Protein AF-0000000079719787 (afdb_homodimer)

Solvent-accessible surface area (backbone atoms only — not comparable to full-atom values): 26319 Å² total; per-residue (Å²): 134,46,37,32,35,38,24,46,45,64,53,82,33,93,86,29,71,37,54,42,64,36,77,50,89,87,38,32,30,38,54,44,18,51,50,39,56,57,69,55,67,77,45,84,43,59,35,37,36,23,78,31,67,69,59,41,48,60,34,41,74,74,70,44,47,55,44,75,53,86,68,92,64,94,46,61,67,50,47,50,33,64,72,44,65,86,52,92,56,44,34,42,30,43,43,56,33,47,29,46,57,66,51,54,67,62,56,48,54,42,53,50,60,59,73,75,33,85,82,64,66,61,31,28,20,29,36,26,29,80,52,85,50,63,71,57,48,60,28,60,87,41,37,21,38,43,58,26,83,82,28,34,58,45,48,71,31,31,41,51,48,76,27,69,72,41,77,82,55,89,70,84,31,28,34,58,42,89,42,40,29,27,28,43,70,47,40,53,45,52,67,69,50,75,86,48,68,66,25,61,27,52,69,39,76,71,43,48,44,48,36,70,72,48,37,38,38,52,40,81,46,87,80,80,68,63,63,49,65,40,73,67,36,45,55,53,47,50,68,65,58,120,135,46,38,32,35,38,23,47,43,63,53,82,33,94,84,30,72,38,53,41,65,35,78,49,90,86,37,32,30,37,54,43,17,52,51,37,58,58,69,55,66,78,46,83,44,60,34,38,36,23,77,32,66,69,60,42,48,60,35,41,74,74,70,45,47,54,42,74,52,87,69,90,62,95,48,59,68,49,48,51,31,64,72,44,67,86,53,94,57,44,35,41,30,43,42,56,31,46,29,48,56,63,49,54,67,62,56,49,54,43,53,51,59,59,73,75,34,86,84,62,66,61,32,29,21,29,38,26,29,78,52,85,53,64,70,56,48,61,29,60,88,41,39,20,38,40,58,27,82,83,30,34,58,46,49,72,33,31,42,50,50,74,28,70,70,40,77,81,54,90,70,84,30,27,34,57,42,89,41,41,30,28,29,43,71,46,39,54,46,51,67,70,51,74,87,47,67,66,25,61,26,52,70,40,75,70,42,48,44,48,35,70,69,47,38,39,39,53,40,81,45,86,78,80,66,63,62,47,65,39,71,66,36,46,54,52,46,50,70,64,58,120

Sequence (484 aa):
MKIIAMIPARYAASRFPGKLMQDLQGKPVIQRTYEAAVKTGLFQEVYVVTDSTTIYDTITNIGGKAIMSIKQHECGSDRIAEAVESMGVDIIVNVQGDEPFTDRESLASVIEVFKDDVKKEIDLASLMTRITDWVEINDPNTVKVIVDNQNFALYFSRAPIPYPRSRELDIPYFKHKGIYAFRKSALMDFQRLPMLILEATEKIEAIRYLEYGKKIKMVETSVTGIEIDTPEDLEKAKKVWKMKIIAMIPARYAASRFPGKLMQDLQGKPVIQRTYEAAVKTGLFQEVYVVTDSTTIYDTITNIGGKAIMSIKQHECGSDRIAEAVESMGVDIIVNVQGDEPFTDRESLASVIEVFKDDVKKEIDLASLMTRITDWVEINDPNTVKVIVDNQNFALYFSRAPIPYPRSRELDIPYFKHKGIYAFRKSALMDFQRLPMLILEATEKIEAIRYLEYGKKIKMVETSVTGIEIDTPEDLEKAKKVWK

Secondary structure (DSSP, 8-state):
--EEEEEEE-S--SSSTTGGGSEETTEEHHHHHHHHHHHT---SEEEEEES-HHHHHHHHHTT-EEEE-SS--SSHHHHHHHHHTTS--SEEEE--TT-TT--HHHHHHHHHHHHT-TT---SEEEEEEEE--HHHHH-TTS-EEEE-TT-BEEEEESS-SS--S-TTS-PPEEEEEEEEEEEHHHHHHHHHSPP-HHHHHHT-THHHHHHTT--EEEEE----PPP--SHHHHHHHHHH--/--EEEEEEE-S--SSSTTGGGSEETTEEHHHHHHHHHHHT---SEEEEEES-HHHHHHHHHTT-EEEE-SS--SSHHHHHHHHHTTS--SEEEE--TT-TT--HHHHHHHHHHHHT-TT---SEEEEEEEE--HHHHT-TTS-EEEE-TT-BEEEEESS-SS--S-TTS-PPEEEEEEEEEEEHHHHHHHHHSPP-HHHHHHT-THHHHHHTT--EEEEE---------SHHHHHHHHHH--

Nearest PDB structures (foldseek):
  3k8d-assembly1_A  TM=8.876E-01  e=1.853E-28  Escherichia coli
  3jtj-assembly1_A-2  TM=9.275E-01  e=6.959E-28  Yersinia pestis CO92
  3k8e-assembly2_A  TM=9.325E-01  e=1.681E-27  Escherichia coli K-12
  1vic-assembly1_A  TM=9.231E-01  e=1.152E-27  Haemophilus influenzae
  1vh3-assembly3_C  TM=9.228E-01  e=1.152E-27  Haemophilus influenzae

InterPro domains:
  IPR003329 Acylneuraminate cytidylyltransferase [PF02348] (4-216)
  IPR004528 3-deoxy-D-manno-octulosonate cytidylyltransferase [MF_00057] (1-242)
  IPR004528 3-deoxy-D-manno-octulosonate cytidylyltransferase [TIGR00466] (1-235)
  IPR004528 3-deoxy-D-manno-octulosonate cytidylyltransferase [cd02517] (2-240)
  IPR029044 Nucleotide-diphospho-sugar transferases [G3DSA:3.90.550.10] (1-242)
  IPR029044 Nucleotide-diphospho-sugar transferases [SSF53448] (2-241)

pLDDT: mean 92.6, std 6.41, range [66.0, 98.56]

Foldseek 3Di:
DAEEEEEEDEQQDPFAHRQQQDDQPHGGLLQLQQVLVVVLVPHPAYEYEYQDPVSCCSQVVVPHHYHHFDDDDDDRLLRVLRVCVPPDGFKYKYDYSQFSPDDSVQVVQQVVVCVPCPVNQAFKEFEKEWDDDVVLLQALVFKWFDADPQQKTPDIASHNPPDPPDVVDPDTIITTDPIMMGGSVSSNVLNVQDDDDVCVPSVDSVVSCVVVPGIYHYDYDPDDTQGRNHPVSSVVSSVVVD/DAEEEEEEDEQQFPFAHRQQQDDQPHGGLLQLQQVLVVVLVPHPAYEYEYQDPVSCCSQVVVPHHYHHFDDDDDDRLLRVLRVCVPPDGFKYKYDYSQFSPDDSVQVVVQVVVCVPCPVNQAFKEFEKEWDDDVVLLQALVFKWFDADPQQKTPDIASHNPPDPPDVVDPDTIITTDPIMMGGSVSSNVLNVQDDDDVCVPSVDSVVSCVVVPGIYHYDYDHDDTQGRNHPVSSVVSSVVVD

Organism: NCBI:txid616991

Structure (mmCIF, N/CA/C/O backbone):
data_AF-0000000079719787-model_v1
#
loop_
_entity.id
_entity.type
_entity.pdbx_description
1 polymer '3-deoxy-manno-octulosonate cytidylyltransferase (CMP-KDO synthetase)'
#
loop_
_atom_site.group_PDB
_atom_site.id
_atom_site.type_symbol
_atom_site.label_atom_id
_atom_site.label_alt_id
_atom_site.label_comp_id
_atom_site.label_asym_id
_atom_site.label_entity_id
_atom_site.label_seq_id
_atom_site.pdbx_PDB_ins_code
_atom_site.Cartn_x
_atom_site.Cartn_y
_atom_site.Cartn_z
_atom_site.occupancy
_atom_site.B_iso_or_equiv
_atom_site.auth_seq_id
_atom_site.auth_comp_id
_atom_site.auth_asym_id
_atom_site.auth_atom_id
_atom_site.pdbx_PDB_model_num
ATOM 1 N N . MET A 1 1 ? -22.156 20.281 8.211 1 87.31 1 MET A N 1
ATOM 2 C CA . MET A 1 1 ? -20.891 19.672 8.609 1 87.31 1 MET A CA 1
A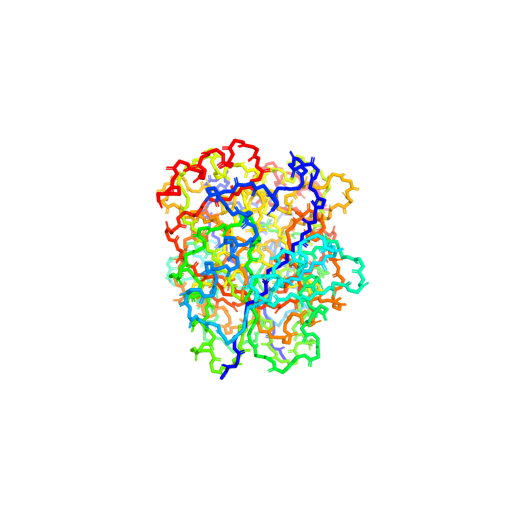TOM 3 C C . MET A 1 1 ? -20.031 20.656 9.391 1 87.31 1 MET A C 1
ATOM 5 O O . MET A 1 1 ? -19.797 21.781 8.93 1 87.31 1 MET A O 1
ATOM 9 N N . LYS A 1 2 ? -19.781 20.438 10.68 1 95.94 2 LYS A N 1
ATOM 10 C CA . LYS A 1 2 ? -18.953 21.312 11.5 1 95.94 2 LYS A CA 1
ATOM 11 C C . LYS A 1 2 ? -17.469 20.984 11.344 1 95.94 2 LYS A C 1
ATOM 13 O O . LYS A 1 2 ? -17.047 19.859 11.641 1 95.94 2 LYS A O 1
ATOM 18 N N . ILE A 1 3 ? -16.703 21.969 10.883 1 97.62 3 ILE A N 1
ATOM 19 C CA . ILE A 1 3 ? -15.289 21.797 10.594 1 97.62 3 ILE A CA 1
ATOM 20 C C . ILE A 1 3 ? -14.469 22.719 11.484 1 97.62 3 ILE A C 1
ATOM 22 O O . ILE A 1 3 ? -14.727 23.922 11.547 1 97.62 3 ILE A O 1
ATOM 26 N N . ILE A 1 4 ? -13.484 22.156 12.164 1 98.12 4 ILE A N 1
ATOM 27 C CA . ILE A 1 4 ? -12.617 22.984 12.992 1 98.12 4 ILE A CA 1
ATOM 28 C C . ILE A 1 4 ? -11.156 22.703 12.656 1 98.12 4 ILE A C 1
ATOM 30 O O . ILE A 1 4 ? -10.844 21.703 12 1 98.12 4 ILE A O 1
ATOM 34 N N . ALA A 1 5 ? -10.305 23.562 13.086 1 97.44 5 ALA A N 1
ATOM 35 C CA . ALA A 1 5 ? -8.859 23.359 12.984 1 97.44 5 ALA A CA 1
ATOM 36 C C . ALA A 1 5 ? -8.234 23.203 14.367 1 97.44 5 ALA A C 1
ATOM 38 O O . ALA A 1 5 ? -8.625 23.891 15.312 1 97.44 5 ALA A O 1
ATOM 39 N N . MET A 1 6 ? -7.355 22.312 14.414 1 97.12 6 MET A N 1
ATOM 40 C CA . MET A 1 6 ? -6.555 22.156 15.625 1 97.12 6 MET A CA 1
ATOM 41 C C . MET A 1 6 ? -5.066 22.234 15.305 1 97.12 6 MET A C 1
ATOM 43 O O . MET A 1 6 ? -4.594 21.625 14.352 1 97.12 6 MET A O 1
ATOM 47 N N . ILE A 1 7 ? -4.352 22.984 16.094 1 96.25 7 ILE A N 1
ATOM 48 C CA . ILE A 1 7 ? -2.916 23.203 15.953 1 96.25 7 ILE A CA 1
ATOM 49 C C . ILE A 1 7 ? -2.188 22.656 17.172 1 96.25 7 ILE A C 1
ATOM 51 O O . ILE A 1 7 ? -2.086 23.344 18.203 1 96.25 7 ILE A O 1
ATOM 55 N N . PRO A 1 8 ? -1.704 21.469 17 1 95 8 PRO A N 1
ATOM 56 C CA . PRO A 1 8 ? -0.893 20.969 18.109 1 95 8 PRO A CA 1
ATOM 57 C C . PRO A 1 8 ? 0.416 21.734 18.281 1 95 8 PRO A C 1
ATOM 59 O O . PRO A 1 8 ? 1.062 22.078 17.281 1 95 8 PRO A O 1
ATOM 62 N N . ALA A 1 9 ? 0.739 22.047 19.547 1 93.62 9 ALA A N 1
ATOM 63 C CA . ALA A 1 9 ? 1.926 22.859 19.812 1 93.62 9 ALA A CA 1
ATOM 64 C C . ALA A 1 9 ? 2.615 22.406 21.094 1 93.62 9 ALA A C 1
ATOM 66 O O . ALA A 1 9 ? 1.979 22.328 22.141 1 93.62 9 ALA A O 1
ATOM 67 N N . ARG A 1 10 ? 3.83 22.109 20.875 1 90.69 10 ARG A N 1
ATOM 68 C CA . ARG A 1 10 ? 4.668 21.812 22.031 1 90.69 10 ARG A CA 1
ATOM 69 C C . ARG A 1 10 ? 5.797 22.828 22.172 1 90.69 10 ARG A C 1
ATOM 71 O O . ARG A 1 10 ? 6.328 23.312 21.172 1 90.69 10 ARG A O 1
ATOM 78 N N . TYR A 1 11 ? 6.094 23.094 23.469 1 86.56 11 TYR A N 1
ATOM 79 C CA . TYR A 1 11 ? 7.152 24.062 23.719 1 86.56 11 TYR A CA 1
ATOM 80 C C . TYR A 1 11 ? 8.523 23.453 23.453 1 86.56 11 TYR A C 1
ATOM 82 O O . TYR A 1 11 ? 9.398 24.109 22.859 1 86.56 11 TYR A O 1
ATOM 90 N N . ALA A 1 12 ? 8.672 22.219 23.922 1 79.75 12 ALA A N 1
ATOM 91 C CA . ALA A 1 12 ? 9.961 21.531 23.812 1 79.75 12 ALA A CA 1
ATOM 92 C C . ALA A 1 12 ? 10.227 21.078 22.391 1 79.75 12 ALA A C 1
ATOM 94 O O . ALA A 1 12 ? 9.336 20.547 21.719 1 79.75 12 ALA A O 1
ATOM 95 N N . ALA A 1 13 ? 11.32 21.531 21.844 1 77.38 13 ALA A N 1
ATOM 96 C CA . ALA A 1 13 ? 11.844 21.078 20.547 1 77.38 13 ALA A CA 1
ATOM 97 C C . ALA A 1 13 ? 13.352 20.875 20.609 1 77.38 13 ALA A C 1
ATOM 99 O O . ALA A 1 13 ? 14.117 21.812 20.812 1 77.38 13 ALA A O 1
ATOM 100 N N . SER A 1 14 ? 13.719 19.641 20.469 1 75.62 14 SER A N 1
ATOM 101 C CA . SER A 1 14 ? 15.117 19.281 20.672 1 75.62 14 SER A CA 1
ATOM 102 C C . SER A 1 14 ? 16.016 20.016 19.688 1 75.62 14 SER A C 1
ATOM 104 O O . SER A 1 14 ? 17.062 20.547 20.062 1 75.62 14 SER A O 1
ATOM 106 N N . ARG A 1 15 ? 15.734 20.188 18.406 1 78.69 15 ARG A N 1
ATOM 107 C CA . ARG A 1 15 ? 16.562 20.75 17.344 1 78.69 15 ARG A CA 1
ATOM 108 C C . ARG A 1 15 ? 16.516 22.281 17.359 1 78.69 15 ARG A C 1
ATOM 110 O O . ARG A 1 15 ? 17.438 22.938 16.891 1 78.69 15 ARG A O 1
ATOM 117 N N . PHE A 1 16 ? 15.359 22.859 17.797 1 86.94 16 PHE A N 1
ATOM 118 C CA . PHE A 1 16 ? 15.094 24.297 17.844 1 86.94 16 PHE A CA 1
ATOM 119 C C . PHE A 1 16 ? 14.242 24.656 19.062 1 86.94 16 PHE A C 1
ATOM 121 O O . PHE A 1 16 ? 13.031 24.844 18.938 1 86.94 16 PHE A O 1
ATOM 128 N N . PRO A 1 17 ? 14.969 24.703 20.219 1 87.25 17 PRO A N 1
ATOM 129 C CA . PRO A 1 17 ? 14.227 24.938 21.453 1 87.25 17 PRO A CA 1
ATOM 130 C C . PRO A 1 17 ? 13.305 26.156 21.375 1 87.25 17 PRO A C 1
ATOM 132 O O . PRO A 1 17 ? 13.742 27.234 20.984 1 87.25 17 PRO A O 1
ATOM 135 N N . GLY A 1 18 ? 12.047 25.953 21.656 1 91.69 18 GLY A N 1
ATOM 136 C CA . GLY A 1 18 ? 11.055 27.016 21.656 1 91.69 18 GLY A CA 1
ATOM 137 C C . GLY A 1 18 ? 10.719 27.516 20.266 1 91.69 18 GLY A C 1
ATOM 138 O O . GLY A 1 18 ? 10.414 28.703 20.078 1 91.69 18 GLY A O 1
ATOM 139 N N . LYS A 1 19 ? 10.844 26.734 19.25 1 92.81 19 LYS A N 1
ATOM 140 C CA . LYS A 1 19 ? 10.711 27.188 17.875 1 92.81 19 LYS A CA 1
ATOM 141 C C . LYS A 1 19 ? 9.375 27.906 17.656 1 92.81 19 LYS A C 1
ATOM 143 O O . LYS A 1 19 ? 9.312 28.906 16.938 1 92.81 19 LYS A O 1
ATOM 148 N N . LEU A 1 20 ? 8.359 27.562 18.297 1 96 20 LEU A N 1
ATOM 149 C CA . LEU A 1 20 ? 7.023 28.109 18.062 1 96 20 LEU A CA 1
ATOM 150 C C . LEU A 1 20 ? 6.879 29.484 18.703 1 96 20 LEU A C 1
ATOM 152 O O . LEU A 1 20 ? 5.977 30.234 18.344 1 96 20 LEU A O 1
ATOM 156 N N . MET A 1 21 ? 7.797 29.781 19.609 1 96.75 21 MET A N 1
ATOM 157 C CA . MET A 1 21 ? 7.742 31.047 20.312 1 96.75 21 MET A CA 1
ATOM 158 C C . MET A 1 21 ? 8.742 32.031 19.719 1 96.75 21 MET A C 1
ATOM 160 O O . MET A 1 21 ? 8.781 33.219 20.125 1 96.75 21 MET A O 1
ATOM 164 N N . GLN A 1 22 ? 9.453 31.594 18.766 1 95.44 22 GLN A N 1
ATOM 165 C CA . GLN A 1 22 ? 10.398 32.5 18.125 1 95.44 22 GLN A CA 1
ATOM 166 C C . GLN A 1 22 ? 9.68 33.594 17.359 1 95.44 22 GLN A C 1
ATOM 168 O O . GLN A 1 22 ? 8.555 33.406 16.891 1 95.44 22 GLN A O 1
ATOM 173 N N . ASP A 1 23 ? 10.445 34.656 17.219 1 96 23 ASP A N 1
ATOM 174 C CA . ASP A 1 23 ? 9.867 35.844 16.625 1 96 23 ASP A CA 1
ATOM 175 C C . ASP A 1 23 ? 9.875 35.75 15.094 1 96 23 ASP A C 1
ATOM 177 O O . ASP A 1 23 ? 10.922 35.531 14.484 1 96 23 ASP A O 1
ATOM 181 N N . LEU A 1 24 ? 8.719 35.875 14.562 1 95.75 24 LEU A N 1
ATOM 182 C CA . LEU A 1 24 ? 8.555 36 13.117 1 95.75 24 LEU A CA 1
ATOM 183 C C . LEU A 1 24 ? 7.887 37.312 12.758 1 95.75 24 LEU A C 1
ATOM 185 O O . LEU A 1 24 ? 6.66 37.406 12.688 1 95.75 24 LEU A O 1
ATOM 189 N N . GLN A 1 25 ? 8.734 38.312 12.484 1 94 25 GLN A N 1
ATOM 190 C CA . GLN A 1 25 ? 8.328 39.656 12.086 1 94 25 GLN A CA 1
ATOM 191 C C . GLN A 1 25 ? 7.395 40.25 13.125 1 94 25 GLN A C 1
ATOM 193 O O . GLN A 1 25 ? 6.305 40.719 12.781 1 94 25 GLN A O 1
ATOM 198 N N . GLY A 1 26 ? 7.66 40.125 14.344 1 95.25 26 GLY A N 1
ATOM 199 C CA . GLY A 1 26 ? 6.969 40.844 15.391 1 95.25 26 GLY A CA 1
ATOM 200 C C . GLY A 1 26 ? 6 40 16.188 1 95.25 26 GLY A C 1
ATOM 201 O O . GLY A 1 26 ? 5.445 40.438 17.188 1 95.25 26 GLY A O 1
ATOM 202 N N . LYS A 1 27 ? 5.719 38.906 15.742 1 96.81 27 LYS A N 1
ATOM 203 C CA . LYS A 1 27 ? 4.828 37.969 16.438 1 96.81 27 LYS A CA 1
ATOM 204 C C . LYS A 1 27 ? 5.453 36.594 16.531 1 96.81 27 LYS A C 1
ATOM 206 O O . LYS A 1 27 ? 6.23 36.188 15.672 1 96.81 27 LYS A O 1
ATOM 211 N N . PRO A 1 28 ? 5.129 35.844 17.609 1 97.19 28 PRO A N 1
ATOM 212 C CA . PRO A 1 28 ? 5.605 34.469 17.672 1 97.19 28 PRO A CA 1
ATOM 213 C C . PRO A 1 28 ? 5.109 33.625 16.516 1 97.19 28 PRO A C 1
ATOM 215 O O . PRO A 1 28 ? 4 33.812 16.016 1 97.19 28 PRO A O 1
ATOM 218 N N . VAL A 1 29 ? 5.836 32.594 16.156 1 96.38 29 VAL A N 1
ATOM 219 C CA . VAL A 1 29 ? 5.523 31.688 15.047 1 96.38 29 VAL A CA 1
ATOM 220 C C . VAL A 1 29 ? 4.148 31.062 15.266 1 96.38 29 VAL A C 1
ATOM 222 O O . VAL A 1 29 ? 3.326 31.031 14.344 1 96.38 29 VAL A O 1
ATOM 225 N N . ILE A 1 30 ? 3.816 30.625 16.453 1 97.38 30 ILE A N 1
ATOM 226 C CA . ILE A 1 30 ? 2.564 29.938 16.75 1 97.38 30 ILE A CA 1
ATOM 227 C C . ILE A 1 30 ? 1.392 30.906 16.562 1 97.38 30 ILE A C 1
ATOM 229 O O . ILE A 1 30 ? 0.32 30.5 16.109 1 97.38 30 ILE A O 1
ATOM 233 N N . GLN A 1 31 ? 1.587 32.094 16.953 1 97.56 31 GLN A N 1
ATOM 234 C CA . GLN A 1 31 ? 0.554 33.125 16.75 1 97.56 31 GLN A CA 1
ATOM 235 C C . GLN A 1 31 ? 0.29 33.344 15.273 1 97.56 31 GLN A C 1
ATOM 237 O O . GLN A 1 31 ? -0.864 33.469 14.852 1 97.56 31 GLN A O 1
ATOM 242 N N . ARG A 1 32 ? 1.372 33.438 14.5 1 96 32 ARG A N 1
ATOM 243 C CA . ARG A 1 32 ? 1.246 33.625 13.062 1 96 32 ARG A CA 1
ATOM 244 C C . ARG A 1 32 ? 0.483 32.469 12.422 1 96 32 ARG A C 1
ATOM 246 O O . ARG A 1 32 ? -0.366 32.688 11.555 1 96 32 ARG A O 1
ATOM 253 N N . THR A 1 33 ? 0.793 31.297 12.859 1 95.25 33 THR A N 1
ATOM 254 C CA . THR A 1 33 ? 0.114 30.125 12.336 1 95.25 33 THR A CA 1
ATOM 255 C C . THR A 1 33 ? -1.368 30.141 12.703 1 95.25 33 THR A C 1
ATOM 257 O O . THR A 1 33 ? -2.225 29.891 11.852 1 95.25 33 THR A O 1
ATOM 260 N N . TYR A 1 34 ? -1.689 30.469 13.891 1 97.31 34 TYR A N 1
ATOM 261 C CA . TYR A 1 34 ? -3.066 30.578 14.359 1 97.31 34 TYR A CA 1
ATOM 262 C C . TYR A 1 34 ? -3.85 31.594 13.539 1 97.31 34 TYR A C 1
ATOM 264 O O . TYR A 1 34 ? -4.93 31.297 13.031 1 97.31 34 TYR A O 1
ATOM 272 N N . GLU A 1 35 ? -3.273 32.75 13.422 1 96.38 35 GLU A N 1
ATOM 273 C CA . GLU A 1 35 ? -3.926 33.812 12.688 1 96.38 35 GLU A CA 1
ATOM 274 C C . GLU A 1 35 ? -4.133 33.438 11.219 1 96.38 35 GLU A C 1
ATOM 276 O O . GLU A 1 35 ? -5.164 33.781 10.633 1 96.38 35 GLU A O 1
ATOM 281 N N . ALA A 1 36 ? -3.141 32.812 10.664 1 93.19 36 ALA A N 1
ATOM 282 C CA . ALA A 1 36 ? -3.252 32.375 9.281 1 93.19 36 ALA A CA 1
ATOM 283 C C . ALA A 1 36 ? -4.41 31.391 9.109 1 93.19 36 ALA A C 1
ATOM 285 O O . ALA A 1 36 ? -5.188 31.484 8.156 1 93.19 36 ALA A O 1
ATOM 286 N N . ALA A 1 37 ? -4.543 30.453 10.016 1 95.19 37 ALA A N 1
ATOM 287 C CA . ALA A 1 37 ? -5.633 29.484 9.977 1 95.19 37 ALA A CA 1
ATOM 288 C C . ALA A 1 37 ? -6.988 30.172 10.102 1 95.19 37 ALA A C 1
ATOM 290 O O . ALA A 1 37 ? -7.914 29.891 9.336 1 95.19 37 ALA A O 1
ATOM 291 N N . VAL A 1 38 ? -7.098 31.125 10.977 1 96.62 38 VAL A N 1
ATOM 292 C CA . VAL A 1 38 ? -8.336 31.875 11.188 1 96.62 38 VAL A CA 1
ATOM 293 C C . VAL A 1 38 ? -8.688 32.656 9.93 1 96.62 38 VAL A C 1
ATOM 295 O O . VAL A 1 38 ? -9.844 32.656 9.5 1 96.62 38 VAL A O 1
ATOM 298 N N . LYS A 1 39 ? -7.723 33.219 9.367 1 94.69 39 LYS A N 1
ATOM 299 C CA . LYS A 1 39 ? -7.914 34.125 8.227 1 94.69 39 LYS A CA 1
ATOM 300 C C . LYS A 1 39 ? -8.43 33.344 7.008 1 94.69 39 LYS A C 1
ATOM 302 O O . LYS A 1 39 ? -9.039 33.938 6.117 1 94.69 39 LYS A O 1
ATOM 307 N N . THR A 1 40 ? -8.156 32.062 6.969 1 94.62 40 THR A N 1
ATOM 308 C CA . THR A 1 40 ? -8.625 31.281 5.828 1 94.62 40 THR A CA 1
ATOM 309 C C . THR A 1 40 ? -10.141 31.328 5.73 1 94.62 40 THR A C 1
ATOM 311 O O . THR A 1 40 ? -10.703 31.141 4.648 1 94.62 40 THR A O 1
ATOM 314 N N . GLY A 1 41 ? -10.883 31.391 6.824 1 95.81 41 GLY A N 1
ATOM 315 C CA . GLY A 1 41 ? -12.336 31.406 6.871 1 95.81 41 GLY A CA 1
ATOM 316 C C . GLY A 1 41 ? -12.953 30.047 6.648 1 95.81 41 GLY A C 1
ATOM 317 O O . GLY A 1 41 ? -14.156 29.922 6.391 1 95.81 41 GLY A O 1
ATOM 318 N N . LEU A 1 42 ? -12.164 29.062 6.746 1 96.44 42 LEU A N 1
ATOM 319 C CA . LEU A 1 42 ? -12.617 27.719 6.402 1 96.44 42 LEU A CA 1
ATOM 320 C C . LEU A 1 42 ? -13.195 27.016 7.621 1 96.44 42 LEU A C 1
ATOM 322 O O . LEU A 1 42 ? -13.883 26 7.488 1 96.44 42 LEU A O 1
ATOM 326 N N . PHE A 1 43 ? -12.984 27.562 8.805 1 97.62 43 PHE A N 1
ATOM 327 C CA . PHE A 1 43 ? -13.25 26.812 10.031 1 97.62 43 PHE A CA 1
ATOM 328 C C . PHE A 1 43 ? -14.242 27.578 10.914 1 97.62 43 PHE A C 1
ATOM 330 O O . PHE A 1 43 ? -14.172 28.797 11.016 1 97.62 43 PHE A O 1
ATOM 337 N N . GLN A 1 44 ? -15.07 26.812 11.555 1 97.62 44 GLN A N 1
ATOM 338 C CA . GLN A 1 44 ? -15.945 27.406 12.555 1 97.62 44 GLN A CA 1
ATOM 339 C C . GLN A 1 44 ? -15.156 27.844 13.789 1 97.62 44 GLN A C 1
ATOM 341 O O . GLN A 1 44 ? -15.469 28.875 14.406 1 97.62 44 GLN A O 1
ATOM 346 N N . GLU A 1 45 ? -14.18 27.031 14.133 1 97.62 45 GLU A N 1
ATOM 347 C CA . GLU A 1 45 ? -13.281 27.328 15.242 1 97.62 45 GLU A CA 1
ATOM 348 C C . GLU A 1 45 ? -11.859 26.875 14.938 1 97.62 45 GLU A C 1
ATOM 350 O O . GLU A 1 45 ? -11.648 25.922 14.195 1 97.62 45 GLU A O 1
ATOM 355 N N . VAL A 1 46 ? -10.953 27.609 15.523 1 98.19 46 VAL A N 1
ATOM 356 C CA . VAL A 1 46 ? -9.539 27.25 15.469 1 98.19 46 VAL A CA 1
ATOM 357 C C . VAL A 1 46 ? -8.969 27.172 16.891 1 98.19 46 VAL A C 1
ATOM 359 O O . VAL A 1 46 ? -9.141 28.094 17.688 1 98.19 46 VAL A O 1
ATOM 362 N N . TYR A 1 47 ? -8.344 26.031 17.172 1 98.25 47 TYR A N 1
ATOM 363 C CA . TYR A 1 47 ? -7.785 25.828 18.5 1 98.25 47 TYR A CA 1
ATOM 364 C C . TYR A 1 47 ? -6.293 25.531 18.422 1 98.25 47 TYR A C 1
ATOM 366 O O . TYR A 1 47 ? -5.848 24.781 17.547 1 98.25 47 TYR A O 1
ATOM 374 N N . VAL A 1 48 ? -5.555 26.141 19.312 1 98 48 VAL A N 1
ATOM 375 C CA . VAL A 1 48 ? -4.215 25.64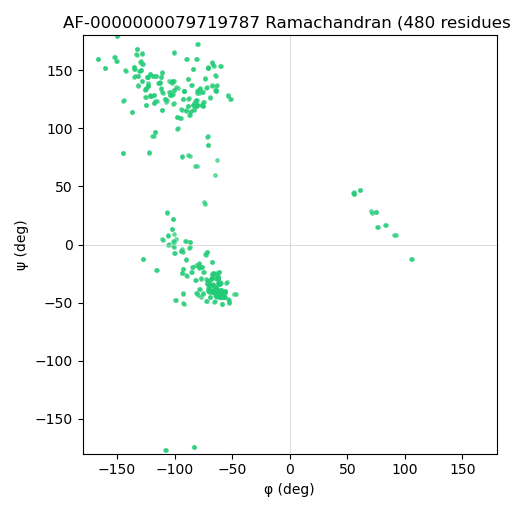1 19.609 1 98 48 VAL A CA 1
ATOM 376 C C . VAL A 1 48 ? -4.266 24.672 20.781 1 98 48 VAL A C 1
ATOM 378 O O . VAL A 1 48 ? -4.844 24.969 21.828 1 98 48 VAL A O 1
ATOM 381 N N . VAL A 1 49 ? -3.754 23.484 20.578 1 97.44 49 VAL A N 1
ATOM 382 C CA . VAL A 1 49 ? -3.703 22.484 21.641 1 97.44 49 VAL A CA 1
ATOM 383 C C . VAL A 1 49 ? -2.268 22.344 22.141 1 97.44 49 VAL A C 1
ATOM 385 O O . VAL A 1 49 ? -1.37 21.984 21.375 1 97.44 49 VAL A O 1
ATOM 388 N N . THR A 1 50 ? -2.053 22.531 23.453 1 96.25 50 THR A N 1
ATOM 389 C CA . THR A 1 50 ? -0.679 22.656 23.922 1 96.25 50 THR A CA 1
ATOM 390 C C . THR A 1 50 ? -0.561 22.141 25.359 1 96.25 50 THR A C 1
ATOM 392 O O . THR A 1 50 ? -1.569 21.969 26.047 1 96.25 50 THR A O 1
ATOM 395 N N . ASP A 1 51 ? 0.658 21.797 25.672 1 93.62 51 ASP A N 1
ATOM 396 C CA . ASP A 1 51 ? 0.962 21.453 27.062 1 93.62 51 ASP A CA 1
ATOM 397 C C . ASP A 1 51 ? 1.747 22.578 27.734 1 93.62 51 ASP A C 1
ATOM 399 O O . ASP A 1 51 ? 2.232 22.406 28.859 1 93.62 51 ASP A O 1
ATOM 403 N N . SER A 1 52 ? 1.918 23.656 27.141 1 94.75 52 SER A N 1
ATOM 404 C CA . SER A 1 52 ? 2.721 24.766 27.625 1 94.75 52 SER A CA 1
ATOM 405 C C . SER A 1 52 ? 1.843 25.953 28.016 1 94.75 52 SER A C 1
ATOM 407 O O . SER A 1 52 ? 1.096 26.484 27.172 1 94.75 52 SER A O 1
ATOM 409 N N . THR A 1 53 ? 2.141 26.422 29.203 1 96.56 53 THR A N 1
ATOM 410 C CA . THR A 1 53 ? 1.4 27.594 29.641 1 96.56 53 THR A CA 1
ATOM 411 C C . THR A 1 53 ? 1.812 28.828 28.844 1 96.56 53 THR A C 1
ATOM 413 O O . THR A 1 53 ? 0.983 29.688 28.562 1 96.56 53 THR A O 1
ATOM 416 N N . THR A 1 54 ? 3.033 28.844 28.531 1 97.06 54 THR A N 1
ATOM 417 C CA . THR A 1 54 ? 3.547 29.969 27.75 1 97.06 54 THR A CA 1
ATOM 418 C C . THR A 1 54 ? 2.82 30.062 26.406 1 97.06 54 THR A 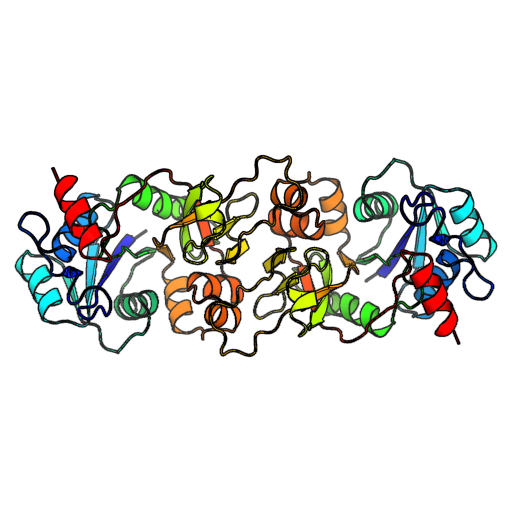C 1
ATOM 420 O O . THR A 1 54 ? 2.385 31.156 26.016 1 97.06 54 THR A O 1
ATOM 423 N N . ILE A 1 55 ? 2.641 29.016 25.734 1 97.44 55 ILE A N 1
ATOM 424 C CA . ILE A 1 55 ? 1.952 28.984 24.438 1 97.44 55 ILE A CA 1
ATOM 425 C C . ILE A 1 55 ? 0.467 29.266 24.641 1 97.44 55 ILE A C 1
ATOM 427 O O . ILE A 1 55 ? -0.125 30.062 23.906 1 97.44 55 ILE A O 1
ATOM 431 N N . TYR A 1 56 ? -0.11 28.641 25.625 1 98.06 56 TYR A N 1
ATOM 432 C CA . TYR A 1 56 ? -1.516 28.859 25.953 1 98.06 56 TYR A CA 1
ATOM 433 C C . TYR A 1 56 ? -1.816 30.344 26.125 1 98.06 56 TYR A C 1
ATOM 435 O O . TYR A 1 56 ? -2.73 30.875 25.5 1 98.06 56 TYR A O 1
ATOM 443 N N . ASP A 1 57 ? -1.007 30.969 26.922 1 98.25 57 ASP A N 1
ATOM 444 C CA . ASP A 1 57 ? -1.198 32.375 27.234 1 98.25 57 ASP A CA 1
ATOM 445 C C . ASP A 1 57 ? -0.993 33.25 26 1 98.25 57 ASP A C 1
ATOM 447 O O . ASP A 1 57 ? -1.712 34.25 25.797 1 98.25 57 ASP A O 1
ATOM 451 N N . THR A 1 58 ? -0.01 32.906 25.25 1 97.94 58 THR A N 1
ATOM 452 C CA . THR A 1 58 ? 0.279 33.656 24.016 1 97.94 58 THR A CA 1
ATOM 453 C C . THR A 1 58 ? -0.948 33.688 23.109 1 97.94 58 THR A C 1
ATOM 455 O O . THR A 1 58 ? -1.281 34.75 22.578 1 97.94 58 THR A O 1
ATOM 458 N N . ILE A 1 59 ? -1.64 32.656 23 1 98.44 59 ILE A N 1
ATOM 459 C CA . ILE A 1 59 ? -2.787 32.562 22.109 1 98.44 59 ILE A CA 1
ATOM 460 C C . ILE A 1 59 ? -3.998 33.219 22.75 1 98.44 59 ILE A C 1
ATOM 462 O O . ILE A 1 59 ? -4.684 34.031 22.094 1 98.44 59 ILE A O 1
ATOM 466 N N . THR A 1 60 ? -4.238 33 23.984 1 98.44 60 THR A N 1
ATOM 467 C CA . THR A 1 60 ? -5.418 33.562 24.641 1 98.44 60 THR A CA 1
ATOM 468 C C . THR A 1 60 ? -5.289 35.062 24.812 1 98.44 60 THR A C 1
ATOM 470 O O . THR A 1 60 ? -6.285 35.781 24.766 1 98.44 60 THR A O 1
ATOM 473 N N . ASN A 1 61 ? -4.121 35.531 24.984 1 98.12 61 ASN A N 1
ATOM 474 C CA . ASN A 1 61 ? -3.881 36.969 25.156 1 98.12 61 ASN A CA 1
ATOM 475 C C . ASN A 1 61 ? -4.27 37.75 23.906 1 98.12 61 ASN A C 1
ATOM 477 O O . ASN A 1 61 ? -4.578 38.938 23.984 1 98.12 61 ASN A O 1
ATOM 481 N N . ILE A 1 62 ? -4.266 37.156 22.797 1 97.69 62 ILE A N 1
ATOM 482 C CA . ILE A 1 62 ? -4.637 37.875 21.578 1 97.69 62 ILE A CA 1
ATOM 483 C C . ILE A 1 62 ? -6.086 37.531 21.219 1 97.69 62 ILE A C 1
ATOM 485 O O . ILE A 1 62 ? -6.527 37.812 20.094 1 97.69 62 ILE A O 1
ATOM 489 N N . GLY A 1 63 ? -6.77 36.844 22.109 1 97.81 63 GLY A N 1
ATOM 490 C CA . GLY A 1 63 ? -8.18 36.531 21.906 1 97.81 63 GLY A CA 1
ATOM 491 C C . GLY A 1 63 ? -8.406 35.219 21.203 1 97.81 63 GLY A C 1
ATOM 492 O O . GLY A 1 63 ? -9.531 34.906 20.812 1 97.81 63 GLY A O 1
ATOM 493 N N . GLY A 1 64 ? -7.383 34.5 21.031 1 98.31 64 GLY A N 1
ATOM 494 C CA . GLY A 1 64 ? -7.508 33.188 20.391 1 98.31 64 GLY A CA 1
ATOM 495 C C . GLY A 1 64 ? -7.984 32.094 21.328 1 98.31 64 GLY A C 1
ATOM 496 O O . GLY A 1 64 ? -8.172 32.344 22.516 1 98.31 64 GLY A O 1
ATOM 497 N N . LYS A 1 65 ? -8.25 30.938 20.781 1 98.31 65 LYS A N 1
ATOM 498 C CA . LYS A 1 65 ? -8.688 29.781 21.547 1 98.31 65 LYS A CA 1
ATOM 499 C C . LYS A 1 65 ? -7.562 28.766 21.719 1 98.31 65 LYS A C 1
ATOM 501 O O . LYS A 1 65 ? -6.914 28.391 20.734 1 98.31 65 LYS A O 1
ATOM 506 N N . ALA A 1 66 ? -7.332 28.375 22.922 1 98.06 66 ALA A N 1
ATOM 507 C CA . ALA A 1 66 ? -6.312 27.375 23.234 1 98.06 66 ALA A CA 1
ATOM 508 C C . ALA A 1 66 ? -6.844 26.344 24.219 1 98.06 66 ALA A C 1
ATOM 510 O O . ALA A 1 66 ? -7.699 26.656 25.062 1 98.06 66 ALA A O 1
ATOM 511 N N . ILE A 1 67 ? -6.418 25.125 24.047 1 97.5 67 ILE A N 1
ATOM 512 C CA . ILE A 1 67 ? -6.781 24.016 24.922 1 97.5 67 ILE A CA 1
ATOM 513 C C . ILE A 1 67 ? -5.52 23.406 25.531 1 97.5 67 ILE A C 1
ATOM 515 O O . ILE A 1 67 ? -4.566 23.094 24.812 1 97.5 67 ILE A O 1
ATOM 519 N N . MET A 1 68 ? -5.5 23.281 26.844 1 96.44 68 MET A N 1
ATOM 520 C CA . MET A 1 68 ? -4.391 22.609 27.516 1 96.44 68 MET A CA 1
ATOM 521 C C . MET A 1 68 ? -4.539 21.094 27.422 1 96.44 68 MET A C 1
ATOM 523 O O . MET A 1 68 ? -5.613 20.547 27.688 1 96.44 68 MET A O 1
ATOM 527 N N . SER A 1 69 ? -3.5 20.453 27.016 1 94.06 69 SER A N 1
ATOM 528 C CA . SER A 1 69 ? -3.504 19 27.047 1 94.06 69 SER A CA 1
ATOM 529 C C . SER A 1 69 ? -3.594 18.469 28.469 1 94.06 69 SER A C 1
ATOM 531 O O . SER A 1 69 ? -3 19.047 29.391 1 94.06 69 SER A O 1
ATOM 533 N N . ILE A 1 70 ? -4.262 17.406 28.578 1 88.19 70 ILE A N 1
ATOM 534 C CA . ILE A 1 70 ? -4.43 16.797 29.891 1 88.19 70 ILE A CA 1
ATOM 535 C C . ILE A 1 70 ? -3.324 15.773 30.141 1 88.19 70 ILE A C 1
ATOM 537 O O . ILE A 1 70 ? -2.629 15.82 31.156 1 88.19 70 ILE A O 1
ATOM 541 N N . LYS A 1 71 ? -3.133 14.875 29.203 1 87.88 71 LYS A N 1
ATOM 542 C CA . LYS A 1 71 ? -2.102 13.844 29.281 1 87.88 71 LYS A CA 1
ATOM 543 C C . LYS A 1 71 ? -0.883 14.211 28.438 1 87.88 71 LYS A C 1
ATOM 545 O O . LYS A 1 71 ? -0.926 15.172 27.672 1 87.88 71 LYS A O 1
ATOM 550 N N . GLN A 1 72 ? 0.147 13.5 28.719 1 83.56 72 GLN A N 1
ATOM 551 C CA . GLN A 1 72 ? 1.31 13.594 27.844 1 83.56 72 GLN A CA 1
ATOM 552 C C . GLN A 1 72 ? 1.116 12.758 26.578 1 83.56 72 GLN A C 1
ATOM 554 O O . GLN A 1 72 ? 0.607 11.633 26.641 1 83.56 72 GLN A O 1
ATOM 559 N N . HIS A 1 73 ? 1.427 13.406 25.516 1 81.25 73 HIS A N 1
ATOM 560 C CA . HIS A 1 73 ? 1.262 12.719 24.234 1 81.25 73 HIS A CA 1
ATOM 561 C C . HIS A 1 73 ? 2.582 12.641 23.484 1 81.25 73 HIS A C 1
ATOM 563 O O . HIS A 1 73 ? 3.369 13.586 23.5 1 81.25 73 HIS A O 1
ATOM 569 N N . GLU A 1 74 ? 2.695 11.492 22.734 1 73.69 74 GLU A N 1
ATOM 570 C CA . GLU A 1 74 ? 3.922 11.289 21.969 1 73.69 74 GLU A CA 1
ATOM 571 C C . GLU A 1 74 ? 3.805 11.883 20.562 1 73.69 74 GLU A C 1
ATOM 573 O O . GLU A 1 74 ? 4.816 12.203 19.938 1 73.69 74 GLU A O 1
ATOM 578 N N . CYS A 1 75 ? 2.58 11.945 20.125 1 78.62 75 CYS A N 1
ATOM 579 C CA . CYS A 1 75 ? 2.422 12.484 18.781 1 78.62 75 CYS A CA 1
ATOM 580 C C . CYS A 1 75 ? 1.298 13.508 18.734 1 78.62 75 CYS A C 1
ATOM 582 O O . CYS A 1 75 ? 0.466 13.57 19.641 1 78.62 75 CYS A O 1
ATOM 584 N N . GLY A 1 76 ? 1.288 14.281 17.688 1 81.06 76 GLY A N 1
ATOM 585 C CA . GLY A 1 76 ? 0.333 15.367 17.516 1 81.06 76 GLY A CA 1
ATOM 586 C C . GLY A 1 76 ? -1.097 14.883 17.359 1 81.06 76 GLY A C 1
ATOM 587 O O . GLY A 1 76 ? -2.025 15.492 17.906 1 81.06 76 GLY A O 1
ATOM 588 N N . SER A 1 77 ? -1.304 13.789 16.688 1 84.81 77 SER A N 1
ATOM 589 C CA . SER A 1 77 ? -2.643 13.266 16.438 1 84.81 77 SER A CA 1
ATOM 590 C C . SER A 1 77 ? -3.307 12.812 17.734 1 84.81 77 SER A C 1
ATOM 592 O O . SER A 1 77 ? -4.508 13.008 17.922 1 84.81 77 SER A O 1
ATOM 594 N N . ASP A 1 78 ? -2.514 12.281 18.625 1 86 78 ASP A N 1
ATOM 595 C CA . ASP A 1 78 ? -3.035 11.875 19.922 1 86 78 ASP A CA 1
ATOM 596 C C . ASP A 1 78 ? -3.498 13.086 20.734 1 86 78 ASP A C 1
ATOM 598 O O . ASP A 1 78 ? -4.512 13.023 21.422 1 86 78 ASP A O 1
ATOM 602 N N . ARG A 1 79 ? -2.736 14.148 20.625 1 89.56 79 ARG A N 1
ATOM 603 C CA . ARG A 1 79 ? -3.045 15.375 21.344 1 89.56 79 ARG A CA 1
ATOM 604 C C . ARG A 1 79 ? -4.367 15.977 20.875 1 89.56 79 ARG A C 1
ATOM 606 O O . ARG A 1 79 ? -5.195 16.375 21.688 1 89.56 79 ARG A O 1
ATOM 613 N N . ILE A 1 80 ? -4.535 16 19.625 1 93.44 80 ILE A N 1
ATOM 614 C CA . ILE A 1 80 ? -5.75 16.594 19.078 1 93.44 80 ILE A CA 1
ATOM 615 C C . ILE A 1 80 ? -6.941 15.688 19.359 1 93.44 80 ILE A C 1
ATOM 617 O O . ILE A 1 80 ? -8.062 16.156 19.578 1 93.44 80 ILE A O 1
ATOM 621 N N . ALA A 1 81 ? -6.738 14.375 19.359 1 92.62 81 ALA A N 1
ATOM 622 C CA . ALA A 1 81 ? -7.809 13.43 19.656 1 92.62 81 ALA A CA 1
ATOM 623 C C . ALA A 1 81 ? -8.359 13.648 21.062 1 92.62 81 ALA A C 1
ATOM 625 O O . ALA A 1 81 ? -9.578 13.641 21.266 1 92.62 81 ALA A O 1
ATOM 626 N N . GLU A 1 82 ? -7.488 13.812 21.969 1 93.44 82 GLU A N 1
ATOM 627 C CA . GLU A 1 82 ? -7.922 14.086 23.328 1 93.44 82 GLU A CA 1
ATOM 628 C C . GLU A 1 82 ? -8.758 15.359 23.406 1 93.44 82 GLU A C 1
ATOM 630 O O . GLU A 1 82 ? -9.789 15.398 24.078 1 93.44 82 GLU A O 1
ATOM 635 N N . ALA A 1 83 ? -8.273 16.391 22.719 1 94.81 83 ALA A N 1
ATOM 636 C CA . ALA A 1 83 ? -8.891 17.703 22.797 1 94.81 83 ALA A CA 1
ATOM 637 C C . ALA A 1 83 ? -10.297 17.688 22.188 1 94.81 83 ALA A C 1
ATOM 639 O O . ALA A 1 83 ? -11.18 18.422 22.641 1 94.81 83 ALA A O 1
ATOM 640 N N . VAL A 1 84 ? -10.539 16.812 21.25 1 95.56 84 VAL A N 1
ATOM 641 C CA . VAL A 1 84 ? -11.797 16.891 20.5 1 95.56 84 VAL A CA 1
ATOM 642 C C . VAL A 1 84 ? -12.781 15.859 21.047 1 95.56 84 VAL A C 1
ATOM 644 O O . VAL A 1 84 ? -13.945 15.828 20.641 1 95.56 84 VAL A O 1
ATOM 647 N N . GLU A 1 85 ? -12.414 15.062 21.875 1 94.12 85 GLU A N 1
ATOM 648 C CA . GLU A 1 85 ? -13.188 13.922 22.359 1 94.12 85 GLU A CA 1
ATOM 649 C C . GLU A 1 85 ? -14.617 14.328 22.703 1 94.12 85 GLU A C 1
ATOM 651 O O . GLU A 1 85 ? -15.578 13.672 22.312 1 94.12 85 GLU A O 1
ATOM 656 N N . SER A 1 86 ? -14.82 15.438 23.344 1 93.5 86 SER A N 1
ATOM 657 C CA . SER A 1 86 ? -16.125 15.828 23.859 1 93.5 86 SER A CA 1
ATOM 658 C C . SER A 1 86 ? -16.797 16.859 22.953 1 93.5 86 SER A C 1
ATOM 660 O O . SER A 1 86 ? -17.859 17.375 23.266 1 93.5 86 SER A O 1
ATOM 662 N N . MET A 1 87 ? -16.172 17.156 21.922 1 95.56 87 MET A N 1
ATOM 663 C CA . MET A 1 87 ? -16.703 18.188 21.031 1 95.56 87 MET A CA 1
ATOM 664 C C . MET A 1 87 ? -17.656 17.594 20 1 95.56 87 MET A C 1
ATOM 666 O O . MET A 1 87 ? -17.453 16.469 19.547 1 95.56 87 MET A O 1
ATOM 670 N N . GLY A 1 88 ? -18.688 18.281 19.672 1 95.94 88 GLY A N 1
ATOM 671 C CA . GLY A 1 88 ? -19.578 17.922 18.578 1 95.94 88 GLY A CA 1
ATOM 672 C C . GLY A 1 88 ? -19.125 18.453 17.234 1 95.94 88 GLY A C 1
ATOM 673 O O . GLY A 1 88 ? -19.688 19.422 16.719 1 95.94 88 GLY A O 1
ATOM 674 N N . VAL A 1 89 ? -18.156 17.875 16.641 1 97.06 89 VAL A N 1
ATOM 675 C CA . VAL A 1 89 ? -17.594 18.297 15.367 1 97.06 89 VAL A CA 1
ATOM 676 C C . VAL A 1 89 ? -17.547 17.125 14.398 1 97.06 89 VAL A C 1
ATOM 678 O O . VAL A 1 89 ? -17.562 15.961 14.82 1 97.06 89 VAL A O 1
ATOM 681 N N . ASP A 1 90 ? -17.547 17.406 13.109 1 96.5 90 ASP A N 1
ATOM 682 C CA . ASP A 1 90 ? -17.562 16.359 12.086 1 96.5 90 ASP A CA 1
ATOM 683 C C . ASP A 1 90 ? -16.156 16.125 11.539 1 96.5 90 ASP A C 1
ATOM 685 O O . ASP A 1 90 ? -15.727 14.969 11.398 1 96.5 90 ASP A O 1
ATOM 689 N N . ILE A 1 91 ? -15.492 17.234 11.203 1 97.5 91 ILE A N 1
ATOM 690 C CA . ILE A 1 91 ? -14.18 17.172 10.562 1 97.5 91 ILE A CA 1
ATOM 691 C C . ILE A 1 91 ? -13.172 18 11.352 1 97.5 91 ILE A C 1
ATOM 693 O O . ILE A 1 91 ? -13.477 19.125 11.781 1 97.5 91 ILE A O 1
ATOM 697 N N . ILE A 1 92 ? -12.023 17.453 11.609 1 97.44 92 ILE A N 1
ATOM 698 C CA . ILE A 1 92 ? -10.938 18.125 12.312 1 97.44 92 ILE A CA 1
ATOM 699 C C . ILE A 1 92 ? -9.719 18.25 11.391 1 97.44 92 ILE A C 1
ATOM 701 O O . ILE A 1 92 ? -9.195 17.234 10.922 1 97.44 92 ILE A O 1
ATOM 705 N N . VAL A 1 93 ? -9.289 19.438 11.172 1 96.62 93 VAL A N 1
ATOM 706 C CA . VAL A 1 93 ? -8.094 19.656 10.367 1 96.62 93 VAL A CA 1
ATOM 707 C C . VAL A 1 93 ? -6.898 19.922 11.281 1 96.62 93 VAL A C 1
ATOM 709 O O . VAL A 1 93 ? -6.941 20.828 12.125 1 96.62 93 VAL A O 1
ATOM 712 N N . ASN A 1 94 ? -5.922 19.078 11.102 1 95 94 ASN A N 1
ATOM 713 C CA . ASN A 1 94 ? -4.664 19.25 11.82 1 95 94 ASN A CA 1
ATOM 714 C C . ASN A 1 94 ? -3.709 20.172 11.07 1 95 94 ASN A C 1
ATOM 716 O O . ASN A 1 94 ? -3.146 19.781 10.047 1 95 94 ASN A O 1
ATOM 720 N N . VAL A 1 95 ? -3.51 21.297 11.648 1 92.12 95 VAL A N 1
ATOM 721 C CA . VAL A 1 95 ? -2.566 22.266 11.094 1 92.12 95 VAL A CA 1
ATOM 722 C C . VAL A 1 95 ? -1.282 22.266 11.914 1 92.12 95 VAL A C 1
ATOM 724 O O . VAL A 1 95 ? -1.331 22.312 13.148 1 92.12 95 VAL A O 1
ATOM 727 N N . GLN A 1 96 ? -0.242 22.188 11.227 1 88.62 96 GLN A N 1
ATOM 728 C CA . GLN A 1 96 ? 1.026 22.172 11.945 1 88.62 96 GLN A CA 1
ATOM 729 C C . GLN A 1 96 ? 1.361 23.547 12.5 1 88.62 96 GLN A C 1
ATOM 731 O O . GLN A 1 96 ? 1.187 24.562 11.812 1 88.62 96 GLN A O 1
ATOM 736 N N . GLY A 1 97 ? 1.922 23.578 13.664 1 91.38 97 GLY A N 1
ATOM 737 C CA . GLY A 1 97 ? 2.186 24.844 14.352 1 91.38 97 GLY A CA 1
ATOM 738 C C . GLY A 1 97 ? 3.379 25.594 13.789 1 91.38 97 GLY A C 1
ATOM 739 O O . GLY A 1 97 ? 3.514 26.797 14 1 91.38 97 GLY A O 1
ATOM 740 N N . ASP A 1 98 ? 4.195 24.828 13.094 1 90.25 98 ASP A N 1
ATOM 741 C CA . ASP A 1 98 ? 5.426 25.422 12.578 1 90.25 98 ASP A CA 1
ATOM 742 C C . ASP A 1 98 ? 5.293 25.75 11.102 1 90.25 98 ASP A C 1
ATOM 744 O O . ASP A 1 98 ? 6.293 25.844 10.383 1 90.25 98 ASP A O 1
ATOM 748 N N . GLU A 1 99 ? 4.074 25.875 10.711 1 88.12 99 GLU A N 1
ATOM 749 C CA . GLU A 1 99 ? 3.789 26.25 9.328 1 88.12 99 GLU A CA 1
ATOM 750 C C . GLU A 1 99 ? 2.955 27.531 9.25 1 88.12 99 GLU A C 1
ATOM 752 O O . GLU A 1 99 ? 1.789 27.484 8.852 1 88.12 99 GLU A O 1
ATOM 757 N N . PRO A 1 100 ? 3.611 28.688 9.406 1 89.81 100 PRO A N 1
ATOM 758 C CA . PRO A 1 100 ? 2.896 29.953 9.445 1 89.81 100 PRO A CA 1
ATOM 759 C C . PRO A 1 100 ? 2.393 30.391 8.078 1 89.81 100 PRO A C 1
ATOM 761 O O . PRO A 1 100 ? 1.591 31.328 7.973 1 89.81 100 PRO A O 1
ATOM 764 N N . PHE A 1 101 ? 2.758 29.734 7.004 1 84.44 101 PHE A N 1
ATOM 765 C CA . PHE A 1 101 ? 2.369 30.094 5.648 1 84.44 101 PHE A CA 1
ATOM 766 C C . PHE A 1 101 ? 1.33 29.125 5.105 1 84.44 101 PHE A C 1
ATOM 768 O O . PHE A 1 101 ? 1.234 28.922 3.893 1 84.44 101 PHE A O 1
ATOM 775 N N . THR A 1 102 ? 0.618 28.594 6.016 1 79.25 102 THR A N 1
ATOM 776 C CA . THR A 1 102 ? -0.391 27.625 5.602 1 79.25 102 THR A CA 1
ATOM 777 C C . THR A 1 102 ? -1.308 28.219 4.535 1 79.25 102 THR A C 1
ATOM 779 O O . THR A 1 102 ? -1.851 29.312 4.715 1 79.25 102 THR A O 1
ATOM 782 N N . ASP A 1 103 ? -1.448 27.562 3.535 1 81.62 103 ASP A N 1
ATOM 783 C CA . ASP A 1 103 ? -2.156 28.016 2.34 1 81.62 103 ASP A CA 1
ATOM 784 C C . ASP A 1 103 ? -3.629 27.625 2.393 1 81.62 103 ASP A C 1
ATOM 786 O O . ASP A 1 103 ? -3.955 26.453 2.615 1 81.62 103 ASP A O 1
ATOM 790 N N . ARG A 1 104 ? -4.445 28.609 2.1 1 89.94 104 ARG A N 1
ATOM 791 C CA . ARG A 1 104 ? -5.891 28.406 2.123 1 89.94 104 ARG A CA 1
ATOM 792 C C . ARG A 1 104 ? -6.309 27.328 1.116 1 89.94 104 ARG A C 1
ATOM 794 O O . ARG A 1 104 ? -7.168 26.5 1.408 1 89.94 104 ARG A O 1
ATOM 801 N N . GLU A 1 105 ? -5.691 27.406 0.013 1 91.31 105 GLU A N 1
ATOM 802 C CA . GLU A 1 105 ? -6.062 26.5 -1.061 1 91.31 105 GLU A CA 1
ATOM 803 C C . GLU A 1 105 ? -5.832 25.047 -0.652 1 91.31 105 GLU A C 1
ATOM 805 O O . GLU A 1 105 ? -6.688 24.188 -0.881 1 91.31 105 GLU A O 1
ATOM 810 N N . SER A 1 106 ? -4.758 24.828 -0.044 1 90.06 106 SER A N 1
ATOM 811 C CA . SER A 1 106 ? -4.422 23.469 0.401 1 90.06 106 SER A CA 1
ATOM 812 C C . SER A 1 106 ? -5.398 22.984 1.466 1 90.06 106 SER A C 1
ATOM 814 O O . SER A 1 106 ? -5.887 21.859 1.397 1 90.06 106 SER A O 1
ATOM 816 N N . LEU A 1 107 ? -5.734 23.859 2.355 1 92.62 107 LEU A N 1
ATOM 817 C CA . LEU A 1 107 ? -6.652 23.484 3.43 1 92.62 107 LEU A CA 1
ATOM 818 C C . LEU A 1 107 ? -8.055 23.266 2.887 1 92.62 107 LEU A C 1
ATOM 820 O O . LEU A 1 107 ? -8.734 22.312 3.285 1 92.62 107 LEU A O 1
ATOM 824 N N . ALA A 1 108 ? -8.445 24.062 1.969 1 94.81 108 ALA A N 1
ATOM 825 C CA . ALA A 1 108 ? -9.773 23.938 1.364 1 94.81 108 ALA A CA 1
ATOM 826 C C . ALA A 1 108 ? -9.898 22.609 0.613 1 94.81 108 ALA A C 1
ATOM 828 O O . ALA A 1 108 ? -10.93 21.953 0.678 1 94.81 108 ALA A O 1
ATOM 829 N N . SER A 1 109 ? -8.867 22.297 -0.069 1 94.44 109 SER A N 1
ATOM 830 C CA . SER A 1 109 ? -8.906 21.109 -0.913 1 94.44 109 SER A CA 1
ATOM 831 C C . SER A 1 109 ? -9.086 19.844 -0.079 1 94.44 109 SER A C 1
ATOM 833 O O . SER A 1 109 ? -9.805 18.938 -0.474 1 94.44 109 SER A O 1
ATOM 835 N N . VAL A 1 110 ? -8.469 19.734 1.108 1 94.81 110 VAL A N 1
ATOM 836 C CA . VAL A 1 110 ? -8.562 18.531 1.93 1 94.81 110 VAL A CA 1
ATOM 837 C C . VAL A 1 110 ? -9.938 18.469 2.596 1 94.81 110 VAL A C 1
ATOM 839 O O . VAL A 1 110 ? -10.406 17.375 2.963 1 94.81 110 VAL A O 1
ATOM 842 N N . ILE A 1 111 ? -10.57 19.594 2.756 1 95.88 111 ILE A N 1
ATOM 843 C CA . ILE A 1 111 ? -11.906 19.641 3.338 1 95.88 111 ILE A CA 1
ATOM 844 C C . ILE A 1 111 ? -12.938 19.219 2.293 1 95.88 111 ILE A C 1
ATOM 846 O O . ILE A 1 111 ? -13.898 18.516 2.609 1 95.88 111 ILE A O 1
ATOM 850 N N . GLU A 1 112 ? -12.727 19.625 1.078 1 95.75 112 GLU A N 1
ATOM 851 C CA . GLU A 1 112 ? -13.688 19.453 -0.008 1 95.75 112 GLU A CA 1
ATOM 852 C C . GLU A 1 112 ? -13.953 17.969 -0.285 1 95.75 112 GLU A C 1
ATOM 854 O O . GLU A 1 112 ? -15.062 17.594 -0.668 1 95.75 112 GLU A O 1
ATOM 859 N N . VAL A 1 113 ? -13.008 17.109 -0.037 1 95.94 113 VAL A N 1
ATOM 860 C CA . VAL A 1 113 ? -13.156 15.703 -0.391 1 95.94 113 VAL A CA 1
ATOM 861 C C . VAL A 1 113 ? -14.242 15.062 0.466 1 95.94 113 VAL A C 1
ATOM 863 O O . VAL A 1 113 ? -14.844 14.062 0.068 1 95.94 113 VAL A O 1
ATOM 866 N N . PHE A 1 114 ? -14.484 15.594 1.623 1 96.31 114 PHE A N 1
ATOM 867 C CA . PHE A 1 114 ? -15.492 15.039 2.518 1 96.31 114 PHE A CA 1
ATOM 868 C C . PHE A 1 114 ? -16.891 15.43 2.062 1 96.31 114 PHE A C 1
ATOM 870 O O . PHE A 1 114 ? -17.875 14.75 2.395 1 96.31 114 PHE A O 1
ATOM 877 N N . LYS A 1 115 ? -16.953 16.562 1.431 1 91.69 115 LYS A N 1
ATOM 878 C CA . LYS A 1 115 ? -18.266 17.047 0.984 1 91.69 115 LYS A CA 1
ATOM 879 C C . LYS A 1 115 ? -18.859 16.109 -0.061 1 91.69 115 LYS A C 1
ATOM 881 O O . LYS A 1 115 ? -20.078 15.898 -0.083 1 91.69 115 LYS A O 1
ATOM 886 N N . ASP A 1 116 ? -18.062 15.555 -0.906 1 87.94 116 ASP A N 1
ATOM 887 C CA . ASP A 1 116 ? -18.516 14.688 -1.993 1 87.94 116 ASP A CA 1
ATOM 888 C C . ASP A 1 116 ? -18.547 13.227 -1.555 1 87.94 116 ASP A C 1
ATOM 890 O O . ASP A 1 116 ? -18.906 12.344 -2.336 1 87.94 116 ASP A O 1
ATOM 894 N N . ASP A 1 117 ? -18.234 13.023 -0.323 1 93.62 117 ASP A N 1
ATOM 895 C CA . ASP A 1 117 ? -18.141 11.656 0.192 1 93.62 117 ASP A CA 1
ATOM 896 C C . ASP A 1 117 ? -19.469 11.219 0.819 1 93.62 117 ASP A C 1
ATOM 898 O O . ASP A 1 117 ? -19.531 10.953 2.021 1 93.62 117 ASP A O 1
ATOM 902 N N . VAL A 1 118 ? -20.453 10.891 0.08 1 88.94 118 VAL A N 1
ATOM 903 C CA . VAL A 1 118 ? -21.812 10.578 0.51 1 88.94 118 VAL A CA 1
ATOM 904 C C . VAL A 1 118 ? -21.812 9.289 1.327 1 88.94 118 VAL A C 1
ATOM 906 O O . VAL A 1 118 ? -22.562 9.164 2.297 1 88.94 118 VAL A O 1
ATOM 909 N N . LYS A 1 119 ? -20.953 8.344 0.998 1 91.31 119 LYS A N 1
ATOM 910 C CA . LYS A 1 119 ? -20.922 7.047 1.669 1 91.31 119 LYS A CA 1
ATOM 911 C C . LYS A 1 119 ? -20.031 7.09 2.91 1 91.31 119 LYS A C 1
ATOM 913 O O . LYS A 1 119 ? -19.922 6.102 3.641 1 91.31 119 LYS A O 1
ATOM 918 N N . LYS A 1 120 ? -19.375 8.258 3.158 1 92.94 120 LYS A N 1
ATOM 919 C CA . LYS A 1 120 ? -18.5 8.477 4.305 1 92.94 120 LYS A CA 1
ATOM 920 C C . LYS A 1 120 ? -17.391 7.426 4.355 1 92.94 120 LYS A C 1
ATOM 922 O O . LYS A 1 120 ? -17.141 6.832 5.406 1 92.94 120 LYS A O 1
ATOM 927 N N . GLU A 1 121 ? -16.797 7.172 3.219 1 94.44 121 GLU A N 1
ATOM 928 C CA . GLU A 1 121 ? -15.75 6.164 3.096 1 94.44 121 GLU A CA 1
ATOM 929 C C . GLU A 1 121 ? -14.391 6.742 3.463 1 94.44 121 GLU A C 1
ATOM 931 O O . GLU A 1 121 ? -13.469 6 3.809 1 94.44 121 GLU A O 1
ATOM 936 N N . ILE A 1 122 ? -14.336 8.062 3.418 1 97.31 122 ILE A N 1
ATOM 937 C CA . ILE A 1 122 ? -13.055 8.719 3.672 1 97.31 122 ILE A CA 1
ATOM 938 C C . ILE A 1 122 ? -12.867 8.93 5.176 1 97.31 122 ILE A C 1
ATOM 940 O O . ILE A 1 122 ? -13.617 9.68 5.801 1 97.31 122 ILE A O 1
ATOM 944 N N . ASP A 1 123 ? -11.906 8.266 5.703 1 97.44 123 ASP A N 1
ATOM 945 C CA . ASP A 1 123 ? -11.602 8.422 7.121 1 97.44 123 ASP A CA 1
ATOM 946 C C . ASP A 1 123 ? -10.766 9.68 7.363 1 97.44 123 ASP A C 1
ATOM 948 O O . ASP A 1 123 ? -10.992 10.406 8.336 1 97.44 123 ASP A O 1
ATOM 952 N N . LEU A 1 124 ? -9.844 9.875 6.52 1 96.75 124 LEU A N 1
ATOM 953 C CA . LEU A 1 124 ? -9.023 11.078 6.598 1 96.75 124 LEU A CA 1
ATOM 954 C C . LEU A 1 124 ? -8.5 11.469 5.223 1 96.75 124 LEU A C 1
ATOM 956 O O . LEU A 1 124 ? -8.531 10.664 4.289 1 96.75 124 LEU A O 1
ATOM 960 N N . ALA A 1 125 ? -8.094 12.719 5.129 1 97.69 125 ALA A N 1
ATOM 961 C CA . ALA A 1 125 ? -7.508 13.273 3.908 1 97.69 125 ALA A CA 1
ATOM 962 C C . ALA A 1 125 ? -6.18 13.969 4.203 1 97.69 125 ALA A C 1
ATOM 964 O O . ALA A 1 125 ? -5.949 14.43 5.32 1 97.69 125 ALA A O 1
ATOM 965 N N . SER A 1 126 ? -5.312 13.961 3.24 1 96.75 126 SER A N 1
ATOM 966 C CA . SER A 1 126 ? -4.023 14.625 3.355 1 96.75 126 SER A CA 1
ATOM 967 C C . SER A 1 126 ? -3.529 15.117 1.997 1 96.75 126 SER A C 1
ATOM 969 O O . SER A 1 126 ? -4.254 15.031 1.002 1 96.75 126 SER A O 1
ATOM 971 N N . LEU A 1 127 ? -2.357 15.758 2.006 1 94.88 127 LEU A N 1
ATOM 972 C CA . LEU A 1 127 ? -1.843 16.391 0.796 1 94.88 127 LEU A CA 1
ATOM 973 C C . LEU A 1 127 ? -0.616 15.648 0.274 1 94.88 127 LEU A C 1
ATOM 975 O O . LEU A 1 127 ? 0.104 15.008 1.046 1 94.88 127 LEU A O 1
ATOM 979 N N . MET A 1 128 ? -0.462 15.656 -0.989 1 96.44 12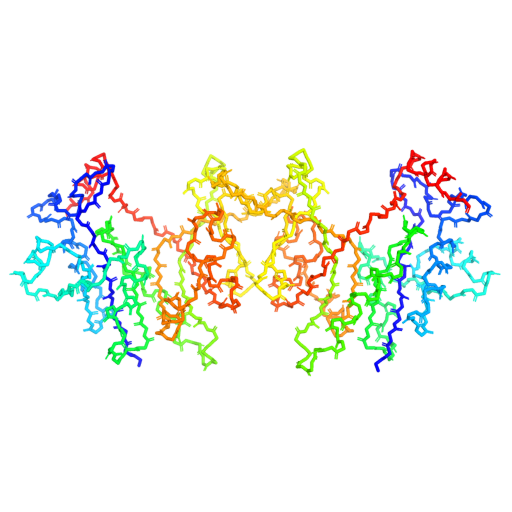8 MET A N 1
ATOM 980 C CA . MET A 1 128 ? 0.747 15.156 -1.641 1 96.44 128 MET A CA 1
ATOM 981 C C . MET A 1 128 ? 1.211 16.125 -2.73 1 96.44 128 MET A C 1
ATOM 983 O O . MET A 1 128 ? 0.411 16.891 -3.271 1 96.44 128 MET A O 1
ATOM 987 N N . THR A 1 129 ? 2.486 16.109 -2.984 1 94.5 129 THR A N 1
ATOM 988 C CA . THR A 1 129 ? 3.062 16.922 -4.043 1 94.5 129 THR A CA 1
ATOM 989 C C . THR A 1 129 ? 3.992 16.094 -4.926 1 94.5 129 THR A C 1
ATOM 991 O O . THR A 1 129 ? 4.711 15.227 -4.43 1 94.5 129 THR A O 1
ATOM 994 N N . ARG A 1 130 ? 3.996 16.406 -6.199 1 94.88 130 ARG A N 1
ATOM 995 C CA . ARG A 1 130 ? 4.871 15.703 -7.133 1 94.88 130 ARG A CA 1
ATOM 996 C C . ARG A 1 130 ? 6.328 16.109 -6.93 1 94.88 130 ARG A C 1
ATOM 998 O O . ARG A 1 130 ? 6.625 17.297 -6.734 1 94.88 130 ARG A O 1
ATOM 1005 N N . ILE A 1 131 ? 7.152 15.172 -6.926 1 93.75 131 ILE A N 1
ATOM 1006 C CA . ILE A 1 131 ? 8.578 15.438 -6.84 1 93.75 131 ILE A CA 1
ATOM 1007 C C . ILE A 1 131 ? 9.297 14.797 -8.023 1 93.75 131 ILE A C 1
ATOM 1009 O O . ILE A 1 131 ? 8.914 13.719 -8.477 1 93.75 131 ILE A O 1
ATOM 1013 N N . THR A 1 132 ? 10.336 15.445 -8.547 1 92.25 132 THR A N 1
ATOM 1014 C CA . THR A 1 132 ? 11 14.953 -9.75 1 92.25 132 THR A CA 1
ATOM 1015 C C . THR A 1 132 ? 12.508 14.836 -9.52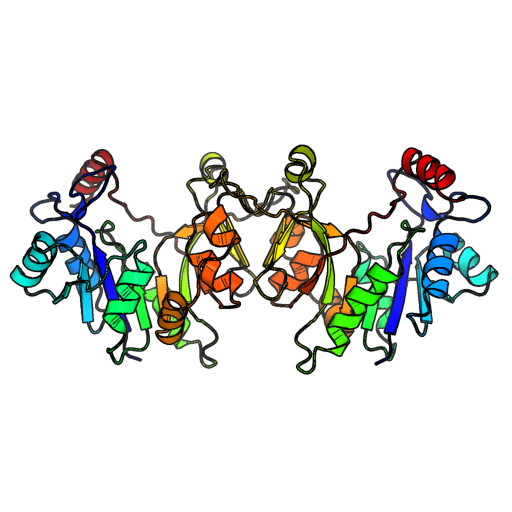3 1 92.25 132 THR A C 1
ATOM 1017 O O . THR A 1 132 ? 13.211 14.203 -10.312 1 92.25 132 THR A O 1
ATOM 1020 N N . ASP A 1 133 ? 12.953 15.391 -8.469 1 92.94 133 ASP A N 1
ATOM 1021 C CA . ASP A 1 133 ? 14.375 15.352 -8.148 1 92.94 133 ASP A CA 1
ATOM 1022 C C . ASP A 1 133 ? 14.758 14.031 -7.5 1 92.94 133 ASP A C 1
ATOM 1024 O O . ASP A 1 133 ? 14.273 13.703 -6.414 1 92.94 133 ASP A O 1
ATOM 1028 N N . TRP A 1 134 ? 15.695 13.344 -8.031 1 92.56 134 TRP A N 1
ATOM 1029 C CA . TRP A 1 134 ? 16.078 12.023 -7.559 1 92.56 134 TRP A CA 1
ATOM 1030 C C . TRP A 1 134 ? 16.734 12.102 -6.18 1 92.56 134 TRP A C 1
ATOM 1032 O O . TRP A 1 134 ? 16.656 11.156 -5.395 1 92.56 134 TRP A O 1
ATOM 1042 N N . VAL A 1 135 ? 17.359 13.18 -5.914 1 95.12 135 VAL A N 1
ATOM 1043 C CA . VAL A 1 135 ? 17.938 13.367 -4.582 1 95.12 135 VAL A CA 1
ATOM 1044 C C . VAL A 1 135 ? 16.828 13.352 -3.537 1 95.12 135 VAL A C 1
ATOM 1046 O O . VAL A 1 135 ? 16.938 12.695 -2.502 1 95.12 135 VAL A O 1
ATOM 1049 N N . GLU A 1 136 ? 15.727 14.047 -3.848 1 93.56 136 GLU A N 1
ATOM 1050 C CA . GLU A 1 136 ? 14.586 14.094 -2.947 1 93.56 136 GLU A CA 1
ATOM 1051 C C . GLU A 1 136 ? 13.859 12.75 -2.904 1 93.56 136 GLU A C 1
ATOM 1053 O O . GLU A 1 136 ? 13.469 12.281 -1.833 1 93.56 136 GLU A O 1
ATOM 1058 N N . ILE A 1 137 ? 13.742 12.156 -4.023 1 94.31 137 ILE A N 1
ATOM 1059 C CA . ILE A 1 137 ? 13.047 10.875 -4.148 1 94.31 137 ILE A CA 1
ATOM 1060 C C . ILE A 1 137 ? 13.766 9.812 -3.324 1 94.31 137 ILE A C 1
ATOM 1062 O O . ILE A 1 137 ? 13.133 8.969 -2.695 1 94.31 137 ILE A O 1
ATOM 1066 N N . ASN A 1 138 ? 15.047 9.906 -3.217 1 95.06 138 ASN A N 1
ATOM 1067 C CA . ASN A 1 138 ? 15.844 8.898 -2.518 1 95.06 138 ASN A CA 1
ATOM 1068 C C . ASN A 1 138 ? 16.094 9.289 -1.063 1 95.06 138 ASN A C 1
ATOM 1070 O O . ASN A 1 138 ? 16.641 8.508 -0.292 1 95.06 138 ASN A O 1
ATOM 1074 N N . ASP A 1 139 ? 15.695 10.469 -0.672 1 94.88 139 ASP A N 1
ATOM 1075 C CA . ASP A 1 139 ? 15.898 10.953 0.688 1 94.88 139 ASP A CA 1
ATOM 1076 C C . ASP A 1 139 ? 14.922 10.297 1.661 1 94.88 139 ASP A C 1
ATOM 1078 O O . ASP A 1 139 ? 13.711 10.445 1.53 1 94.88 139 ASP A O 1
ATOM 1082 N N . PRO A 1 140 ? 15.398 9.586 2.645 1 95 140 PRO A N 1
ATOM 1083 C CA . PRO A 1 140 ? 14.508 8.906 3.59 1 95 140 PRO A CA 1
ATOM 1084 C C . PRO A 1 140 ? 13.719 9.891 4.461 1 95 140 PRO A C 1
ATOM 1086 O O . PRO A 1 140 ? 12.742 9.5 5.102 1 95 140 PRO A O 1
ATOM 1089 N N . ASN A 1 141 ? 14.109 11.07 4.488 1 90.69 141 ASN A N 1
ATOM 1090 C CA . ASN A 1 141 ? 13.383 12.07 5.262 1 90.69 141 ASN A CA 1
ATOM 1091 C C . ASN A 1 141 ? 12.164 12.586 4.5 1 90.69 141 ASN A C 1
ATOM 1093 O O . ASN A 1 141 ? 11.289 13.234 5.082 1 90.69 141 ASN A O 1
ATOM 1097 N N . THR A 1 142 ? 12.227 12.328 3.23 1 93.31 142 THR A N 1
ATOM 1098 C CA . THR A 1 142 ? 11.055 12.617 2.41 1 93.31 142 THR A CA 1
ATOM 1099 C C . THR A 1 142 ? 10.133 11.406 2.344 1 93.31 142 THR A C 1
ATOM 1101 O O . THR A 1 142 ? 10.5 10.367 1.788 1 93.31 142 THR A O 1
ATOM 1104 N N . VAL A 1 143 ? 8.969 11.562 2.879 1 96.19 143 VAL A N 1
ATOM 1105 C CA . VAL A 1 143 ? 8.016 10.461 2.881 1 96.19 143 VAL A CA 1
ATOM 1106 C C . VAL A 1 143 ? 7.273 10.414 1.548 1 96.19 143 VAL A C 1
ATOM 1108 O O . VAL A 1 143 ? 6.613 11.383 1.165 1 96.19 143 VAL A O 1
ATOM 1111 N N . LYS A 1 144 ? 7.457 9.336 0.797 1 97.56 144 LYS A N 1
ATOM 1112 C CA . LYS A 1 144 ? 6.723 9.133 -0.449 1 97.56 144 LYS A CA 1
ATOM 1113 C C . LYS A 1 144 ? 5.355 8.508 -0.187 1 97.56 144 LYS A C 1
ATOM 1115 O O . LYS A 1 144 ? 5.172 7.793 0.797 1 97.56 144 LYS A O 1
ATOM 1120 N N . VAL A 1 145 ? 4.457 8.805 -1.037 1 98.44 145 VAL A N 1
ATOM 1121 C CA . VAL A 1 145 ? 3.135 8.188 -0.963 1 98.44 145 VAL A CA 1
ATOM 1122 C C . VAL A 1 145 ? 2.727 7.676 -2.342 1 98.44 145 VAL A C 1
ATOM 1124 O O . VAL A 1 145 ? 2.996 8.32 -3.357 1 98.44 145 VAL A O 1
ATOM 1127 N N . ILE A 1 146 ? 2.166 6.5 -2.41 1 97.81 146 ILE A N 1
ATOM 1128 C CA . ILE A 1 146 ? 1.566 5.953 -3.623 1 97.81 146 ILE A CA 1
ATOM 1129 C C . ILE A 1 146 ? 0.053 5.844 -3.447 1 97.81 146 ILE A C 1
ATOM 1131 O O . ILE A 1 146 ? -0.431 5.531 -2.357 1 97.81 146 ILE A O 1
ATOM 1135 N N . VAL A 1 147 ? -0.631 6.086 -4.508 1 98.25 147 VAL A N 1
ATOM 1136 C CA . VAL A 1 147 ? -2.088 6.133 -4.434 1 98.25 147 VAL A CA 1
ATOM 1137 C C . VAL A 1 147 ? -2.691 5.242 -5.516 1 98.25 147 VAL A C 1
ATOM 1139 O O . VAL A 1 147 ? -2.031 4.922 -6.504 1 98.25 147 VAL A O 1
ATOM 1142 N N . ASP A 1 148 ? -3.93 4.828 -5.285 1 97.62 148 ASP A N 1
ATOM 1143 C CA . ASP A 1 148 ? -4.664 4.09 -6.309 1 97.62 148 ASP A CA 1
ATOM 1144 C C . ASP A 1 148 ? -5.316 5.043 -7.309 1 97.62 148 ASP A C 1
ATOM 1146 O O . ASP A 1 148 ? -5.031 6.242 -7.305 1 97.62 148 ASP A O 1
ATOM 1150 N N . ASN A 1 149 ? -6.125 4.52 -8.25 1 96.81 149 ASN A N 1
ATOM 1151 C CA . ASN A 1 149 ? -6.668 5.305 -9.352 1 96.81 149 ASN A CA 1
ATOM 1152 C C . ASN A 1 149 ? -7.746 6.277 -8.867 1 96.81 149 ASN A C 1
ATOM 1154 O O . ASN A 1 149 ? -8.219 7.113 -9.641 1 96.81 149 ASN A O 1
ATOM 1158 N N . GLN A 1 150 ? -8.133 6.203 -7.617 1 95.88 150 GLN A N 1
ATOM 1159 C CA . GLN A 1 150 ? -9.086 7.137 -7.027 1 95.88 150 GLN A CA 1
ATOM 1160 C C . GLN A 1 150 ? -8.398 8.055 -6.016 1 95.88 150 GLN A C 1
ATOM 1162 O O . GLN A 1 150 ? -9.07 8.719 -5.219 1 95.88 150 GLN A O 1
ATOM 1167 N N . ASN A 1 151 ? -7.105 7.957 -5.875 1 97.31 151 ASN A N 1
ATOM 1168 C CA . ASN A 1 151 ? -6.25 8.781 -5.031 1 97.31 151 ASN A CA 1
ATOM 1169 C C . ASN A 1 151 ? -6.398 8.422 -3.557 1 97.31 151 ASN A C 1
ATOM 1171 O O . ASN A 1 151 ? -6.324 9.289 -2.688 1 97.31 151 ASN A O 1
ATOM 1175 N N . PHE A 1 152 ? -6.738 7.207 -3.346 1 98.06 152 PHE A N 1
ATOM 1176 C CA . PHE A 1 152 ? -6.578 6.691 -1.992 1 98.06 152 PHE A CA 1
ATOM 1177 C C . PHE A 1 152 ? -5.16 6.176 -1.771 1 98.06 152 PHE A C 1
ATOM 1179 O O . PHE A 1 152 ? -4.582 5.543 -2.654 1 98.06 152 PHE A O 1
ATOM 1186 N N . ALA A 1 153 ? -4.641 6.5 -0.636 1 98.56 153 ALA A N 1
ATOM 1187 C CA . ALA A 1 153 ? -3.281 6.062 -0.336 1 98.56 153 ALA A CA 1
ATOM 1188 C C . ALA A 1 153 ? -3.197 4.539 -0.262 1 98.56 153 ALA A C 1
ATOM 1190 O O . ALA A 1 153 ? -4.023 3.898 0.389 1 98.56 153 ALA A O 1
ATOM 1191 N N . LEU A 1 154 ? -2.227 4.02 -0.917 1 98.44 154 LEU A N 1
ATOM 1192 C CA . LEU A 1 154 ? -1.91 2.602 -0.795 1 98.44 154 LEU A CA 1
ATOM 1193 C C . LEU A 1 154 ? -0.864 2.369 0.289 1 98.44 154 LEU A C 1
ATOM 1195 O O . LEU A 1 154 ? -0.966 1.412 1.062 1 98.44 154 LEU A O 1
ATOM 1199 N N . TYR A 1 155 ? 0.08 3.242 0.248 1 98.44 155 TYR A N 1
ATOM 1200 C CA . TYR A 1 155 ? 1.12 3.115 1.262 1 98.44 155 TYR A CA 1
ATOM 1201 C C . TYR A 1 155 ? 1.976 4.375 1.326 1 98.44 155 TYR A C 1
ATOM 1203 O O . TYR A 1 155 ? 1.961 5.191 0.401 1 98.44 155 TYR A O 1
ATOM 1211 N N . PHE A 1 156 ? 2.635 4.559 2.412 1 98.44 156 PHE A N 1
ATOM 1212 C CA . PHE A 1 156 ? 3.658 5.57 2.65 1 98.44 156 PHE A CA 1
ATOM 1213 C C . PHE A 1 156 ? 4.996 4.918 2.973 1 98.44 156 PHE A C 1
ATOM 1215 O O . PHE A 1 156 ? 5.051 3.916 3.688 1 98.44 156 PHE A O 1
ATOM 1222 N N . SER A 1 157 ? 6.047 5.555 2.516 1 98.31 157 SER A N 1
ATOM 1223 C CA . SER A 1 157 ? 7.336 4.969 2.855 1 98.31 157 SER A CA 1
ATOM 1224 C C . SER A 1 157 ? 8.461 5.988 2.723 1 98.31 157 SER A C 1
ATOM 1226 O O . SER A 1 157 ? 8.359 6.934 1.938 1 98.31 157 SER A O 1
ATOM 1228 N N . ARG A 1 158 ? 9.43 5.789 3.459 1 96.75 158 ARG A N 1
ATOM 1229 C CA . ARG A 1 158 ? 10.68 6.531 3.307 1 96.75 158 ARG A CA 1
ATOM 1230 C C . ARG A 1 158 ? 11.5 5.977 2.15 1 96.75 158 ARG A C 1
ATOM 1232 O O . ARG A 1 158 ? 12.422 6.641 1.665 1 96.75 158 ARG A O 1
ATOM 1239 N N . ALA A 1 159 ? 11.258 4.738 1.689 1 95.69 159 ALA A N 1
ATOM 1240 C CA . ALA A 1 159 ? 11.875 4.16 0.5 1 95.69 159 ALA A CA 1
ATOM 1241 C C . ALA A 1 159 ? 11.336 4.812 -0.771 1 95.69 159 ALA A C 1
ATOM 1243 O O . ALA A 1 159 ? 10.242 5.375 -0.771 1 95.69 159 ALA A O 1
ATOM 1244 N N . PRO A 1 160 ? 12.156 4.816 -1.789 1 94.56 160 PRO A N 1
ATOM 1245 C CA . PRO A 1 160 ? 11.648 5.344 -3.061 1 94.56 160 PRO A CA 1
ATOM 1246 C C . PRO A 1 160 ? 10.641 4.414 -3.727 1 94.56 160 PRO A C 1
ATOM 1248 O O . PRO A 1 160 ? 11.023 3.52 -4.484 1 94.56 160 PRO A O 1
ATOM 1251 N N . ILE A 1 161 ? 9.414 4.625 -3.447 1 96.19 161 ILE A N 1
ATOM 1252 C CA . ILE A 1 161 ? 8.328 3.881 -4.082 1 96.19 161 ILE A CA 1
ATOM 1253 C C . ILE A 1 161 ? 7.512 4.816 -4.969 1 96.19 161 ILE A C 1
ATOM 1255 O O . ILE A 1 161 ? 7.301 5.98 -4.621 1 96.19 161 ILE A O 1
ATOM 1259 N N . PRO A 1 162 ? 7.137 4.297 -6.125 1 96.75 162 PRO A N 1
ATOM 1260 C CA . PRO A 1 162 ? 7.363 2.959 -6.68 1 96.75 162 PRO A CA 1
ATOM 1261 C C . PRO A 1 162 ? 8.82 2.729 -7.09 1 96.75 162 PRO A C 1
ATOM 1263 O O . PRO A 1 162 ? 9.547 3.688 -7.355 1 96.75 162 PRO A O 1
ATOM 1266 N N . TYR A 1 163 ? 9.195 1.457 -7.039 1 96 163 TYR A N 1
ATOM 1267 C CA . TYR A 1 163 ? 10.531 1.104 -7.492 1 96 163 TYR A CA 1
ATOM 1268 C C . TYR A 1 163 ? 10.656 1.27 -9 1 96 163 TYR A C 1
ATOM 1270 O O . TYR A 1 163 ? 9.852 0.735 -9.766 1 96 163 TYR A O 1
ATOM 1278 N N . PRO A 1 164 ? 11.648 2.008 -9.414 1 91.5 164 PRO A N 1
ATOM 1279 C CA . PRO A 1 164 ? 11.773 2.334 -10.836 1 91.5 164 PRO A CA 1
ATOM 1280 C C . PRO A 1 164 ? 12.43 1.216 -11.641 1 91.5 164 PRO A C 1
ATOM 1282 O O . PRO A 1 164 ? 13.516 1.405 -12.203 1 91.5 164 PRO A O 1
ATOM 1285 N N . ARG A 1 165 ? 11.781 0.137 -11.773 1 86.69 165 ARG A N 1
ATOM 1286 C CA . ARG A 1 165 ? 12.281 -0.965 -12.586 1 86.69 165 ARG A CA 1
ATOM 1287 C C . ARG A 1 165 ? 12.281 -0.594 -14.07 1 86.69 165 ARG A C 1
ATOM 1289 O O . ARG A 1 165 ? 13.219 -0.919 -14.797 1 86.69 165 ARG A O 1
ATOM 1296 N N . SER A 1 166 ? 11.211 0.053 -14.391 1 75.56 166 SER A N 1
ATOM 1297 C CA . SER A 1 166 ? 11.148 0.576 -15.758 1 75.56 166 SER A CA 1
ATOM 1298 C C . SER A 1 166 ? 11.609 2.027 -15.812 1 75.56 166 SER A C 1
ATOM 1300 O O . SER A 1 166 ? 10.969 2.914 -15.25 1 75.56 166 SER A O 1
ATOM 1302 N N . ARG A 1 167 ? 12.805 2.33 -16.391 1 66.44 167 ARG A N 1
ATOM 1303 C CA . ARG A 1 167 ? 13.359 3.68 -16.375 1 66.44 167 ARG A CA 1
ATOM 1304 C C . ARG A 1 167 ? 12.836 4.5 -17.547 1 66.44 167 ARG A C 1
ATOM 1306 O O . ARG A 1 167 ? 13.102 5.699 -17.641 1 66.44 167 ARG A O 1
ATOM 1313 N N . GLU A 1 168 ? 12.078 3.875 -18.156 1 69.44 168 GLU A N 1
ATOM 1314 C CA . GLU A 1 168 ? 11.633 4.566 -19.359 1 69.44 168 GLU A CA 1
ATOM 1315 C C . GLU A 1 168 ? 10.359 5.359 -19.109 1 69.44 168 GLU A C 1
ATOM 1317 O O . GLU A 1 168 ? 9.969 6.199 -19.922 1 69.44 168 GLU A O 1
ATOM 1322 N N . LEU A 1 169 ? 9.898 5.176 -18.031 1 69.75 169 LEU A N 1
ATOM 1323 C CA . LEU A 1 169 ? 8.602 5.793 -17.797 1 69.75 169 LEU A CA 1
ATOM 1324 C C . LEU A 1 169 ? 8.75 7.066 -16.969 1 69.75 169 LEU A C 1
ATOM 1326 O O . LEU A 1 169 ? 9.688 7.191 -16.172 1 69.75 169 LEU A O 1
ATOM 1330 N N . ASP A 1 170 ? 7.957 8.047 -17.344 1 82.12 170 ASP A N 1
ATOM 1331 C CA . ASP A 1 170 ? 7.793 9.195 -16.469 1 82.12 170 ASP A CA 1
ATOM 1332 C C . ASP A 1 170 ? 6.988 8.828 -15.219 1 82.12 170 ASP A C 1
ATOM 1334 O O . ASP A 1 170 ? 5.762 8.945 -15.211 1 82.12 170 ASP A O 1
ATOM 1338 N N . ILE A 1 171 ? 7.672 8.375 -14.344 1 86.12 171 ILE A N 1
ATOM 1339 C CA . ILE A 1 171 ? 7.047 7.855 -13.125 1 86.12 171 ILE A CA 1
ATOM 1340 C C . ILE A 1 171 ? 6.715 9.016 -12.188 1 86.12 171 ILE A C 1
ATOM 1342 O O . ILE A 1 171 ? 7.59 9.805 -11.836 1 86.12 171 ILE A O 1
ATOM 1346 N N . PRO A 1 172 ? 5.527 9.148 -11.883 1 91 172 PRO A N 1
ATOM 1347 C CA . PRO A 1 172 ? 5.215 10.172 -10.891 1 91 172 PRO A CA 1
ATOM 1348 C C . PRO A 1 172 ? 5.555 9.742 -9.469 1 91 172 PRO A C 1
ATOM 1350 O O . PRO A 1 172 ? 5.113 8.688 -9.016 1 91 172 PRO A O 1
ATOM 1353 N N . TYR A 1 173 ? 6.418 10.516 -8.891 1 95.88 173 TYR A N 1
ATOM 1354 C CA . TYR A 1 173 ? 6.664 10.367 -7.457 1 95.88 173 TYR A CA 1
ATOM 1355 C C . TYR A 1 173 ? 5.961 11.469 -6.668 1 95.88 173 TYR A C 1
ATOM 1357 O O . TYR A 1 173 ? 5.934 12.625 -7.09 1 95.88 173 TYR A O 1
ATOM 1365 N N . PHE A 1 174 ? 5.383 11.078 -5.516 1 97.44 174 PHE A N 1
ATOM 1366 C CA . PHE A 1 174 ? 4.68 12.047 -4.676 1 97.44 174 PHE A CA 1
ATOM 1367 C C . PHE A 1 174 ? 5.266 12.055 -3.268 1 97.44 174 PHE A C 1
ATOM 1369 O O . PHE A 1 174 ? 5.57 11 -2.705 1 97.44 174 PHE A O 1
ATOM 1376 N N . LYS A 1 175 ? 5.414 13.219 -2.809 1 96.19 175 LYS A N 1
ATOM 1377 C CA . LYS A 1 175 ? 5.793 13.445 -1.418 1 96.19 175 LYS A CA 1
ATOM 1378 C C . LYS A 1 175 ? 4.57 13.766 -0.56 1 96.19 175 LYS A C 1
ATOM 1380 O O . LYS A 1 175 ? 3.699 14.531 -0.972 1 96.19 175 LYS A O 1
ATOM 1385 N N . HIS A 1 176 ? 4.508 13.156 0.601 1 95.19 176 HIS A N 1
ATOM 1386 C CA . HIS A 1 176 ? 3.441 13.43 1.558 1 95.19 176 HIS A CA 1
ATOM 1387 C C . HIS A 1 176 ? 3.67 14.766 2.262 1 95.19 176 HIS A C 1
ATOM 1389 O O . HIS A 1 176 ? 4.781 15.055 2.715 1 95.19 176 HIS A O 1
ATOM 1395 N N . LYS A 1 177 ? 2.635 15.578 2.299 1 88.69 177 LYS A N 1
ATOM 1396 C CA . LYS A 1 177 ? 2.627 16.797 3.111 1 88.69 177 LYS A CA 1
ATOM 1397 C C . LYS A 1 177 ? 1.829 16.594 4.398 1 88.69 177 LYS A C 1
ATOM 1399 O O . LYS A 1 177 ? 0.673 16.156 4.355 1 88.69 177 LYS A O 1
ATOM 1404 N N . GLY A 1 178 ? 2.352 16.906 5.484 1 82.12 178 GLY A N 1
ATOM 1405 C CA . GLY A 1 178 ? 1.889 16.531 6.816 1 82.12 178 GLY A CA 1
ATOM 1406 C C . GLY A 1 178 ? 0.656 17.312 7.25 1 82.12 178 GLY A C 1
ATOM 1407 O O . GLY A 1 178 ? 0.574 17.766 8.391 1 82.12 178 GLY A O 1
ATOM 1408 N N . ILE A 1 179 ? -0.256 17.625 6.434 1 86.75 179 ILE A N 1
ATOM 1409 C CA . ILE A 1 179 ? -1.569 18.172 6.77 1 86.75 179 ILE A CA 1
ATOM 1410 C C . ILE A 1 179 ? -2.611 17.047 6.719 1 86.75 179 ILE A C 1
ATOM 1412 O O . ILE A 1 179 ? -2.646 16.266 5.766 1 86.75 179 ILE A O 1
ATOM 1416 N N . TYR A 1 180 ? -3.439 17.016 7.805 1 93.62 180 TYR A N 1
ATOM 1417 C CA . TYR A 1 180 ? -4.477 15.992 7.855 1 93.62 180 TYR A CA 1
ATOM 1418 C C . TYR A 1 180 ? -5.84 16.609 8.141 1 93.62 180 TYR A C 1
ATOM 1420 O O . TYR A 1 180 ? -5.949 17.547 8.93 1 93.62 180 TYR A O 1
ATOM 1428 N N . ALA A 1 181 ? -6.797 16.125 7.512 1 96.38 181 ALA A N 1
ATOM 1429 C CA . ALA A 1 181 ? -8.195 16.328 7.867 1 96.38 181 ALA A CA 1
ATOM 1430 C C . ALA A 1 181 ? -8.859 15.016 8.266 1 96.38 181 ALA A C 1
ATOM 1432 O O . ALA A 1 181 ? -8.953 14.086 7.457 1 96.38 181 ALA A O 1
ATOM 1433 N N . PHE A 1 182 ? -9.406 15 9.453 1 96.44 182 PHE A N 1
ATOM 1434 C CA . PHE A 1 182 ? -9.938 13.758 10 1 96.44 182 PHE A CA 1
ATOM 1435 C C . PHE A 1 182 ? -11.453 13.828 10.109 1 96.44 182 PHE A C 1
ATOM 1437 O O . PHE A 1 182 ? -12.008 14.828 10.578 1 96.44 182 PHE A O 1
ATOM 1444 N N . ARG A 1 183 ? -12.078 12.766 9.664 1 96.81 183 ARG A N 1
ATOM 1445 C CA . ARG A 1 183 ? -13.383 12.516 10.266 1 96.81 183 ARG A CA 1
ATOM 1446 C C . ARG A 1 183 ? -13.258 12.242 11.758 1 96.81 183 ARG A C 1
ATOM 1448 O O . ARG A 1 183 ? -12.352 11.523 12.188 1 96.81 183 ARG A O 1
ATOM 1455 N N . LYS A 1 184 ? -14.078 12.766 12.523 1 95.94 184 LYS A N 1
ATOM 1456 C CA . LYS A 1 184 ? -13.961 12.648 13.977 1 95.94 184 LYS A CA 1
ATOM 1457 C C . LYS A 1 184 ? -13.852 11.188 14.398 1 95.94 184 LYS A C 1
ATOM 1459 O O . LYS A 1 184 ? -13.008 10.844 15.227 1 95.94 184 LYS A O 1
ATOM 1464 N N . SER A 1 185 ? -14.695 10.336 13.883 1 94.94 185 SER A N 1
ATOM 1465 C CA . SER A 1 185 ? -14.688 8.922 14.25 1 94.94 185 SER A CA 1
ATOM 1466 C C . SER A 1 185 ? -13.32 8.297 14.008 1 94.94 185 SER A C 1
ATOM 1468 O O . SER A 1 185 ? -12.836 7.504 14.82 1 94.94 185 SER A O 1
ATOM 1470 N N . ALA A 1 186 ? -12.711 8.672 12.898 1 95 186 ALA A N 1
ATOM 1471 C CA . ALA A 1 186 ? -11.398 8.141 12.562 1 95 186 ALA A CA 1
ATOM 1472 C C . ALA A 1 186 ? -10.344 8.617 13.562 1 95 186 ALA A C 1
ATOM 1474 O O . ALA A 1 186 ? -9.477 7.84 13.977 1 95 186 ALA A O 1
ATOM 1475 N N . LEU A 1 187 ? -10.438 9.82 13.922 1 94.44 187 LEU A N 1
ATOM 1476 C CA . LEU A 1 187 ? -9.5 10.367 14.898 1 94.44 187 LEU A CA 1
ATOM 1477 C C . LEU A 1 187 ? -9.672 9.695 16.25 1 94.44 187 LEU A C 1
ATOM 1479 O O . LEU A 1 187 ? -8.688 9.414 16.938 1 94.44 187 LEU A O 1
ATOM 1483 N N . MET A 1 188 ? -10.844 9.469 16.609 1 93.94 188 MET A N 1
ATOM 1484 C CA . MET A 1 188 ? -11.117 8.781 17.859 1 93.94 188 MET A CA 1
ATOM 1485 C C . MET A 1 188 ? -10.578 7.352 17.828 1 93.94 188 MET A C 1
ATOM 1487 O O . MET A 1 188 ? -10.047 6.863 18.828 1 93.94 188 MET A O 1
ATOM 1491 N N . ASP A 1 189 ? -10.734 6.703 16.703 1 92.31 189 ASP A N 1
ATOM 1492 C CA . ASP A 1 189 ? -10.172 5.367 16.531 1 92.31 189 ASP A CA 1
ATOM 1493 C C . ASP A 1 189 ? -8.656 5.391 16.703 1 92.31 189 ASP A C 1
ATOM 1495 O O . ASP A 1 189 ? -8.078 4.496 17.328 1 92.31 189 ASP A O 1
ATOM 1499 N N . PHE A 1 190 ? -8.078 6.375 16.172 1 87.56 190 PHE A N 1
ATOM 1500 C CA . PHE A 1 190 ? -6.625 6.477 16.188 1 87.56 190 PHE A CA 1
ATOM 1501 C C . PHE A 1 190 ? -6.09 6.406 17.609 1 87.56 190 PHE A C 1
ATOM 1503 O O . PHE A 1 190 ? -5.094 5.734 17.875 1 87.56 190 PHE A O 1
ATOM 1510 N N . GLN A 1 191 ? -6.699 7.082 18.406 1 84.25 191 GLN A N 1
ATOM 1511 C CA . GLN A 1 191 ? -6.281 7.137 19.812 1 84.25 191 GLN A CA 1
ATOM 1512 C C . GLN A 1 191 ? -6.375 5.766 20.469 1 84.25 191 GLN A C 1
ATOM 1514 O O . GLN A 1 191 ? -5.582 5.441 21.359 1 84.25 191 GLN A O 1
ATOM 1519 N N . ARG A 1 192 ? -7.266 4.988 20.016 1 89.12 192 ARG A N 1
ATOM 1520 C CA . ARG A 1 192 ? -7.539 3.699 20.641 1 89.12 192 ARG A CA 1
ATOM 1521 C C . ARG A 1 192 ? -6.723 2.59 19.984 1 89.12 192 ARG A C 1
ATOM 1523 O O . ARG A 1 192 ? -6.52 1.528 20.578 1 89.12 192 ARG A O 1
ATOM 1530 N N . LEU A 1 193 ? -6.297 2.797 18.828 1 90.88 193 LEU A N 1
ATOM 1531 C CA . LEU A 1 193 ? -5.605 1.77 18.047 1 90.88 193 LEU A CA 1
ATOM 1532 C C . LEU A 1 193 ? -4.105 1.796 18.328 1 90.88 193 LEU A C 1
ATOM 1534 O O . LEU A 1 193 ? -3.443 2.807 18.094 1 90.88 193 LEU A O 1
ATOM 1538 N N . PRO A 1 194 ? -3.604 0.732 18.812 1 92.12 194 PRO A N 1
ATOM 1539 C CA . PRO A 1 194 ? -2.172 0.702 19.109 1 92.12 194 PRO A CA 1
ATOM 1540 C C . PRO A 1 194 ? -1.301 0.778 17.859 1 92.12 194 PRO A C 1
ATOM 1542 O O . PRO A 1 194 ? -1.731 0.37 16.781 1 92.12 194 PRO A O 1
ATOM 1545 N N . MET A 1 195 ? -0.146 1.261 18.062 1 91 195 MET A N 1
ATOM 1546 C CA . MET A 1 195 ? 0.859 1.278 17 1 91 195 MET A CA 1
ATOM 1547 C C . MET A 1 195 ? 1.26 -0.14 16.609 1 91 195 MET A C 1
ATOM 1549 O O . MET A 1 195 ? 1.533 -0.975 17.469 1 91 195 MET A O 1
ATOM 1553 N N . LEU A 1 196 ? 1.306 -0.419 15.344 1 93.75 196 LEU A N 1
ATOM 1554 C CA . LEU A 1 196 ? 1.716 -1.725 14.836 1 93.75 196 LEU A CA 1
ATOM 1555 C C . LEU A 1 196 ? 3.092 -1.646 14.18 1 93.75 196 LEU A C 1
ATOM 1557 O O . LEU A 1 196 ? 3.742 -0.598 14.219 1 93.75 196 LEU A O 1
ATOM 1561 N N . ILE A 1 197 ? 3.539 -2.652 13.664 1 93.38 197 ILE A N 1
ATOM 1562 C CA . ILE A 1 197 ? 4.945 -2.838 13.336 1 93.38 197 ILE A CA 1
ATOM 1563 C C . ILE A 1 197 ? 5.324 -1.938 12.156 1 93.38 197 ILE A C 1
ATOM 1565 O O . ILE A 1 197 ? 6.434 -1.408 12.102 1 93.38 197 ILE A O 1
ATOM 1569 N N . LEU A 1 198 ? 4.465 -1.772 11.164 1 95.62 198 LEU A N 1
ATOM 1570 C CA . LEU A 1 198 ? 4.82 -0.958 10.008 1 95.62 198 LEU A CA 1
ATOM 1571 C C . LEU A 1 198 ? 5.016 0.5 10.406 1 95.62 198 LEU A C 1
ATOM 1573 O O . LEU A 1 198 ? 5.992 1.134 10.008 1 95.62 198 LEU A O 1
ATOM 1577 N N . GLU A 1 199 ? 4.043 1.09 11.18 1 94 199 GLU A N 1
ATOM 1578 C CA . GLU A 1 199 ? 4.199 2.449 11.688 1 94 199 GLU A CA 1
ATOM 1579 C C . GLU A 1 199 ? 5.457 2.576 12.539 1 94 199 GLU A C 1
ATOM 1581 O O . GLU A 1 199 ? 6.219 3.533 12.398 1 94 199 GLU A O 1
ATOM 1586 N N . ALA A 1 200 ? 5.648 1.618 13.406 1 92.81 200 ALA A N 1
ATOM 1587 C CA . ALA A 1 200 ? 6.805 1.626 14.297 1 92.81 200 ALA A CA 1
ATOM 1588 C C . ALA A 1 200 ? 8.109 1.612 13.5 1 92.81 200 ALA A C 1
ATOM 1590 O O . ALA A 1 200 ? 9.086 2.262 13.891 1 92.81 200 ALA A O 1
ATOM 1591 N N . THR A 1 201 ? 8.133 0.856 12.43 1 93.94 201 THR A N 1
ATOM 1592 C CA . THR A 1 201 ? 9.328 0.681 11.609 1 93.94 201 THR A CA 1
ATOM 1593 C C . THR A 1 201 ? 9.633 1.945 10.812 1 93.94 201 THR A C 1
ATOM 1595 O O . THR A 1 201 ? 10.758 2.451 10.836 1 93.94 201 THR A O 1
ATOM 1598 N N . GLU A 1 202 ? 8.633 2.455 10.172 1 95.44 202 GLU A N 1
ATOM 1599 C CA . GLU A 1 202 ? 8.82 3.594 9.281 1 95.44 202 GLU A CA 1
ATOM 1600 C C . GLU A 1 202 ? 8.758 4.914 10.047 1 95.44 202 GLU A C 1
ATOM 1602 O O . GLU A 1 202 ? 9.219 5.945 9.555 1 95.44 202 GLU A O 1
ATOM 1607 N N . LYS A 1 203 ? 8.086 4.895 11.211 1 90.69 203 LYS A N 1
ATOM 1608 C CA . LYS A 1 203 ? 7.844 6.098 12.008 1 90.69 203 LYS A CA 1
ATOM 1609 C C . LYS A 1 203 ? 7.016 7.117 11.227 1 90.69 203 LYS A C 1
ATOM 1611 O O . LYS A 1 203 ? 7.383 8.289 11.148 1 90.69 203 LYS A O 1
ATOM 1616 N N . ILE A 1 204 ? 5.957 6.66 10.617 1 92.31 204 ILE A N 1
ATOM 1617 C CA . ILE A 1 204 ? 4.98 7.457 9.883 1 92.31 204 ILE A CA 1
ATOM 1618 C C . ILE A 1 204 ? 3.582 7.203 10.438 1 92.31 204 ILE A C 1
ATOM 1620 O O . ILE A 1 204 ? 3.045 6.102 10.305 1 92.31 204 ILE A O 1
ATOM 1624 N N . GLU A 1 205 ? 2.902 8.156 10.93 1 89.25 205 GLU A N 1
ATOM 1625 C CA . GLU A 1 205 ? 1.639 8.023 11.648 1 89.25 205 GLU A CA 1
ATOM 1626 C C . GLU A 1 205 ? 0.516 7.578 10.719 1 89.25 205 GLU A C 1
ATOM 1628 O O . GLU A 1 205 ? -0.348 6.793 11.109 1 89.25 205 GLU A O 1
ATOM 1633 N N . ALA A 1 206 ? 0.579 8.031 9.508 1 94 206 ALA A N 1
ATOM 1634 C CA . ALA A 1 206 ? -0.488 7.734 8.555 1 94 206 ALA A CA 1
ATOM 1635 C C . ALA A 1 206 ? -0.606 6.23 8.312 1 94 206 ALA A C 1
ATOM 1637 O O . ALA A 1 206 ? -1.687 5.73 7.988 1 94 206 ALA A O 1
ATOM 1638 N N . ILE A 1 207 ? 0.47 5.492 8.547 1 96.44 207 ILE A N 1
ATOM 1639 C CA . ILE A 1 207 ? 0.504 4.059 8.281 1 96.44 207 ILE A CA 1
ATOM 1640 C C . ILE A 1 207 ? -0.437 3.33 9.234 1 96.44 207 ILE A C 1
ATOM 1642 O O . ILE A 1 207 ? -1.041 2.318 8.875 1 96.44 207 ILE A O 1
ATOM 1646 N N . ARG A 1 208 ? -0.651 3.863 10.43 1 94.81 208 ARG A N 1
ATOM 1647 C CA . ARG A 1 208 ? -1.558 3.234 11.391 1 94.81 208 ARG A CA 1
ATOM 1648 C C . ARG A 1 208 ? -2.951 3.066 10.789 1 94.81 208 ARG A C 1
ATOM 1650 O O . ARG A 1 208 ? -3.574 2.014 10.945 1 94.81 208 ARG A O 1
ATOM 1657 N N . TYR A 1 209 ? -3.391 4.141 10.156 1 95.75 209 TYR A N 1
ATOM 1658 C CA . TYR A 1 209 ? -4.715 4.105 9.547 1 95.75 209 TYR A CA 1
ATOM 1659 C C . TYR A 1 209 ? -4.793 3.02 8.477 1 95.75 209 TYR A C 1
ATOM 1661 O O . TYR A 1 209 ? -5.758 2.25 8.438 1 95.75 209 TYR A O 1
ATOM 1669 N N . LEU A 1 210 ? -3.773 2.896 7.676 1 97.69 210 LEU A N 1
ATOM 1670 C CA . LEU A 1 210 ? -3.754 1.901 6.609 1 97.69 210 LEU A CA 1
ATOM 1671 C C . LEU A 1 210 ? -3.727 0.489 7.184 1 97.69 210 LEU A C 1
ATOM 1673 O O . LEU A 1 210 ? -4.426 -0.399 6.691 1 97.69 210 LEU A O 1
ATOM 1677 N N . GLU A 1 211 ? -2.947 0.288 8.234 1 97.5 211 GLU A N 1
ATOM 1678 C CA . GLU A 1 211 ? -2.82 -1.027 8.852 1 97.5 211 GLU A CA 1
ATOM 1679 C C . GLU A 1 211 ? -4.156 -1.508 9.406 1 97.5 211 GLU A C 1
ATOM 1681 O O . GLU A 1 211 ? -4.395 -2.713 9.516 1 97.5 211 GLU A O 1
ATOM 1686 N N . TYR A 1 212 ? -4.961 -0.577 9.75 1 97 212 TYR A N 1
ATOM 1687 C CA . TYR A 1 212 ? -6.25 -0.939 10.328 1 97 212 TYR A CA 1
ATOM 1688 C C . TYR A 1 212 ? -7.367 -0.799 9.305 1 97 212 TYR A C 1
ATOM 1690 O O . TYR A 1 212 ? -8.547 -0.732 9.664 1 97 212 TYR A O 1
ATOM 1698 N N . GLY A 1 213 ? -7.059 -0.664 8.102 1 94.94 213 GLY A N 1
ATOM 1699 C CA . GLY A 1 213 ? -8.023 -0.759 7.012 1 94.94 213 GLY A CA 1
ATOM 1700 C C . GLY A 1 213 ? -8.773 0.534 6.77 1 94.94 213 GLY A C 1
ATOM 1701 O O . GLY A 1 213 ? -9.828 0.534 6.125 1 94.94 213 GLY A O 1
ATOM 1702 N N . LYS A 1 214 ? -8.273 1.665 7.285 1 96.56 214 LYS A N 1
ATOM 1703 C CA . LYS A 1 214 ? -8.898 2.961 7.043 1 96.56 214 LYS A CA 1
ATOM 1704 C C . LYS A 1 214 ? -8.5 3.523 5.684 1 96.56 214 LYS A C 1
ATOM 1706 O O . LYS A 1 214 ? -7.492 3.102 5.105 1 96.56 214 LYS A O 1
ATOM 1711 N N . LYS A 1 215 ? -9.328 4.453 5.207 1 97.31 215 LYS A N 1
ATOM 1712 C CA . LYS A 1 215 ? -9.102 5.02 3.881 1 97.31 215 LYS A CA 1
ATOM 1713 C C . LYS A 1 215 ? -8.609 6.461 3.977 1 97.31 215 LYS A C 1
ATOM 1715 O O . LYS A 1 215 ? -9.25 7.305 4.605 1 97.31 215 LYS A O 1
ATOM 1720 N N . ILE A 1 216 ? -7.488 6.707 3.354 1 98.12 216 ILE A N 1
ATOM 1721 C CA . ILE A 1 216 ? -6.887 8.039 3.322 1 98.12 216 ILE A CA 1
ATOM 1722 C C . ILE A 1 216 ? -6.965 8.609 1.908 1 98.12 216 ILE A C 1
ATOM 1724 O O . ILE A 1 216 ? -6.355 8.07 0.981 1 98.12 216 ILE A O 1
ATOM 1728 N N . LYS A 1 217 ? -7.688 9.68 1.723 1 98.38 217 LYS A N 1
ATOM 1729 C CA . LYS A 1 217 ? -7.777 10.359 0.436 1 98.38 217 LYS A CA 1
ATOM 1730 C C . LYS A 1 217 ? -6.66 11.383 0.276 1 98.38 217 LYS A C 1
ATOM 1732 O O . LYS A 1 217 ? -6.461 12.234 1.145 1 98.38 217 LYS A O 1
ATOM 1737 N N . MET A 1 218 ? -5.934 11.266 -0.789 1 98.19 218 MET A N 1
ATOM 1738 C CA . MET A 1 218 ? -4.844 12.203 -1.05 1 98.19 218 MET A CA 1
ATOM 1739 C C . MET A 1 218 ? -5.266 13.25 -2.072 1 98.19 218 MET A C 1
ATOM 1741 O O . MET A 1 218 ? -5.953 12.938 -3.045 1 98.19 218 MET A O 1
ATOM 1745 N N . VAL A 1 219 ? -4.812 14.438 -1.767 1 97.12 219 VAL A N 1
ATOM 1746 C CA . VAL A 1 219 ? -5.055 15.539 -2.688 1 97.12 219 VAL A CA 1
ATOM 1747 C C . VAL A 1 219 ? -3.723 16.125 -3.156 1 97.12 219 VAL A C 1
ATOM 1749 O O . VAL A 1 219 ? -2.846 16.422 -2.34 1 97.12 219 VAL A O 1
ATOM 1752 N N . GLU A 1 220 ? -3.582 16.219 -4.426 1 96 220 GLU A N 1
ATOM 1753 C CA . GLU A 1 220 ? -2.357 16.781 -4.977 1 96 220 GLU A CA 1
ATOM 1754 C C . GLU A 1 220 ? -2.357 18.312 -4.871 1 96 220 GLU A C 1
ATOM 1756 O O . GLU A 1 220 ? -3.381 18.953 -5.121 1 96 220 GLU A O 1
ATOM 1761 N N . THR A 1 221 ? -1.243 18.781 -4.426 1 92.38 221 THR A N 1
ATOM 1762 C CA . THR A 1 221 ? -1.065 2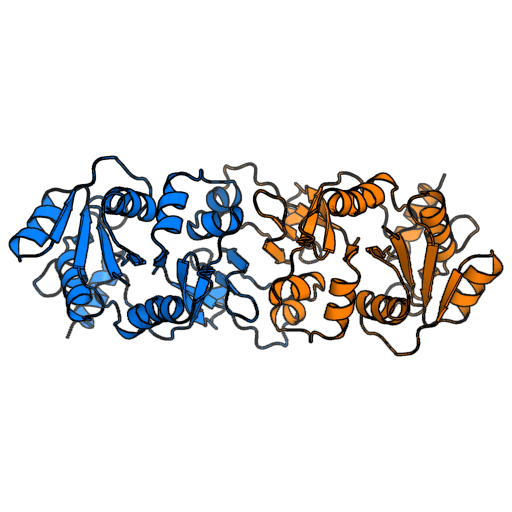0.234 -4.355 1 92.38 221 THR A CA 1
ATOM 1763 C C . THR A 1 221 ? 0.299 20.641 -4.906 1 92.38 221 THR A C 1
ATOM 1765 O O . THR A 1 221 ? 1.219 19.828 -4.965 1 92.38 221 THR A O 1
ATOM 1768 N N . SER A 1 222 ? 0.4 21.797 -5.438 1 86.88 222 SER A N 1
ATOM 1769 C CA . SER A 1 222 ? 1.666 22.344 -5.922 1 86.88 222 SER A CA 1
ATOM 1770 C C . SER A 1 222 ? 2.209 23.406 -4.973 1 86.88 222 SER A C 1
ATOM 1772 O O . SER A 1 222 ? 3.311 23.922 -5.176 1 86.88 222 SER A O 1
ATOM 1774 N N . VAL A 1 223 ? 1.513 23.625 -3.979 1 76.81 223 VAL A N 1
ATOM 1775 C CA . VAL A 1 223 ? 1.882 24.703 -3.062 1 76.81 223 VAL A CA 1
ATOM 1776 C C . VAL A 1 223 ? 2.977 24.219 -2.113 1 76.81 223 VAL A C 1
ATOM 1778 O O . VAL A 1 223 ? 2.877 23.125 -1.544 1 76.81 223 VAL A O 1
ATOM 1781 N N . THR A 1 224 ? 4.094 24.938 -2.246 1 69.06 224 THR A N 1
ATOM 1782 C CA . THR A 1 224 ? 5.188 24.625 -1.331 1 69.06 224 THR A CA 1
ATOM 1783 C C . THR A 1 224 ? 5.199 25.594 -0.154 1 69.06 224 THR A C 1
ATOM 1785 O O . THR A 1 224 ? 4.941 26.781 -0.324 1 69.06 224 THR A O 1
ATOM 1788 N N . GLY A 1 225 ? 4.863 25.188 1.055 1 69.75 225 GLY A N 1
ATOM 1789 C CA . GLY A 1 225 ? 4.977 26.047 2.219 1 69.75 225 GLY A CA 1
ATOM 1790 C C . GLY A 1 225 ? 6.328 25.953 2.902 1 69.75 225 GLY A C 1
ATOM 1791 O O . GLY A 1 225 ? 7.16 25.125 2.533 1 69.75 225 GLY A O 1
ATOM 1792 N N . ILE A 1 226 ? 6.656 26.969 3.691 1 76.5 226 ILE A N 1
ATOM 1793 C CA . ILE A 1 226 ? 7.895 26.969 4.465 1 76.5 226 ILE A CA 1
ATOM 1794 C C . ILE A 1 226 ? 7.629 26.438 5.871 1 76.5 226 ILE A C 1
ATOM 1796 O O . ILE A 1 226 ? 6.746 26.922 6.574 1 76.5 226 ILE A O 1
ATOM 1800 N N . GLU A 1 227 ? 8.219 25.375 6.191 1 82.5 227 GLU A N 1
ATOM 1801 C CA . GLU A 1 227 ? 8.211 24.828 7.547 1 82.5 227 GLU A CA 1
ATOM 1802 C C . GLU A 1 227 ? 9.406 25.328 8.352 1 82.5 227 GLU A C 1
ATOM 1804 O O . GLU A 1 227 ? 10.531 25.359 7.848 1 82.5 227 GLU A O 1
ATOM 1809 N N . ILE A 1 228 ? 9.172 25.797 9.57 1 89.06 228 ILE A N 1
ATOM 1810 C CA . ILE A 1 228 ? 10.234 26.312 10.422 1 89.06 228 ILE A CA 1
ATOM 1811 C C . ILE A 1 228 ? 10.68 25.219 11.398 1 89.06 228 ILE A C 1
ATOM 1813 O O . ILE A 1 228 ? 10.055 25.016 12.445 1 89.06 228 ILE A O 1
ATOM 1817 N N . ASP A 1 229 ? 11.773 24.562 11.117 1 87.06 229 ASP A N 1
ATOM 1818 C CA . ASP A 1 229 ? 12.273 23.484 11.969 1 87.06 229 ASP A CA 1
ATOM 1819 C C . ASP A 1 229 ? 13.625 23.844 12.57 1 87.06 229 ASP A C 1
ATOM 1821 O O . ASP A 1 229 ? 14.031 23.281 13.586 1 87.06 229 ASP A O 1
ATOM 1825 N N . THR A 1 230 ? 14.305 24.812 11.852 1 90.38 230 THR A N 1
ATOM 1826 C CA . THR A 1 230 ? 15.633 25.25 12.273 1 90.38 230 THR A CA 1
ATOM 1827 C C . THR A 1 230 ? 15.719 26.766 12.273 1 90.38 230 THR A C 1
ATOM 1829 O O . THR A 1 230 ? 14.844 27.453 11.711 1 90.38 230 THR A O 1
ATOM 1832 N N . PRO A 1 231 ? 16.844 27.172 12.898 1 92.25 231 PRO A N 1
ATOM 1833 C CA . PRO A 1 231 ? 17.047 28.609 12.852 1 92.25 231 PRO A CA 1
ATOM 1834 C C . PRO A 1 231 ? 17.188 29.141 11.43 1 92.25 231 PRO A C 1
ATOM 1836 O O . PRO A 1 231 ? 16.719 30.25 11.125 1 92.25 231 PRO A O 1
ATOM 1839 N N . GLU A 1 232 ? 17.75 28.344 10.641 1 91.88 232 GLU A N 1
ATOM 1840 C CA . GLU A 1 232 ? 17.891 28.719 9.242 1 91.88 232 GLU A CA 1
ATOM 1841 C C . GLU A 1 232 ? 16.531 28.859 8.555 1 91.88 232 GLU A C 1
ATOM 1843 O O . GLU A 1 232 ? 16.328 29.75 7.746 1 91.88 232 GLU A O 1
ATOM 1848 N N . ASP A 1 233 ? 15.648 28.016 8.836 1 90.88 233 ASP A N 1
ATOM 1849 C CA . ASP A 1 233 ? 14.297 28.094 8.289 1 90.88 233 ASP A CA 1
ATOM 1850 C C . ASP A 1 233 ? 13.609 29.391 8.703 1 90.88 233 ASP A C 1
ATOM 1852 O O . ASP A 1 233 ? 12.891 30 7.91 1 90.88 233 ASP A O 1
ATOM 1856 N N . LEU A 1 234 ? 13.812 29.734 9.938 1 92.88 234 LEU A N 1
ATOM 1857 C CA . LEU A 1 234 ? 13.195 30.953 10.469 1 92.88 234 LEU A CA 1
ATOM 1858 C C . LEU A 1 234 ? 13.688 32.188 9.711 1 92.88 234 LEU A C 1
ATOM 1860 O O . LEU A 1 234 ? 12.898 33.062 9.375 1 92.88 234 LEU A O 1
ATOM 1864 N N . GLU A 1 235 ? 14.953 32.156 9.484 1 92.81 235 GLU A N 1
ATOM 1865 C CA . GLU A 1 235 ? 15.523 33.281 8.742 1 92.81 235 GLU A CA 1
ATOM 1866 C C . GLU A 1 235 ? 14.961 33.344 7.332 1 92.81 235 GLU A C 1
ATOM 1868 O O . GLU A 1 235 ? 14.664 34.438 6.828 1 92.81 235 GLU A O 1
ATOM 1873 N N . LYS A 1 236 ? 14.82 32.25 6.734 1 90.75 236 LYS A N 1
ATOM 1874 C CA . LYS A 1 236 ? 14.195 32.188 5.414 1 90.75 236 LYS A CA 1
ATOM 1875 C C . LYS A 1 236 ? 12.758 32.719 5.465 1 90.75 236 LYS A C 1
ATOM 1877 O O . LYS A 1 236 ? 12.32 33.438 4.574 1 90.75 236 LYS A O 1
ATOM 1882 N N . ALA A 1 237 ? 12.078 32.281 6.449 1 91.25 237 ALA A N 1
ATOM 1883 C CA . ALA A 1 237 ? 10.695 32.688 6.633 1 91.25 237 ALA A CA 1
ATOM 1884 C C . ALA A 1 237 ? 10.594 34.219 6.797 1 91.25 237 ALA A C 1
ATOM 1886 O O . ALA A 1 237 ? 9.695 34.844 6.238 1 91.25 237 ALA A O 1
ATOM 1887 N N . LYS A 1 238 ? 11.461 34.781 7.516 1 92.62 238 LYS A N 1
ATOM 1888 C CA . LYS A 1 238 ? 11.477 36.219 7.73 1 92.62 238 LYS A CA 1
ATOM 1889 C C . LYS A 1 238 ? 11.664 36.969 6.414 1 92.62 238 LYS A C 1
ATOM 1891 O O . LYS A 1 238 ? 11.062 38.031 6.207 1 92.62 238 LYS A O 1
ATOM 1896 N N . LYS A 1 239 ? 12.414 36.344 5.586 1 91.31 239 LYS A N 1
ATOM 1897 C CA . LYS A 1 239 ? 12.703 36.969 4.301 1 91.31 239 LYS A CA 1
ATOM 1898 C C . LYS A 1 239 ? 11.484 36.938 3.393 1 91.31 239 LYS A C 1
ATOM 1900 O O . LYS A 1 239 ? 11.281 37.875 2.598 1 91.31 239 LYS A O 1
ATOM 1905 N N . VAL A 1 240 ? 10.719 36 3.566 1 86.94 240 VAL A N 1
ATOM 1906 C CA . VAL A 1 240 ? 9.57 35.844 2.678 1 86.94 240 VAL A CA 1
ATOM 1907 C C . VAL A 1 240 ? 8.344 36.531 3.291 1 86.94 240 VAL A C 1
ATOM 1909 O O . VAL A 1 240 ? 7.438 36.938 2.572 1 86.94 240 VAL A O 1
ATOM 1912 N N . TRP A 1 241 ? 8.43 36.625 4.637 1 82.88 241 TRP A N 1
ATOM 1913 C CA . TRP A 1 241 ? 7.293 37.219 5.332 1 82.88 241 TRP A CA 1
ATOM 1914 C C . TRP A 1 241 ? 7.121 38.688 4.941 1 82.88 241 TRP A C 1
ATOM 1916 O O . TRP A 1 241 ? 8.055 39.469 5.066 1 82.88 241 TRP A O 1
ATOM 1926 N N . LYS A 1 242 ? 6.906 39.156 3.787 1 66 242 LYS A N 1
ATOM 1927 C CA . LYS A 1 242 ? 6.734 40.562 3.406 1 66 242 LYS A CA 1
ATOM 1928 C C . LYS A 1 242 ? 5.574 41.219 4.16 1 66 242 LYS A C 1
ATOM 1930 O O . LYS A 1 242 ? 4.594 40.531 4.492 1 66 242 LYS A O 1
ATOM 1935 N N . MET B 1 1 ? -19 -24.391 -3.766 1 87.31 1 MET B N 1
ATOM 1936 C CA . MET B 1 1 ? -17.969 -23.547 -4.395 1 87.31 1 MET B CA 1
ATOM 1937 C C . MET B 1 1 ? -17.109 -24.359 -5.352 1 87.31 1 MET B C 1
ATOM 1939 O O . MET B 1 1 ? -16.578 -25.406 -4.977 1 87.31 1 MET B O 1
ATOM 1943 N N . LYS B 1 2 ? -17.172 -24.125 -6.668 1 96 2 LYS B N 1
ATOM 1944 C CA . LYS B 1 2 ? -16.375 -24.844 -7.66 1 96 2 LYS B CA 1
ATOM 1945 C C . LYS B 1 2 ? -14.984 -24.219 -7.801 1 96 2 LYS B C 1
ATOM 1947 O O . LYS B 1 2 ? -14.859 -23.047 -8.156 1 96 2 LYS B O 1
ATOM 1952 N N . ILE B 1 3 ? -13.969 -25.031 -7.523 1 97.69 3 ILE B N 1
ATOM 1953 C CA . ILE B 1 3 ? -12.578 -24.578 -7.531 1 97.69 3 ILE B CA 1
ATOM 1954 C C . ILE B 1 3 ? -11.797 -25.359 -8.594 1 97.69 3 ILE B C 1
ATOM 1956 O O . ILE B 1 3 ? -11.828 -26.578 -8.625 1 97.69 3 ILE B O 1
ATOM 1960 N N . ILE B 1 4 ? -11.109 -24.625 -9.453 1 98.12 4 ILE B N 1
ATOM 1961 C CA . ILE B 1 4 ? -10.289 -25.281 -10.461 1 98.12 4 ILE B CA 1
ATOM 1962 C C . ILE B 1 4 ? -8.867 -24.703 -10.43 1 98.12 4 ILE B C 1
ATOM 1964 O O . ILE B 1 4 ? -8.633 -23.656 -9.836 1 98.12 4 ILE B O 1
ATOM 1968 N N . ALA B 1 5 ? -7.973 -25.406 -11.039 1 97.5 5 ALA B N 1
ATOM 1969 C CA . ALA B 1 5 ? -6.609 -24.922 -11.234 1 97.5 5 ALA B CA 1
ATOM 1970 C C . ALA B 1 5 ? -6.32 -24.672 -12.719 1 97.5 5 ALA B C 1
ATOM 1972 O O . ALA B 1 5 ? -6.758 -25.453 -13.57 1 97.5 5 ALA B O 1
ATOM 1973 N N . MET B 1 6 ? -5.668 -23.625 -12.93 1 97.19 6 MET B N 1
ATOM 1974 C CA . MET B 1 6 ? -5.184 -23.344 -14.281 1 97.19 6 MET B CA 1
ATOM 1975 C C . MET B 1 6 ? -3.672 -23.125 -14.281 1 97.19 6 MET B C 1
ATOM 1977 O O . MET B 1 6 ? -3.139 -22.406 -13.43 1 97.19 6 MET B O 1
ATOM 1981 N N . ILE B 1 7 ? -3.002 -23.734 -15.211 1 96.31 7 ILE B N 1
ATOM 1982 C CA . ILE B 1 7 ? -1.554 -23.672 -15.375 1 96.31 7 ILE B CA 1
ATOM 1983 C C . ILE B 1 7 ? -1.214 -23.031 -16.703 1 96.31 7 ILE B C 1
ATOM 1985 O O . ILE B 1 7 ? -1.194 -23.703 -17.75 1 96.31 7 ILE B O 1
ATOM 1989 N N . PRO B 1 8 ? -0.95 -21.75 -16.609 1 95.06 8 PRO B N 1
ATOM 1990 C CA . PRO B 1 8 ? -0.498 -21.141 -17.859 1 95.06 8 PRO B CA 1
ATOM 1991 C C . PRO B 1 8 ? 0.873 -21.641 -18.312 1 95.06 8 PRO B C 1
ATOM 1993 O O . PRO B 1 8 ? 1.765 -21.828 -17.484 1 95.06 8 PRO B O 1
ATOM 1996 N N . ALA B 1 9 ? 0.984 -21.906 -19.625 1 93.69 9 ALA B N 1
ATOM 1997 C CA . ALA B 1 9 ? 2.227 -22.469 -20.141 1 93.69 9 ALA B CA 1
ATOM 1998 C C . ALA B 1 9 ? 2.537 -21.938 -21.531 1 93.69 9 ALA B C 1
ATOM 2000 O O . ALA B 1 9 ? 1.69 -21.984 -22.422 1 93.69 9 ALA B O 1
ATOM 2001 N N . ARG B 1 10 ? 3.686 -21.391 -21.578 1 90.75 10 ARG B N 1
ATOM 2002 C CA . ARG B 1 10 ? 4.195 -20.969 -22.875 1 90.75 10 ARG B CA 1
ATOM 2003 C C . ARG B 1 10 ? 5.445 -21.75 -23.25 1 90.75 10 ARG B C 1
ATOM 2005 O O . ARG B 1 10 ? 6.254 -22.109 -22.391 1 90.75 10 ARG B O 1
ATOM 2012 N N . TYR B 1 11 ? 5.516 -21.984 -24.578 1 86.62 11 TYR B N 1
ATOM 2013 C CA . TYR B 1 11 ? 6.668 -22.75 -25.062 1 86.62 11 TYR B CA 1
ATOM 2014 C C . TYR B 1 11 ? 7.922 -21.875 -25.078 1 86.62 11 TYR B C 1
ATOM 2016 O O . TYR B 1 11 ? 9 -22.328 -24.688 1 86.62 11 TYR B O 1
ATOM 2024 N N . ALA B 1 12 ? 7.73 -20.641 -25.531 1 79.81 12 ALA B N 1
ATOM 2025 C CA . ALA B 1 12 ? 8.852 -19.719 -25.688 1 79.81 12 ALA B CA 1
ATOM 2026 C C . ALA B 1 12 ? 9.312 -19.188 -24.328 1 79.81 12 ALA B C 1
ATOM 2028 O O . ALA B 1 12 ? 8.492 -18.828 -23.484 1 79.81 12 ALA B O 1
ATOM 2029 N N . ALA B 1 13 ? 10.57 -19.406 -24.031 1 77.69 13 ALA B N 1
ATOM 2030 C CA . ALA B 1 13 ? 11.25 -18.844 -22.875 1 77.69 13 ALA B CA 1
ATOM 2031 C C . ALA B 1 13 ? 12.641 -18.344 -23.25 1 77.69 13 ALA B C 1
ATOM 2033 O O . ALA B 1 13 ? 13.516 -19.125 -23.609 1 77.69 13 ALA B O 1
ATOM 2034 N N . SER B 1 14 ? 12.781 -17.047 -23.156 1 75.75 14 SER B N 1
ATOM 2035 C CA . SER B 1 14 ? 14.016 -16.438 -23.641 1 75.75 14 SER B CA 1
ATOM 2036 C C . SER B 1 14 ? 15.227 -16.953 -22.875 1 75.75 14 SER B C 1
ATOM 2038 O O . SER B 1 14 ? 16.25 -17.281 -23.484 1 75.75 14 SER B O 1
ATOM 2040 N N . ARG B 1 15 ? 15.258 -17.156 -21.578 1 78.94 15 ARG B N 1
ATOM 2041 C CA . ARG B 1 15 ? 16.375 -17.531 -20.734 1 78.94 15 ARG B CA 1
ATOM 2042 C C . ARG B 1 15 ? 16.625 -19.047 -20.766 1 78.94 15 ARG B C 1
ATOM 2044 O O . ARG B 1 15 ? 17.734 -19.5 -20.5 1 78.94 15 ARG B O 1
ATOM 2051 N N . PHE B 1 16 ? 15.531 -19.844 -20.969 1 87.19 16 PHE B N 1
ATOM 2052 C CA . PHE B 1 16 ? 15.547 -21.297 -20.984 1 87.19 16 PHE B CA 1
ATOM 2053 C C . PHE B 1 16 ? 14.547 -21.844 -22 1 87.19 16 PHE B C 1
ATOM 2055 O O . PHE B 1 16 ? 13.453 -22.281 -21.625 1 87.19 16 PHE B O 1
ATOM 2062 N N . PRO B 1 17 ? 15.023 -21.781 -23.281 1 87.5 17 PRO B N 1
ATOM 2063 C CA . PRO B 1 17 ? 14.102 -22.172 -24.344 1 87.5 17 PRO B CA 1
ATOM 2064 C C . PRO B 1 17 ? 13.469 -23.547 -24.094 1 87.5 17 PRO B C 1
ATOM 2066 O O . PRO B 1 17 ? 14.18 -24.516 -23.828 1 87.5 17 PRO B O 1
ATOM 2069 N N . GLY B 1 18 ? 12.164 -23.594 -24.109 1 91.75 18 GLY B N 1
ATOM 2070 C CA . GLY B 1 18 ? 11.414 -24.828 -23.922 1 91.75 18 GLY B CA 1
ATOM 2071 C C . GLY B 1 18 ? 11.484 -25.359 -22.516 1 91.75 18 GLY B C 1
ATOM 2072 O O . GLY B 1 18 ? 11.453 -26.578 -22.297 1 91.75 18 GLY B O 1
ATOM 2073 N N . LYS B 1 19 ? 11.641 -24.547 -21.531 1 92.88 19 LYS B N 1
ATOM 2074 C CA . LYS B 1 19 ? 11.891 -24.984 -20.156 1 92.88 19 LYS B CA 1
ATOM 2075 C C . LYS B 1 19 ? 10.797 -25.938 -19.688 1 92.88 19 LYS B C 1
ATOM 2077 O O . LYS B 1 19 ? 11.078 -26.922 -19 1 92.88 19 LYS B O 1
ATOM 2082 N N . LEU B 1 20 ? 9.609 -25.812 -20.094 1 96.06 20 LEU B N 1
ATOM 2083 C CA . LEU B 1 20 ? 8.492 -26.609 -19.594 1 96.06 20 LEU B CA 1
ATOM 2084 C C . LEU B 1 20 ? 8.484 -28 -20.219 1 96.06 20 LEU B C 1
ATOM 2086 O O . LEU B 1 20 ? 7.848 -28.906 -19.688 1 96.06 20 LEU B O 1
ATOM 2090 N N . MET B 1 21 ? 9.227 -28.125 -21.297 1 96.81 21 MET B N 1
ATOM 2091 C CA . MET B 1 21 ? 9.281 -29.406 -22.016 1 96.81 21 MET B CA 1
ATOM 2092 C C . MET B 1 21 ? 10.547 -30.172 -21.656 1 96.81 21 MET B C 1
ATOM 2094 O O . MET B 1 21 ? 10.734 -31.312 -22.094 1 96.81 21 MET B O 1
ATOM 2098 N N . GLN B 1 22 ? 11.336 -29.562 -20.859 1 95.44 22 GLN B N 1
ATOM 2099 C CA . GLN B 1 22 ? 12.547 -30.25 -20.453 1 95.44 22 GLN B CA 1
ATOM 2100 C C . GLN B 1 22 ? 12.227 -31.469 -19.578 1 95.44 22 GLN B C 1
ATOM 2102 O O . GLN B 1 22 ? 11.211 -31.484 -18.891 1 95.44 22 GLN B O 1
ATOM 2107 N N . ASP B 1 23 ? 13.211 -32.344 -19.625 1 96 23 ASP B N 1
ATOM 2108 C CA . ASP B 1 23 ? 13.008 -33.625 -18.938 1 96 23 ASP B CA 1
ATOM 2109 C C . ASP B 1 23 ? 13.32 -33.5 -17.438 1 96 23 ASP B C 1
ATOM 2111 O O . ASP B 1 23 ? 14.406 -33.062 -17.062 1 96 23 ASP B O 1
ATOM 2115 N N . LEU B 1 24 ? 12.336 -33.812 -16.703 1 95.81 24 LEU B N 1
ATOM 2116 C CA . LEU B 1 24 ? 12.508 -33.938 -15.25 1 95.81 24 LEU B CA 1
ATOM 2117 C C . LEU B 1 24 ? 12.203 -35.344 -14.789 1 95.81 24 LEU B C 1
ATOM 2119 O O . LEU B 1 24 ? 11.062 -35.688 -14.461 1 95.81 24 LEU B O 1
ATOM 2123 N N . GLN B 1 25 ? 13.266 -36.156 -14.719 1 94 25 GLN B N 1
ATOM 2124 C CA . GLN B 1 25 ? 13.227 -37.531 -14.273 1 94 25 GLN B CA 1
ATOM 2125 C C . GLN B 1 25 ? 12.227 -38.344 -15.102 1 94 25 GLN B C 1
ATOM 2127 O O . GLN B 1 25 ? 11.344 -39 -14.547 1 94 25 GLN B O 1
ATOM 2132 N N . GLY B 1 26 ? 12.203 -38.188 -16.344 1 95.25 26 GLY B N 1
ATOM 2133 C CA . GLY B 1 26 ? 11.461 -39.062 -17.234 1 95.25 26 GLY B CA 1
ATOM 2134 C C . GLY B 1 26 ? 10.203 -38.438 -17.781 1 95.25 26 GLY B C 1
ATOM 2135 O O . GLY B 1 26 ? 9.547 -39 -18.656 1 95.25 26 GLY B O 1
ATOM 2136 N N . LYS B 1 27 ? 9.812 -37.406 -17.281 1 96.88 27 LYS B N 1
ATOM 2137 C CA . LYS B 1 27 ? 8.641 -36.688 -17.75 1 96.88 27 LYS B CA 1
ATOM 2138 C C . LYS B 1 27 ? 8.953 -35.219 -17.953 1 96.88 27 LYS B C 1
ATOM 2140 O O . LYS B 1 27 ? 9.797 -34.625 -17.25 1 96.88 27 LYS B O 1
ATOM 2145 N N . PRO B 1 28 ? 8.266 -34.562 -18.922 1 97.25 28 PRO B N 1
ATOM 2146 C CA . PRO B 1 28 ? 8.445 -33.125 -19.062 1 97.25 28 PRO B CA 1
ATOM 2147 C C . PRO B 1 28 ? 8.047 -32.344 -17.797 1 97.25 28 PRO B C 1
ATOM 2149 O O . PRO B 1 28 ? 7.133 -32.75 -17.094 1 97.25 28 PRO B O 1
ATOM 2152 N N . VAL B 1 29 ? 8.617 -31.203 -17.594 1 96.44 29 VAL B N 1
ATOM 2153 C CA . VAL B 1 29 ? 8.383 -30.359 -16.422 1 96.44 29 VAL B CA 1
ATOM 2154 C C . VAL B 1 29 ? 6.895 -30.016 -16.328 1 96.44 29 VAL B C 1
ATOM 2156 O O . VAL B 1 29 ? 6.289 -30.125 -15.258 1 96.44 29 VAL B O 1
ATOM 2159 N N . ILE B 1 30 ? 6.242 -29.656 -17.422 1 97.38 30 ILE B N 1
ATOM 2160 C CA . ILE B 1 30 ? 4.848 -29.234 -17.438 1 97.38 30 ILE B CA 1
ATOM 2161 C C . ILE B 1 30 ? 3.947 -30.406 -17.031 1 97.38 30 ILE B C 1
ATOM 2163 O O . ILE B 1 30 ? 2.939 -30.203 -16.344 1 97.38 30 ILE B O 1
ATOM 2167 N N . GLN B 1 31 ? 4.285 -31.547 -17.469 1 97.62 31 GLN B N 1
ATOM 2168 C CA . GLN B 1 31 ? 3.531 -32.75 -17.078 1 97.62 31 GLN B CA 1
ATOM 2169 C C . GLN B 1 31 ? 3.633 -33 -15.578 1 97.62 31 GLN B C 1
ATOM 2171 O O . GLN B 1 31 ? 2.637 -33.312 -14.93 1 97.62 31 GLN B O 1
ATOM 2176 N N . ARG B 1 32 ? 4.84 -32.844 -15.055 1 96 32 ARG B N 1
ATOM 2177 C CA . ARG B 1 32 ? 5.055 -33.031 -13.625 1 96 32 ARG B CA 1
ATOM 2178 C C . ARG B 1 32 ? 4.234 -32.031 -12.82 1 96 32 ARG B C 1
ATOM 2180 O O . ARG B 1 32 ? 3.645 -32.375 -11.797 1 96 32 ARG B O 1
ATOM 2187 N N . THR B 1 33 ? 4.223 -30.828 -13.289 1 95.31 33 THR B N 1
ATOM 2188 C CA . THR B 1 33 ? 3.451 -29.797 -12.617 1 95.31 33 THR B CA 1
ATOM 2189 C C . THR B 1 33 ? 1.96 -30.109 -12.664 1 95.31 33 THR B C 1
ATOM 2191 O O . THR B 1 33 ? 1.268 -30.016 -11.648 1 95.31 33 THR B O 1
ATOM 2194 N N . TYR B 1 34 ? 1.471 -30.516 -13.766 1 97.38 34 TYR B N 1
ATOM 2195 C CA . TYR B 1 34 ? 0.072 -30.891 -13.945 1 97.38 34 TYR B CA 1
ATOM 2196 C C . TYR B 1 34 ? -0.312 -32.031 -12.992 1 97.38 34 TYR B C 1
ATOM 2198 O O . TYR B 1 34 ? -1.302 -31.922 -12.266 1 97.38 34 TYR B O 1
ATOM 2206 N N . GLU B 1 35 ? 0.479 -33.031 -13.016 1 96.38 35 GLU B N 1
ATOM 2207 C CA . GLU B 1 35 ? 0.212 -34.188 -12.18 1 96.38 35 GLU B CA 1
ATOM 2208 C C . GLU B 1 35 ? 0.244 -33.844 -10.703 1 96.38 35 GLU B C 1
ATOM 2210 O O . GLU B 1 35 ? -0.559 -34.344 -9.914 1 96.38 35 GLU B O 1
ATOM 2215 N N . ALA B 1 36 ? 1.201 -33 -10.344 1 93.25 36 ALA B N 1
ATOM 2216 C CA . ALA B 1 36 ? 1.297 -32.562 -8.961 1 93.25 36 ALA B CA 1
ATOM 2217 C C . ALA B 1 36 ? 0.03 -31.828 -8.531 1 93.25 36 ALA B C 1
ATOM 2219 O O . ALA B 1 36 ? -0.493 -32.062 -7.441 1 93.25 36 ALA B O 1
ATOM 2220 N N . ALA B 1 37 ? -0.465 -30.969 -9.375 1 95.25 37 ALA B N 1
ATOM 2221 C CA . ALA B 1 37 ? -1.688 -30.219 -9.086 1 95.25 37 ALA B CA 1
ATOM 2222 C C . ALA B 1 37 ? -2.881 -31.172 -8.938 1 95.25 37 ALA B C 1
ATOM 2224 O O . ALA B 1 37 ? -3.666 -31.047 -7.992 1 95.25 37 ALA B O 1
ATOM 2225 N N . VAL B 1 38 ? -2.988 -32.156 -9.797 1 96.62 38 VAL B N 1
ATOM 2226 C CA . VAL B 1 38 ? -4.07 -33.125 -9.758 1 96.62 38 VAL B CA 1
ATOM 2227 C C . VAL B 1 38 ? -3.992 -33.938 -8.469 1 96.62 38 VAL B C 1
ATOM 2229 O O . VAL B 1 38 ? -5.008 -34.156 -7.801 1 96.62 38 VAL B O 1
ATOM 2232 N N . LYS B 1 39 ? -2.838 -34.281 -8.133 1 94.75 39 LYS B N 1
ATOM 2233 C CA . LYS B 1 39 ? -2.611 -35.156 -7 1 94.75 39 LYS B CA 1
ATOM 2234 C C . LYS B 1 39 ? -2.996 -34.5 -5.684 1 94.75 39 LYS B C 1
ATOM 2236 O O . LYS B 1 39 ? -3.283 -35.156 -4.695 1 94.75 39 LYS B O 1
ATOM 2241 N N . THR B 1 40 ? -2.973 -33.188 -5.672 1 94.69 40 THR B N 1
ATOM 2242 C CA . THR B 1 40 ? -3.334 -32.469 -4.445 1 94.69 40 THR B CA 1
ATOM 2243 C C . THR B 1 40 ? -4.766 -32.812 -4.031 1 94.69 40 THR B C 1
ATOM 2245 O O . THR B 1 40 ? -5.113 -32.719 -2.854 1 94.69 40 THR B O 1
ATOM 2248 N N . GLY B 1 41 ? -5.699 -33.062 -4.949 1 95.88 41 GLY B N 1
ATOM 2249 C CA . GLY B 1 41 ? -7.098 -33.344 -4.695 1 95.88 41 GLY B CA 1
ATOM 2250 C C . GLY B 1 41 ? -7.91 -32.125 -4.324 1 95.88 41 GLY B C 1
ATOM 2251 O O . GLY B 1 41 ? -9.031 -32.25 -3.82 1 95.88 41 GLY B O 1
ATOM 2252 N N . LEU B 1 42 ? -7.371 -31.031 -4.562 1 96.44 42 LEU B N 1
ATOM 2253 C CA . LEU B 1 42 ? -7.992 -29.781 -4.105 1 96.44 42 LEU B CA 1
ATOM 2254 C C . LEU B 1 42 ? -8.938 -29.234 -5.164 1 96.44 42 LEU B C 1
ATOM 2256 O O . LEU B 1 42 ? -9.766 -28.359 -4.867 1 96.44 42 LEU B O 1
ATOM 2260 N N . PHE B 1 43 ? -8.875 -29.75 -6.375 1 97.62 43 PHE B N 1
ATOM 2261 C CA . PHE B 1 43 ? -9.531 -29.094 -7.508 1 97.62 43 PHE B CA 1
ATOM 2262 C C . PHE B 1 43 ? -10.516 -30.047 -8.172 1 97.62 43 PHE B C 1
ATOM 2264 O O . PHE B 1 43 ? -10.234 -31.25 -8.312 1 97.62 43 PHE B O 1
ATOM 2271 N N . GLN B 1 44 ? -11.594 -29.469 -8.617 1 97.62 44 GLN B N 1
ATOM 2272 C CA . GLN B 1 44 ? -12.523 -30.266 -9.422 1 97.62 44 GLN B CA 1
ATOM 2273 C C . GLN B 1 44 ? -11.938 -30.562 -10.805 1 97.62 44 GLN B C 1
ATOM 2275 O O . GLN B 1 44 ? -12.164 -31.641 -11.359 1 97.62 44 GLN B O 1
ATOM 2280 N N . GLU B 1 45 ? -11.25 -29.578 -11.328 1 97.62 45 GLU B N 1
ATOM 2281 C CA . GLU B 1 45 ? -10.562 -29.719 -12.609 1 97.62 45 GLU B CA 1
ATOM 2282 C C . GLU B 1 45 ? -9.219 -28.984 -12.602 1 97.62 45 GLU B C 1
ATOM 2284 O O . GLU B 1 45 ? -9.055 -27.984 -11.898 1 97.62 45 GLU B O 1
ATOM 2289 N N . VAL B 1 46 ? -8.312 -29.547 -13.375 1 98.19 46 VAL B N 1
ATOM 2290 C CA . VAL B 1 46 ? -7.016 -28.922 -13.602 1 98.19 46 VAL B CA 1
ATOM 2291 C C . VAL B 1 46 ? -6.781 -28.766 -15.102 1 98.19 46 VAL B C 1
ATOM 2293 O O . VAL B 1 46 ? -6.93 -29.719 -15.867 1 98.19 46 VAL B O 1
ATOM 2296 N N . TYR B 1 47 ? -6.457 -27.516 -15.484 1 98.31 47 TYR B N 1
ATOM 2297 C CA . TYR B 1 47 ? -6.23 -27.25 -16.906 1 98.31 47 TYR B CA 1
ATOM 2298 C C . TYR B 1 47 ? -4.844 -26.656 -17.125 1 98.31 47 TYR B C 1
ATOM 2300 O O . TYR B 1 47 ? -4.379 -25.828 -16.359 1 98.31 47 TYR B O 1
ATOM 2308 N N . VAL B 1 48 ? -4.207 -27.125 -18.172 1 98 48 VAL B N 1
ATOM 2309 C CA . VAL B 1 48 ? -3.076 -26.391 -18.734 1 98 48 VAL B CA 1
ATOM 2310 C C . VAL B 1 48 ? -3.559 -25.469 -19.844 1 98 48 VAL B C 1
ATOM 2312 O O . VAL B 1 48 ? -4.273 -25.891 -20.766 1 98 48 VAL B O 1
ATOM 2315 N N . VAL B 1 49 ? -3.254 -24.203 -19.734 1 97.44 49 VAL B N 1
ATOM 2316 C CA . VAL B 1 49 ? -3.619 -23.234 -20.766 1 97.44 49 VAL B CA 1
ATOM 2317 C C . VAL B 1 49 ? -2.375 -22.812 -21.547 1 97.44 49 VAL B C 1
ATOM 2319 O O . VAL B 1 49 ? -1.425 -22.281 -20.984 1 97.44 49 VAL B O 1
ATOM 2322 N N . THR B 1 50 ? -2.402 -23 -22.875 1 96.25 50 THR B N 1
ATOM 2323 C CA . THR B 1 50 ? -1.162 -22.859 -23.625 1 96.25 50 THR B CA 1
ATOM 2324 C C . THR B 1 50 ? -1.442 -22.375 -25.047 1 96.25 50 THR B C 1
ATOM 2326 O O . THR B 1 50 ? -2.586 -22.406 -25.5 1 96.25 50 THR B O 1
ATOM 2329 N N . ASP B 1 51 ? -0.407 -21.812 -25.594 1 93.75 51 ASP B N 1
ATOM 2330 C CA . ASP B 1 51 ? -0.467 -21.453 -27.016 1 93.75 51 ASP B CA 1
ATOM 2331 C C . ASP B 1 51 ? 0.365 -22.406 -27.859 1 93.75 51 ASP B C 1
ATOM 2333 O O . ASP B 1 51 ? 0.574 -22.172 -29.047 1 93.75 51 ASP B O 1
ATOM 2337 N N . SER B 1 52 ? 0.857 -23.422 -27.328 1 94.81 52 SER B N 1
ATOM 2338 C CA . SER B 1 52 ? 1.743 -24.375 -28 1 94.81 52 SER B CA 1
ATOM 2339 C C . SER B 1 52 ? 1.052 -25.719 -28.203 1 94.81 52 SER B C 1
ATOM 2341 O O . SER B 1 52 ? 0.61 -26.359 -27.25 1 94.81 52 SER B O 1
ATOM 2343 N N . THR B 1 53 ? 1.187 -26.141 -29.438 1 96.62 53 THR B N 1
ATOM 2344 C CA . THR B 1 53 ? 0.613 -27.453 -29.75 1 96.62 53 THR B CA 1
ATOM 2345 C C . THR B 1 53 ? 1.411 -28.562 -29.078 1 96.62 53 THR B C 1
ATOM 2347 O O . THR B 1 53 ? 0.845 -29.562 -28.656 1 96.62 53 THR B O 1
ATOM 2350 N N . THR B 1 54 ? 2.637 -28.312 -29.016 1 97.06 54 THR B N 1
ATOM 2351 C CA . THR B 1 54 ? 3.51 -29.297 -28.391 1 97.06 54 THR B CA 1
ATOM 2352 C C . THR B 1 54 ? 3.111 -29.516 -26.922 1 97.06 54 THR B C 1
ATOM 2354 O O . THR B 1 54 ? 2.98 -30.656 -26.484 1 97.06 54 THR B O 1
ATOM 2357 N N . ILE B 1 55 ? 2.875 -28.5 -26.203 1 97.5 55 ILE B N 1
ATOM 2358 C CA . ILE B 1 55 ? 2.475 -28.578 -24.812 1 97.5 55 ILE B CA 1
ATOM 2359 C C . ILE B 1 55 ? 1.066 -29.156 -24.703 1 97.5 55 ILE B C 1
ATOM 2361 O O . ILE B 1 55 ? 0.806 -30.031 -23.875 1 97.5 55 ILE B O 1
ATOM 2365 N N . TYR B 1 56 ? 0.192 -28.672 -25.531 1 98.06 56 TYR B N 1
ATOM 2366 C CA . TYR B 1 56 ? -1.183 -29.156 -25.562 1 98.06 56 TYR B CA 1
ATOM 2367 C C . TYR B 1 56 ? -1.221 -30.672 -25.703 1 98.06 56 TYR B C 1
ATOM 2369 O O . TYR B 1 56 ? -1.854 -31.359 -24.891 1 98.06 56 TYR B O 1
ATOM 2377 N N . ASP B 1 57 ? -0.485 -31.172 -26.641 1 98.31 57 ASP B N 1
ATOM 2378 C CA . ASP B 1 57 ? -0.462 -32.594 -26.938 1 98.31 57 ASP B CA 1
ATOM 2379 C C . ASP B 1 57 ? 0.162 -33.375 -25.797 1 98.31 57 ASP B C 1
ATOM 2381 O O . ASP B 1 57 ? -0.295 -34.469 -25.469 1 98.31 57 ASP B O 1
ATOM 2385 N N . THR B 1 58 ? 1.188 -32.812 -25.25 1 97.94 58 THR B N 1
ATOM 2386 C CA . THR B 1 58 ? 1.861 -33.469 -24.141 1 97.94 58 THR B CA 1
ATOM 2387 C C . THR B 1 58 ? 0.882 -33.75 -23 1 97.94 58 THR B C 1
ATOM 2389 O O . THR B 1 58 ? 0.876 -34.844 -22.422 1 97.94 58 THR B O 1
ATOM 2392 N N . ILE B 1 59 ? 0.041 -32.844 -22.719 1 98.44 59 ILE B N 1
ATOM 2393 C CA . ILE B 1 59 ? -0.894 -32.938 -21.609 1 98.44 59 ILE B CA 1
ATOM 2394 C C . ILE B 1 59 ? -2.057 -33.875 -21.984 1 98.44 59 ILE B C 1
ATOM 2396 O O . ILE B 1 59 ? -2.428 -34.75 -21.219 1 98.44 59 ILE B O 1
ATOM 2400 N N . THR B 1 60 ? -2.58 -33.719 -23.141 1 98.44 60 THR B N 1
ATOM 2401 C CA . THR B 1 60 ? -3.742 -34.5 -23.562 1 98.44 60 THR B CA 1
ATOM 2402 C C . THR B 1 60 ? -3.361 -35.969 -23.781 1 98.44 60 THR B C 1
ATOM 2404 O O . THR B 1 60 ? -4.172 -36.875 -23.547 1 98.44 60 THR B O 1
ATOM 2407 N N . ASN B 1 61 ? -2.186 -36.188 -24.203 1 98.12 61 ASN B N 1
ATOM 2408 C CA . ASN B 1 61 ? -1.716 -37.562 -24.453 1 98.12 61 ASN B CA 1
ATOM 2409 C C . ASN B 1 61 ? -1.676 -38.375 -23.156 1 98.12 61 ASN B C 1
ATOM 2411 O O . ASN B 1 61 ? -1.763 -39.625 -23.203 1 98.12 61 ASN B O 1
ATOM 2415 N N . ILE B 1 62 ? -1.561 -37.781 -22.078 1 97.62 62 ILE B N 1
ATOM 2416 C CA . ILE B 1 62 ? -1.525 -38.5 -20.812 1 97.62 62 ILE B CA 1
ATOM 2417 C C . ILE B 1 62 ? -2.902 -38.469 -20.156 1 97.62 62 ILE B C 1
ATOM 2419 O O . ILE B 1 62 ? -3.043 -38.781 -18.969 1 97.62 62 ILE B O 1
ATOM 2423 N N . GLY B 1 63 ? -3.877 -37.906 -20.859 1 97.81 63 GLY B N 1
ATOM 2424 C CA . GLY B 1 63 ? -5.242 -37.875 -20.375 1 97.81 63 GLY B CA 1
ATOM 2425 C C . GLY B 1 63 ? -5.57 -36.625 -19.609 1 97.81 63 GLY B C 1
ATOM 2426 O O . GLY B 1 63 ? -6.637 -36.531 -18.984 1 97.81 63 GLY B O 1
ATOM 2427 N N . GLY B 1 64 ? -4.699 -35.719 -19.625 1 98.31 64 GLY B N 1
ATOM 2428 C CA . GLY B 1 64 ? -4.941 -34.438 -18.953 1 98.31 64 GLY B CA 1
ATOM 2429 C C . GLY B 1 64 ? -5.801 -33.5 -19.766 1 98.31 64 GLY B C 1
ATOM 2430 O O . GLY B 1 64 ? -6.176 -33.781 -20.891 1 98.31 64 GLY B O 1
ATOM 2431 N N . LYS B 1 65 ? -6.172 -32.406 -19.141 1 98.31 65 LYS B N 1
ATOM 2432 C CA . LYS B 1 65 ? -6.98 -31.359 -19.781 1 98.31 65 LYS B CA 1
ATOM 2433 C C . LYS B 1 65 ? -6.129 -30.156 -20.156 1 98.31 65 LYS B C 1
ATOM 2435 O O . LYS B 1 65 ? -5.371 -29.641 -19.328 1 98.31 65 LYS B O 1
ATOM 2440 N N . ALA B 1 66 ? -6.234 -29.75 -21.375 1 98.12 66 ALA B N 1
ATOM 2441 C CA . ALA B 1 66 ? -5.516 -28.578 -21.875 1 98.12 66 ALA B CA 1
ATOM 2442 C C . ALA B 1 66 ? -6.43 -27.688 -22.703 1 98.12 66 ALA B C 1
ATOM 2444 O O . ALA B 1 66 ? -7.363 -28.172 -23.344 1 98.12 66 ALA B O 1
ATOM 2445 N N . ILE B 1 67 ? -6.219 -26.391 -22.609 1 97.56 67 ILE B N 1
ATOM 2446 C CA . ILE B 1 67 ? -6.961 -25.406 -23.359 1 97.56 67 ILE B CA 1
ATOM 2447 C C . ILE B 1 67 ? -5.996 -24.578 -24.203 1 97.56 67 ILE B C 1
ATOM 2449 O O . ILE B 1 67 ? -4.988 -24.062 -23.703 1 97.56 67 ILE B O 1
ATOM 2453 N N . MET B 1 68 ? -6.281 -24.469 -25.484 1 96.5 68 MET B N 1
ATOM 2454 C CA . MET B 1 68 ? -5.484 -23.609 -26.359 1 96.5 68 MET B CA 1
ATOM 2455 C C . MET B 1 68 ? -5.902 -22.156 -26.219 1 96.5 68 MET B C 1
ATOM 2457 O O . MET B 1 68 ? -7.094 -21.844 -26.25 1 96.5 68 MET B O 1
ATOM 2461 N N . SER B 1 69 ? -4.945 -21.328 -26.031 1 94.25 69 SER B N 1
ATOM 2462 C CA . SER B 1 69 ? -5.234 -19.891 -26.016 1 94.25 69 SER B CA 1
ATOM 2463 C C . SER B 1 69 ? -5.715 -19.422 -27.391 1 94.25 69 SER B C 1
ATOM 2465 O O . SER B 1 69 ? -5.227 -19.875 -28.422 1 94.25 69 SER B O 1
ATOM 2467 N N . ILE B 1 70 ? -6.586 -18.5 -27.344 1 88.56 70 ILE B N 1
ATOM 2468 C CA . ILE B 1 70 ? -7.137 -17.969 -28.578 1 88.56 70 ILE B CA 1
ATOM 2469 C C . ILE B 1 70 ? -6.324 -16.75 -29.016 1 88.56 70 ILE B C 1
ATOM 2471 O O . ILE B 1 70 ? -5.859 -16.688 -30.156 1 88.56 70 ILE B O 1
ATOM 2475 N N . LYS B 1 71 ? -6.113 -15.82 -28.125 1 87.88 71 LYS B N 1
ATOM 2476 C CA . LYS B 1 71 ? -5.34 -14.609 -28.391 1 87.88 71 LYS B CA 1
ATOM 2477 C C . LYS B 1 71 ? -3.924 -14.734 -27.828 1 87.88 71 LYS B C 1
ATOM 2479 O O . LYS B 1 71 ? -3.619 -15.672 -27.094 1 87.88 71 LYS B O 1
ATOM 2484 N N . GLN B 1 72 ? -3.137 -13.828 -28.297 1 83.62 72 GLN B N 1
ATOM 2485 C CA . GLN B 1 72 ? -1.823 -13.68 -27.688 1 83.62 72 GLN B CA 1
ATOM 2486 C C . GLN B 1 72 ? -1.906 -12.867 -26.391 1 83.62 72 GLN B C 1
ATOM 2488 O O . GLN B 1 72 ? -2.621 -11.867 -26.328 1 83.62 72 GLN B O 1
ATOM 2493 N N . HIS B 1 73 ? -1.261 -13.438 -25.422 1 81.38 73 HIS B N 1
ATOM 2494 C CA . HIS B 1 73 ? -1.287 -12.766 -24.141 1 81.38 73 HIS B CA 1
ATOM 2495 C C . HIS B 1 73 ? 0.122 -12.422 -23.656 1 81.38 73 HIS B C 1
ATOM 2497 O O . HIS B 1 73 ? 1.056 -13.203 -23.859 1 81.38 73 HIS B O 1
ATOM 2503 N N . GLU B 1 74 ? 0.166 -11.258 -22.938 1 73.69 74 GLU B N 1
ATOM 2504 C CA . GLU B 1 74 ? 1.459 -10.805 -22.438 1 73.69 74 GLU B CA 1
ATOM 2505 C C . GLU B 1 74 ? 1.746 -11.383 -21.047 1 73.69 74 GLU B C 1
ATOM 2507 O O . GLU B 1 74 ? 2.906 -11.508 -20.656 1 73.69 74 GLU B O 1
ATOM 2512 N N . CYS B 1 75 ? 0.675 -11.656 -20.359 1 78.69 75 CYS B N 1
ATOM 2513 C CA . CYS B 1 75 ? 0.898 -12.188 -19.016 1 78.69 75 CYS B CA 1
ATOM 2514 C C . CYS B 1 75 ? 0.027 -13.406 -18.766 1 78.69 75 CYS B C 1
ATOM 2516 O O . CYS B 1 75 ? -0.941 -13.648 -19.484 1 78.69 75 CYS B O 1
ATOM 2518 N N . GLY B 1 76 ? 0.384 -14.156 -17.766 1 81.25 76 GLY B N 1
ATOM 2519 C CA . GLY B 1 76 ? -0.291 -15.398 -17.422 1 81.25 76 GLY B CA 1
ATOM 2520 C C . GLY B 1 76 ? -1.724 -15.188 -16.969 1 81.25 76 GLY B C 1
ATOM 2521 O O . GLY B 1 76 ? -2.607 -15.977 -17.312 1 81.25 76 GLY B O 1
ATOM 2522 N N . SER B 1 77 ? -1.99 -14.148 -16.234 1 85.06 77 SER B N 1
ATOM 2523 C CA . SER B 1 77 ? -3.324 -13.883 -15.703 1 85.06 77 SER B CA 1
ATOM 2524 C C . SER B 1 77 ? -4.316 -13.594 -16.828 1 85.06 77 SER B C 1
ATOM 2526 O O . SER B 1 77 ? -5.469 -14.016 -16.766 1 85.06 77 SER B O 1
ATOM 2528 N N . ASP B 1 78 ? -3.84 -12.938 -17.844 1 86.19 78 ASP B N 1
ATOM 2529 C CA . ASP B 1 78 ? -4.688 -12.664 -19 1 86.19 78 ASP B CA 1
ATOM 2530 C C . ASP B 1 78 ? -5.062 -13.961 -19.719 1 86.19 78 ASP B C 1
ATOM 2532 O O . ASP B 1 78 ? -6.191 -14.109 -20.188 1 86.19 78 ASP B O 1
ATOM 2536 N N . ARG B 1 79 ? -4.109 -14.852 -19.797 1 89.75 79 ARG B N 1
ATOM 2537 C CA . ARG B 1 79 ? -4.316 -16.125 -20.469 1 89.75 79 ARG B CA 1
ATOM 2538 C C . ARG B 1 79 ? -5.371 -16.969 -19.75 1 89.75 79 ARG B C 1
ATOM 2540 O O . ARG B 1 79 ? -6.262 -17.531 -20.391 1 89.75 79 ARG B O 1
ATOM 2547 N N . ILE B 1 80 ? -5.266 -17 -18.484 1 93.5 80 ILE B N 1
ATOM 2548 C CA . ILE B 1 80 ? -6.207 -17.812 -17.719 1 93.5 80 ILE B CA 1
ATOM 2549 C C . ILE B 1 80 ? -7.582 -17.156 -17.719 1 93.5 80 ILE B C 1
ATOM 2551 O O . ILE B 1 80 ? -8.609 -17.828 -17.703 1 93.5 80 ILE B O 1
ATOM 2555 N N . ALA B 1 81 ? -7.629 -15.82 -17.734 1 92.75 81 ALA B N 1
ATOM 2556 C CA . ALA B 1 81 ? -8.898 -15.109 -17.781 1 92.75 81 ALA B CA 1
ATOM 2557 C C . ALA B 1 81 ? -9.68 -15.453 -19.047 1 92.75 81 ALA B C 1
ATOM 2559 O O . ALA B 1 81 ? -10.891 -15.695 -18.984 1 92.75 81 ALA B O 1
ATOM 2560 N N . GLU B 1 82 ? -9 -15.469 -20.125 1 93.56 82 GLU B N 1
ATOM 2561 C CA . GLU B 1 82 ? -9.648 -15.852 -21.375 1 93.56 82 GLU B CA 1
ATOM 2562 C C . GLU B 1 82 ? -10.219 -17.266 -21.281 1 93.56 82 GLU B C 1
ATOM 2564 O O . GLU B 1 82 ? -11.344 -17.516 -21.719 1 93.56 82 GLU B O 1
ATOM 2569 N N . ALA B 1 83 ? -9.422 -18.156 -20.75 1 94.94 83 ALA B N 1
ATOM 2570 C CA . ALA B 1 83 ? -9.773 -19.578 -20.703 1 94.94 83 ALA B CA 1
ATOM 2571 C C . ALA B 1 83 ? -11.008 -19.812 -19.828 1 94.94 83 ALA B C 1
ATOM 2573 O O . ALA B 1 83 ? -11.805 -20.719 -20.094 1 94.94 83 ALA B O 1
ATOM 2574 N N . VAL B 1 84 ? -11.211 -18.984 -18.828 1 95.62 84 VAL B N 1
ATOM 2575 C CA . VAL B 1 84 ? -12.242 -19.281 -17.844 1 95.62 84 VAL B CA 1
ATOM 2576 C C . VAL B 1 84 ? -13.5 -18.484 -18.156 1 95.62 84 VAL B C 1
ATOM 2578 O O . VAL B 1 84 ? -14.539 -18.672 -17.516 1 95.62 84 VAL B O 1
ATOM 2581 N N . GLU B 1 85 ? -13.469 -17.656 -19.031 1 94.12 85 GLU B N 1
ATOM 2582 C CA . GLU B 1 85 ? -14.539 -16.703 -19.312 1 94.12 85 GLU B CA 1
ATOM 2583 C C . GLU B 1 85 ? -15.898 -17.391 -19.375 1 94.12 85 GLU B C 1
ATOM 2585 O O . GLU B 1 85 ? -16.859 -16.922 -18.766 1 94.12 85 GLU B O 1
ATOM 2590 N N . SER B 1 86 ? -16.016 -18.516 -19.984 1 93.56 86 SER B N 1
ATOM 2591 C CA . SER B 1 86 ? -17.297 -19.172 -20.219 1 93.56 86 SER B CA 1
ATOM 2592 C C . SER B 1 86 ? -17.531 -20.281 -19.203 1 93.56 86 SER B C 1
ATOM 2594 O O . SER B 1 86 ? -18.531 -21 -19.297 1 93.56 86 SER B O 1
ATOM 2596 N N . MET B 1 87 ? -16.688 -20.438 -18.344 1 95.62 87 MET B N 1
ATOM 2597 C CA . MET B 1 87 ? -16.797 -21.531 -17.391 1 95.62 87 MET B CA 1
ATOM 2598 C C . MET B 1 87 ? -17.609 -21.125 -16.172 1 95.62 87 MET B C 1
ATOM 2600 O O . MET B 1 87 ? -17.562 -19.969 -15.742 1 95.62 87 MET B O 1
ATOM 2604 N N . GLY B 1 88 ? -18.391 -22 -15.641 1 96 88 GLY B N 1
ATOM 2605 C CA . GLY B 1 88 ? -19.094 -21.781 -14.383 1 96 88 GLY B CA 1
ATOM 2606 C C . GLY B 1 88 ? -18.281 -22.188 -13.172 1 96 88 GLY B C 1
ATOM 2607 O O . GLY B 1 88 ? -18.531 -23.234 -12.57 1 96 88 GLY B O 1
ATOM 2608 N N . VAL B 1 89 ? -17.359 -21.422 -12.781 1 97.12 89 VAL B N 1
ATOM 2609 C CA . VAL B 1 89 ? -16.469 -21.703 -11.664 1 97.12 89 VAL B CA 1
ATOM 2610 C C . VAL B 1 89 ? -16.453 -20.516 -10.703 1 97.12 89 VAL B C 1
ATOM 2612 O O . VAL B 1 89 ? -16.781 -19.391 -11.086 1 97.12 89 VAL B O 1
ATOM 2615 N N . ASP B 1 90 ? -16.125 -20.766 -9.438 1 96.5 90 ASP B N 1
ATOM 2616 C CA . ASP B 1 90 ? -16.109 -19.719 -8.422 1 96.5 90 ASP B CA 1
ATOM 2617 C C . ASP B 1 90 ? -14.703 -19.188 -8.172 1 96.5 90 ASP B C 1
ATOM 2619 O O . ASP B 1 90 ? -14.484 -17.984 -8.102 1 96.5 90 ASP B O 1
ATOM 2623 N N . ILE B 1 91 ? -13.789 -20.172 -8 1 97.56 91 ILE B N 1
ATOM 2624 C CA . ILE B 1 91 ? -12.414 -19.828 -7.645 1 97.56 91 ILE B CA 1
ATOM 2625 C C . ILE B 1 91 ? -11.453 -20.469 -8.641 1 97.56 91 ILE B C 1
ATOM 2627 O O . ILE B 1 91 ? -11.617 -21.625 -9.023 1 97.56 91 ILE B O 1
ATOM 2631 N N . ILE B 1 92 ? -10.5 -19.703 -9.125 1 97.5 92 ILE B N 1
ATOM 2632 C CA . ILE B 1 92 ? -9.477 -20.172 -10.047 1 97.5 92 ILE B CA 1
ATOM 2633 C C . ILE B 1 92 ? -8.102 -20.031 -9.406 1 97.5 92 ILE B C 1
ATOM 2635 O O . ILE B 1 92 ? -7.684 -18.938 -9.039 1 97.5 92 ILE B O 1
ATOM 2639 N N . VAL B 1 93 ? -7.402 -21.109 -9.297 1 96.69 93 VAL B N 1
ATOM 2640 C CA . VAL B 1 93 ? -6.047 -21.078 -8.758 1 96.69 93 VAL B CA 1
ATOM 2641 C C . VAL B 1 93 ? -5.035 -21.141 -9.906 1 96.69 93 VAL B C 1
ATOM 2643 O O . VAL B 1 93 ? -5.082 -22.047 -10.734 1 96.69 93 VAL B O 1
ATOM 2646 N N . ASN B 1 94 ? -4.234 -20.094 -9.922 1 95.06 94 ASN B N 1
ATOM 2647 C CA . ASN B 1 94 ? -3.148 -20.031 -10.891 1 95.06 94 ASN B CA 1
ATOM 2648 C C . ASN B 1 94 ? -1.895 -20.734 -10.375 1 95.06 94 ASN B C 1
ATOM 2650 O O . ASN B 1 94 ? -1.22 -20.234 -9.477 1 95.06 94 ASN B O 1
ATOM 2654 N N . VAL B 1 95 ? -1.591 -21.828 -11.008 1 92.25 95 VAL B N 1
ATOM 2655 C CA . VAL B 1 95 ? -0.382 -22.578 -10.68 1 92.25 95 VAL B CA 1
ATOM 2656 C C . VAL B 1 95 ? 0.674 -22.344 -11.758 1 92.25 95 VAL B C 1
ATOM 2658 O O . VAL B 1 95 ? 0.377 -22.422 -12.953 1 92.25 95 VAL B O 1
ATOM 2661 N N . GLN B 1 96 ? 1.794 -22.047 -11.289 1 88.75 96 GLN B N 1
ATOM 2662 C CA . GLN B 1 96 ? 2.855 -21.812 -12.266 1 88.75 96 GLN B CA 1
ATOM 2663 C C . GLN B 1 96 ? 3.328 -23.109 -12.898 1 88.75 96 GLN B C 1
ATOM 2665 O O . GLN B 1 96 ? 3.49 -24.125 -12.211 1 88.75 96 GLN B O 1
ATOM 2670 N N . GLY B 1 97 ? 3.637 -23.062 -14.156 1 91.5 97 GLY B N 1
ATOM 2671 C CA . GLY B 1 97 ? 3.986 -24.25 -14.906 1 91.5 97 GLY B CA 1
ATOM 2672 C C . GLY B 1 97 ? 5.391 -24.75 -14.625 1 91.5 97 GLY B C 1
ATOM 2673 O O . GLY B 1 97 ? 5.711 -25.906 -14.891 1 91.5 97 GLY B O 1
ATOM 2674 N N . ASP B 1 98 ? 6.168 -23.828 -14.094 1 90.44 98 ASP B N 1
ATOM 2675 C CA . ASP B 1 98 ? 7.566 -24.172 -13.859 1 90.44 98 ASP B CA 1
ATOM 2676 C C . ASP B 1 98 ? 7.812 -24.5 -12.383 1 90.44 98 ASP B C 1
ATOM 2678 O O . ASP B 1 98 ? 8.938 -24.375 -11.898 1 90.44 98 ASP B O 1
ATOM 2682 N N . GLU B 1 99 ? 6.75 -24.844 -11.75 1 88.12 99 GLU B N 1
ATOM 2683 C CA . GLU B 1 99 ? 6.832 -25.234 -10.344 1 88.12 99 GLU B CA 1
ATOM 2684 C C . GLU B 1 99 ? 6.301 -26.641 -10.125 1 88.12 99 GLU B C 1
ATOM 2686 O O . GLU B 1 99 ? 5.258 -26.828 -9.492 1 88.12 99 GLU B O 1
ATOM 2691 N N . PRO B 1 100 ? 7.121 -27.641 -10.445 1 89.94 100 PRO B N 1
ATOM 2692 C CA . PRO B 1 100 ? 6.68 -29.047 -10.352 1 89.94 100 PRO B CA 1
ATOM 2693 C C . PRO B 1 100 ? 6.566 -29.531 -8.914 1 89.94 100 PRO B C 1
ATOM 2695 O O . PRO B 1 100 ? 6.004 -30.609 -8.664 1 89.94 100 PRO B O 1
ATOM 2698 N N . PHE B 1 101 ? 7.012 -28.797 -7.941 1 84.69 101 PHE B N 1
ATOM 2699 C CA . PHE B 1 101 ? 6.992 -29.188 -6.535 1 84.69 101 PHE B CA 1
ATOM 2700 C C . PHE B 1 101 ? 5.918 -28.422 -5.773 1 84.69 101 PHE B C 1
ATOM 2702 O O . PHE B 1 101 ? 6.043 -28.203 -4.562 1 84.69 101 PHE B O 1
ATOM 2709 N N . THR B 1 102 ? 4.949 -28.062 -6.492 1 79.69 102 THR B N 1
ATOM 2710 C CA . THR B 1 102 ? 3.881 -27.297 -5.859 1 79.69 102 THR B CA 1
ATOM 2711 C C . THR B 1 102 ? 3.336 -28.031 -4.637 1 79.69 102 THR B C 1
ATOM 2713 O O . THR B 1 102 ? 2.984 -29.219 -4.723 1 79.69 102 THR B O 1
ATOM 2716 N N . ASP B 1 103 ? 3.281 -27.406 -3.611 1 81.75 103 ASP B N 1
ATOM 2717 C CA . ASP B 1 103 ? 2.936 -27.953 -2.307 1 81.75 103 ASP B CA 1
ATOM 2718 C C . ASP B 1 103 ? 1.434 -27.844 -2.045 1 81.75 103 ASP B C 1
ATOM 2720 O O . ASP B 1 103 ? 0.85 -26.766 -2.186 1 81.75 103 ASP B O 1
ATOM 2724 N N . ARG B 1 104 ? 0.895 -28.969 -1.604 1 90 104 ARG B N 1
ATOM 2725 C CA . ARG B 1 104 ? -0.535 -29.047 -1.324 1 90 104 ARG B CA 1
ATOM 2726 C C . ARG B 1 104 ? -0.933 -28.062 -0.234 1 90 104 ARG B C 1
ATOM 2728 O O . ARG B 1 104 ? -1.978 -27.406 -0.328 1 90 104 ARG B O 1
ATOM 2735 N N . GLU B 1 105 ? -0.104 -28 0.719 1 91.44 105 GLU B N 1
ATOM 2736 C CA . GLU B 1 105 ? -0.418 -27.141 1.863 1 91.44 105 GLU B CA 1
ATOM 2737 C C . GLU B 1 105 ? -0.563 -25.688 1.442 1 91.44 105 GLU B C 1
ATOM 2739 O O . GLU B 1 105 ? -1.503 -25 1.858 1 91.44 105 GLU B O 1
ATOM 2744 N N . SER B 1 106 ? 0.308 -25.266 0.631 1 90 106 SER B N 1
ATOM 2745 C CA . SER B 1 106 ? 0.274 -23.891 0.152 1 90 106 SER B CA 1
ATOM 2746 C C . SER B 1 106 ? -0.978 -23.625 -0.679 1 90 106 SER B C 1
ATOM 2748 O O . SER B 1 106 ? -1.654 -22.609 -0.485 1 90 106 SER B O 1
ATOM 2750 N N . LEU B 1 107 ? -1.311 -24.562 -1.496 1 92.69 107 LEU B N 1
ATOM 2751 C CA . LEU B 1 107 ? -2.482 -24.406 -2.352 1 92.69 107 LEU B CA 1
ATOM 2752 C C . LEU B 1 107 ? -3.766 -24.438 -1.527 1 92.69 107 LEU B C 1
ATOM 2754 O O . LEU B 1 107 ? -4.68 -23.656 -1.761 1 92.69 107 LEU B O 1
ATOM 2758 N N . ALA B 1 108 ? -3.795 -25.297 -0.568 1 94.81 108 ALA B N 1
ATOM 2759 C CA . ALA B 1 108 ? -4.969 -25.406 0.298 1 94.81 108 ALA B CA 1
ATOM 2760 C C . ALA B 1 108 ? -5.188 -24.109 1.082 1 94.81 108 ALA B C 1
ATOM 2762 O O . ALA B 1 108 ? -6.324 -23.672 1.242 1 94.81 108 ALA B O 1
ATOM 2763 N N . SER B 1 109 ? -4.125 -23.594 1.546 1 94.5 109 SER B N 1
ATOM 2764 C CA . SER B 1 109 ? -4.219 -22.422 2.402 1 94.5 109 SER B CA 1
ATOM 2765 C C . SER B 1 109 ? -4.805 -21.234 1.646 1 94.5 109 SER B C 1
ATOM 2767 O O . SER B 1 109 ? -5.594 -20.453 2.201 1 94.5 109 SER B O 1
ATOM 2769 N N . VAL B 1 110 ? -4.484 -21.016 0.364 1 94.88 110 VAL B N 1
ATOM 2770 C CA . VAL B 1 110 ? -4.977 -19.875 -0.398 1 94.88 110 VAL B CA 1
ATOM 2771 C C . VAL B 1 110 ? -6.441 -20.094 -0.766 1 94.88 110 VAL B C 1
ATOM 2773 O O . VAL B 1 110 ? -7.172 -19.141 -1.022 1 94.88 110 VAL B O 1
ATOM 2776 N N . ILE B 1 111 ? -6.871 -21.328 -0.801 1 95.88 111 ILE B N 1
ATOM 2777 C CA . ILE B 1 111 ? -8.266 -21.641 -1.094 1 95.88 111 ILE B CA 1
ATOM 2778 C C . ILE B 1 111 ? -9.125 -21.406 0.149 1 95.88 111 ILE B C 1
ATOM 2780 O O . ILE B 1 111 ? -10.242 -20.906 0.051 1 95.88 111 ILE B O 1
ATOM 2784 N N . 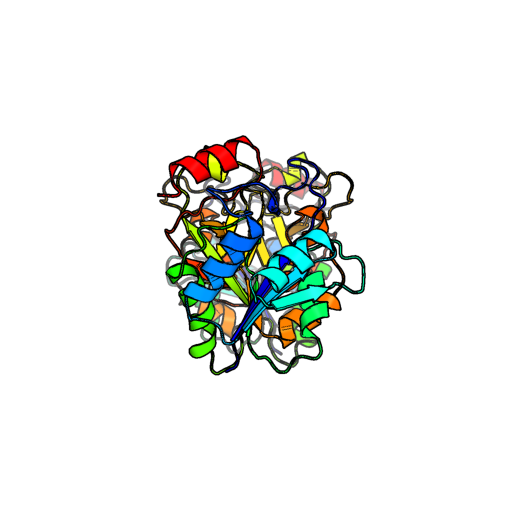GLU B 1 112 ? -8.594 -21.734 1.286 1 95.75 112 GLU B N 1
ATOM 2785 C CA . GLU B 1 112 ? -9.32 -21.719 2.549 1 95.75 112 GLU B CA 1
ATOM 2786 C C . GLU B 1 112 ? -9.805 -20.328 2.904 1 95.75 112 GLU B C 1
ATOM 2788 O O . GLU B 1 112 ? -10.859 -20.156 3.512 1 95.75 112 GLU B O 1
ATOM 2793 N N . VAL B 1 113 ? -9.117 -19.312 2.482 1 95.88 113 VAL B N 1
ATOM 2794 C CA . VAL B 1 113 ? -9.453 -17.938 2.881 1 95.88 113 VAL B CA 1
ATOM 2795 C C . VAL B 1 113 ? -10.797 -17.547 2.277 1 95.88 113 VAL B C 1
ATOM 2797 O O . VAL B 1 113 ? -11.492 -16.672 2.807 1 95.88 113 VAL B O 1
ATOM 2800 N N . PHE B 1 114 ? -11.156 -18.141 1.18 1 96.25 114 PHE B N 1
ATOM 2801 C CA . PHE B 1 114 ? -12.422 -17.812 0.524 1 96.25 114 PHE B CA 1
ATOM 2802 C C . PHE B 1 114 ? -13.594 -18.453 1.249 1 96.25 114 PHE B C 1
ATOM 2804 O O . PHE B 1 114 ? -14.727 -18 1.145 1 96.25 114 PHE B O 1
ATOM 2811 N N . LYS B 1 115 ? -13.312 -19.562 1.848 1 91.62 115 LYS B N 1
ATOM 2812 C CA . LYS B 1 115 ? -14.375 -20.281 2.543 1 91.62 115 LYS B CA 1
ATOM 2813 C C . LYS B 1 115 ? -14.914 -19.469 3.713 1 91.62 115 LYS B C 1
ATOM 2815 O O . LYS B 1 115 ? -16.109 -19.5 3.994 1 91.62 115 LYS B O 1
ATOM 2820 N N . ASP B 1 116 ? -14.086 -18.766 4.398 1 87.88 116 ASP B N 1
ATOM 2821 C CA . ASP B 1 116 ? -14.453 -17.984 5.578 1 87.88 116 ASP B CA 1
ATOM 2822 C C . ASP B 1 116 ? -14.859 -16.562 5.191 1 87.88 116 ASP B C 1
ATOM 2824 O O . ASP B 1 116 ? -15.219 -15.758 6.051 1 87.88 116 ASP B O 1
ATOM 2828 N N . ASP B 1 117 ? -14.867 -16.312 3.924 1 93.5 117 ASP B N 1
ATOM 2829 C CA . ASP B 1 117 ? -15.141 -14.977 3.432 1 93.5 117 ASP B CA 1
ATOM 2830 C C . ASP B 1 117 ? -16.625 -14.805 3.104 1 93.5 117 ASP B C 1
ATOM 2832 O O . ASP B 1 117 ? -16.984 -14.578 1.948 1 93.5 117 ASP B O 1
ATOM 2836 N N . VAL B 1 118 ? -17.484 -14.664 4.035 1 88.88 118 VAL B N 1
ATOM 2837 C CA . VAL B 1 118 ? -18.938 -14.641 3.906 1 88.88 118 VAL B CA 1
ATOM 2838 C C . VAL B 1 118 ? -19.359 -13.391 3.133 1 88.88 118 VAL B C 1
ATOM 2840 O O . VAL B 1 118 ? -20.312 -13.438 2.342 1 88.88 118 VAL B O 1
ATOM 2843 N N . LYS B 1 119 ? -18.656 -12.281 3.303 1 91.25 119 LYS B N 1
ATOM 2844 C CA . LYS B 1 119 ? -19.016 -11.016 2.666 1 91.25 119 LYS B CA 1
ATOM 2845 C C . LYS B 1 119 ? -18.406 -10.914 1.267 1 91.25 119 LYS B C 1
ATOM 2847 O O . LYS B 1 119 ? -18.656 -9.945 0.55 1 91.25 119 LYS B O 1
ATOM 2852 N N . LYS B 1 120 ? -17.609 -11.938 0.852 1 92.88 120 LYS B N 1
ATOM 2853 C CA . LYS B 1 120 ? -16.953 -12 -0.456 1 92.88 120 LYS B CA 1
ATOM 2854 C C . LYS B 1 120 ? -16.109 -10.758 -0.713 1 92.88 120 LYS B C 1
ATOM 2856 O O . LYS B 1 120 ? -16.203 -10.148 -1.78 1 92.88 120 LYS B O 1
ATOM 2861 N N . GLU B 1 121 ? -15.367 -10.367 0.281 1 94.5 121 GLU B N 1
ATOM 2862 C CA . GLU B 1 121 ? -14.531 -9.172 0.201 1 94.5 121 GLU B CA 1
ATOM 2863 C C . GLU B 1 121 ? -13.188 -9.484 -0.451 1 94.5 121 GLU B C 1
ATOM 2865 O O . GLU B 1 121 ? -12.523 -8.586 -0.974 1 94.5 121 GLU B O 1
ATOM 2870 N N . ILE B 1 122 ? -12.867 -10.773 -0.442 1 97.31 122 ILE B N 1
ATOM 2871 C CA . ILE B 1 122 ? -11.57 -11.172 -0.968 1 97.31 122 ILE B CA 1
ATOM 2872 C C . ILE B 1 122 ? -11.656 -11.367 -2.479 1 97.31 122 ILE B C 1
ATOM 2874 O O . ILE B 1 122 ? -12.367 -12.258 -2.953 1 97.31 122 ILE B O 1
ATOM 2878 N N . ASP B 1 123 ? -10.969 -10.547 -3.188 1 97.44 123 ASP B N 1
ATOM 2879 C CA . ASP B 1 123 ? -10.938 -10.672 -4.641 1 97.44 123 ASP B CA 1
ATOM 2880 C C . ASP B 1 123 ? -9.938 -11.742 -5.078 1 97.44 123 ASP B C 1
ATOM 2882 O O . ASP B 1 123 ? -10.219 -12.523 -5.992 1 97.44 123 ASP B O 1
ATOM 2886 N N . LEU B 1 124 ? -8.852 -11.742 -4.441 1 96.81 124 LEU B N 1
ATOM 2887 C CA . LEU B 1 124 ? -7.848 -12.766 -4.715 1 96.81 124 LEU B CA 1
ATOM 2888 C C . LEU B 1 124 ? -6.98 -13.016 -3.484 1 96.81 124 LEU B C 1
ATOM 2890 O O . LEU B 1 124 ? -6.98 -12.219 -2.547 1 96.81 124 LEU B O 1
ATOM 2894 N N . ALA B 1 125 ? -6.312 -14.164 -3.498 1 97.75 125 ALA B N 1
ATOM 2895 C CA . ALA B 1 125 ? -5.395 -14.562 -2.438 1 97.75 125 ALA B CA 1
ATOM 2896 C C . ALA B 1 125 ? -4.043 -14.992 -3.014 1 97.75 125 ALA B C 1
ATOM 2898 O O . ALA B 1 125 ? -3.963 -15.422 -4.164 1 97.75 125 ALA B O 1
ATOM 2899 N N . SER B 1 126 ? -3.02 -14.797 -2.254 1 96.81 126 SER B N 1
ATOM 2900 C CA . SER B 1 126 ? -1.675 -15.203 -2.646 1 96.81 126 SER B CA 1
ATOM 2901 C C . SER B 1 126 ? -0.826 -15.555 -1.429 1 96.81 126 SER B C 1
ATOM 2903 O O . SER B 1 126 ? -1.331 -15.602 -0.304 1 96.81 126 SER B O 1
ATOM 2905 N N . LEU B 1 127 ? 0.419 -15.953 -1.694 1 94.94 127 LEU B N 1
ATOM 2906 C CA . LEU B 1 127 ? 1.285 -16.453 -0.63 1 94.94 127 LEU B CA 1
ATOM 2907 C C . LEU B 1 127 ? 2.424 -15.477 -0.357 1 94.94 127 LEU B C 1
ATOM 2909 O O . LEU B 1 127 ? 2.83 -14.719 -1.246 1 94.94 127 LEU B O 1
ATOM 2913 N N . MET B 1 128 ? 2.826 -15.438 0.84 1 96.5 128 MET B N 1
ATOM 2914 C CA . MET B 1 128 ? 4.023 -14.695 1.237 1 96.5 128 MET B CA 1
ATOM 2915 C C . MET B 1 128 ? 4.879 -15.523 2.189 1 96.5 128 MET B C 1
ATOM 2917 O O . MET B 1 128 ? 4.375 -16.422 2.869 1 96.5 128 MET B O 1
ATOM 2921 N N . THR B 1 129 ? 6.152 -15.258 2.186 1 94.5 129 THR B N 1
ATOM 2922 C CA . THR B 1 129 ? 7.078 -15.93 3.088 1 94.5 129 THR B CA 1
ATOM 2923 C C . THR B 1 129 ? 7.992 -14.922 3.777 1 94.5 129 THR B C 1
ATOM 2925 O O . THR B 1 129 ? 8.414 -13.938 3.164 1 94.5 129 THR B O 1
ATOM 2928 N N . ARG B 1 130 ? 8.32 -15.195 5.016 1 94.88 130 ARG B N 1
ATOM 2929 C CA . ARG B 1 130 ? 9.211 -14.32 5.762 1 94.88 130 ARG B CA 1
ATOM 2930 C C . ARG B 1 130 ? 10.648 -14.445 5.258 1 94.88 130 ARG B C 1
ATOM 2932 O O . ARG B 1 130 ? 11.125 -15.547 4.984 1 94.88 130 ARG B O 1
ATOM 2939 N N . ILE B 1 131 ? 11.25 -13.352 5.098 1 93.81 131 ILE B N 1
ATOM 2940 C CA . ILE B 1 131 ? 12.664 -13.344 4.715 1 93.81 131 ILE B CA 1
ATOM 2941 C C . ILE B 1 131 ? 13.469 -12.547 5.738 1 93.81 131 ILE B C 1
ATOM 2943 O O . ILE B 1 131 ? 12.984 -11.555 6.281 1 93.81 131 ILE B O 1
ATOM 2947 N N . THR B 1 132 ? 14.695 -12.969 6.027 1 92.31 132 THR B N 1
ATOM 2948 C CA . THR B 1 132 ? 15.484 -12.336 7.078 1 92.31 132 THR B CA 1
ATOM 2949 C C . THR B 1 132 ? 16.859 -11.93 6.551 1 92.31 132 THR B C 1
ATOM 2951 O O . THR B 1 132 ? 17.562 -11.156 7.199 1 92.31 132 THR B O 1
ATOM 2954 N N . ASP B 1 133 ? 17.188 -12.414 5.414 1 93 133 ASP B N 1
ATOM 2955 C CA . ASP B 1 133 ? 18.484 -12.102 4.816 1 93 133 ASP B CA 1
ATOM 2956 C C . ASP B 1 133 ? 18.453 -10.734 4.129 1 93 133 ASP B C 1
ATOM 2958 O O . ASP B 1 133 ? 17.703 -10.539 3.164 1 93 133 ASP B O 1
ATOM 2962 N N . TRP B 1 134 ? 19.312 -9.875 4.477 1 92.56 134 TRP B N 1
ATOM 2963 C CA . TRP B 1 134 ? 19.328 -8.508 3.963 1 92.56 134 TRP B CA 1
ATOM 2964 C C . TRP B 1 134 ? 19.688 -8.484 2.48 1 92.56 134 TRP B C 1
ATOM 2966 O O . TRP B 1 134 ? 19.266 -7.582 1.748 1 92.56 134 TRP B O 1
ATOM 2976 N N . VAL B 1 135 ? 20.438 -9.414 2.059 1 95.25 135 VAL B N 1
ATOM 2977 C CA . VAL B 1 135 ? 20.75 -9.508 0.637 1 95.25 135 VAL B CA 1
ATOM 2978 C C . VAL B 1 135 ? 19.469 -9.742 -0.159 1 95.25 135 VAL B C 1
ATOM 2980 O O . VAL B 1 135 ? 19.25 -9.094 -1.182 1 95.25 135 VAL B O 1
ATOM 2983 N N . GLU B 1 136 ? 18.625 -10.633 0.354 1 93.56 136 GLU B N 1
ATOM 2984 C CA . GLU B 1 136 ? 17.344 -10.922 -0.292 1 93.56 136 GLU B CA 1
ATOM 2985 C C . GLU B 1 136 ? 16.391 -9.742 -0.159 1 93.56 136 GLU B C 1
ATOM 2987 O O . GLU B 1 136 ? 15.703 -9.383 -1.116 1 93.56 136 GLU B O 1
ATOM 2992 N N . ILE B 1 137 ? 16.391 -9.148 0.976 1 94.38 137 ILE B N 1
ATOM 2993 C CA . ILE B 1 137 ? 15.508 -8.031 1.269 1 94.38 137 ILE B CA 1
ATOM 2994 C C . ILE B 1 137 ? 15.82 -6.867 0.335 1 94.38 137 ILE B C 1
ATOM 2996 O O . ILE B 1 137 ? 14.914 -6.176 -0.134 1 94.38 137 ILE B O 1
ATOM 3000 N N . ASN B 1 138 ? 17.031 -6.711 -0.034 1 95.12 138 ASN B N 1
ATOM 3001 C CA . ASN B 1 138 ? 17.453 -5.582 -0.86 1 95.12 138 ASN B CA 1
ATOM 3002 C C . ASN B 1 138 ? 17.469 -5.949 -2.342 1 95.12 138 ASN B C 1
ATOM 3004 O O . ASN B 1 138 ? 17.688 -5.086 -3.195 1 95.12 138 ASN B O 1
ATOM 3008 N N . ASP B 1 139 ? 17.234 -7.18 -2.67 1 94.94 139 ASP B N 1
ATOM 3009 C CA . ASP B 1 139 ? 17.25 -7.648 -4.051 1 94.94 139 ASP B CA 1
ATOM 3010 C C . ASP B 1 139 ? 15.992 -7.211 -4.793 1 94.94 139 ASP B C 1
ATOM 3012 O O . ASP B 1 139 ? 14.883 -7.598 -4.418 1 94.94 139 ASP B O 1
ATOM 3016 N N . PRO B 1 140 ? 16.109 -6.445 -5.836 1 95 140 PRO B N 1
ATOM 3017 C CA . PRO B 1 140 ? 14.922 -5.98 -6.562 1 95 140 PRO B CA 1
ATOM 3018 C C . PRO B 1 140 ? 14.18 -7.113 -7.273 1 95 140 PRO B C 1
ATOM 3020 O O . PRO B 1 140 ? 13.031 -6.938 -7.691 1 95 140 PRO B O 1
ATOM 3023 N N . ASN B 1 141 ? 14.789 -8.188 -7.41 1 90.81 141 ASN B N 1
ATOM 3024 C CA . ASN B 1 141 ? 14.125 -9.336 -8.039 1 90.81 141 ASN B CA 1
ATOM 3025 C C . ASN B 1 141 ? 13.211 -10.055 -7.055 1 90.81 141 ASN B C 1
ATOM 3027 O O . ASN B 1 141 ? 12.383 -10.875 -7.457 1 90.81 141 ASN B O 1
ATOM 3031 N N . THR B 1 142 ? 13.484 -9.773 -5.824 1 93.38 142 THR B N 1
ATOM 3032 C CA . THR B 1 142 ? 12.586 -10.266 -4.785 1 93.38 142 THR B CA 1
ATOM 3033 C C . THR B 1 142 ? 11.477 -9.258 -4.5 1 93.38 142 THR B C 1
ATOM 3035 O O . THR B 1 142 ? 11.742 -8.156 -4.008 1 93.38 142 THR B O 1
ATOM 3038 N N . VAL B 1 143 ? 10.281 -9.648 -4.789 1 96.19 143 VAL B N 1
ATOM 3039 C CA . VAL B 1 143 ? 9.148 -8.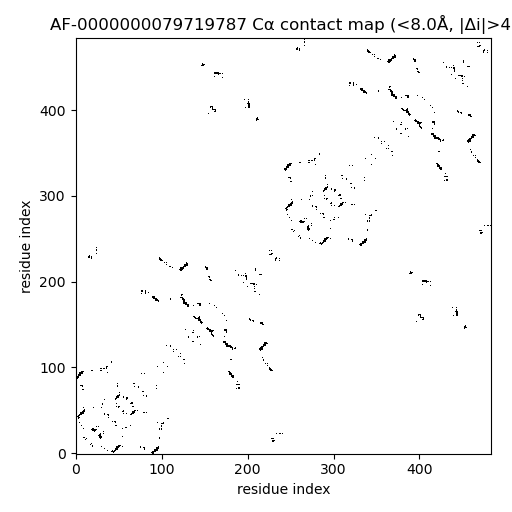75 -4.57 1 96.19 143 VAL B CA 1
ATOM 3040 C C . VAL B 1 143 ? 8.703 -8.828 -3.111 1 96.19 143 VAL B C 1
ATOM 3042 O O . VAL B 1 143 ? 8.336 -9.898 -2.621 1 96.19 143 VAL B O 1
ATOM 3045 N N . LYS B 1 144 ? 8.82 -7.723 -2.395 1 97.62 144 LYS B N 1
ATOM 3046 C CA . LYS B 1 144 ? 8.336 -7.637 -1.02 1 97.62 144 LYS B CA 1
ATOM 3047 C C . LYS B 1 144 ? 6.844 -7.305 -0.981 1 97.62 144 LYS B C 1
ATOM 3049 O O . LYS B 1 144 ? 6.328 -6.652 -1.89 1 97.62 144 LYS B O 1
ATOM 3054 N N . VAL B 1 145 ? 6.215 -7.758 0.028 1 98.44 145 VAL B N 1
ATOM 3055 C CA . VAL B 1 145 ? 4.812 -7.414 0.24 1 98.44 145 VAL B CA 1
ATOM 3056 C C . VAL B 1 145 ? 4.605 -6.965 1.684 1 98.44 145 VAL B C 1
ATOM 3058 O O . VAL B 1 145 ? 5.195 -7.527 2.607 1 98.44 145 VAL B O 1
ATOM 3061 N N . ILE B 1 146 ? 3.857 -5.906 1.891 1 97.88 146 ILE B N 1
ATOM 3062 C CA . ILE B 1 146 ? 3.426 -5.461 3.213 1 97.88 146 ILE B CA 1
ATOM 3063 C C . ILE B 1 146 ? 1.917 -5.656 3.354 1 97.88 146 ILE B C 1
ATOM 3065 O O . ILE B 1 146 ? 1.168 -5.465 2.393 1 97.88 146 ILE B O 1
ATOM 3069 N N . VAL B 1 147 ? 1.523 -6 4.531 1 98.25 147 VAL B N 1
ATOM 3070 C CA . VAL B 1 147 ? 0.121 -6.336 4.754 1 98.25 147 VAL B CA 1
ATOM 3071 C C . VAL B 1 147 ? -0.41 -5.555 5.957 1 98.25 147 VAL B C 1
ATOM 3073 O O . VAL B 1 147 ? 0.365 -5.09 6.793 1 98.25 147 VAL B O 1
ATOM 3076 N N . ASP B 1 148 ? -1.726 -5.391 5.988 1 97.56 148 ASP B N 1
ATOM 3077 C CA . ASP B 1 148 ? -2.361 -4.793 7.16 1 97.56 148 ASP B CA 1
ATOM 3078 C C . ASP B 1 148 ? -2.594 -5.832 8.25 1 97.56 148 ASP B C 1
ATOM 3080 O O . ASP B 1 148 ? -2.088 -6.953 8.164 1 97.56 148 ASP B O 1
ATOM 3084 N N . ASN B 1 149 ? -3.279 -5.473 9.352 1 96.81 149 ASN B N 1
ATOM 3085 C CA . ASN B 1 149 ? -3.42 -6.328 10.523 1 96.81 149 ASN B CA 1
ATOM 3086 C C . ASN B 1 149 ? -4.359 -7.5 10.258 1 96.81 149 ASN B C 1
ATOM 3088 O O . ASN B 1 149 ? -4.492 -8.398 11.086 1 96.81 149 ASN B O 1
ATOM 3092 N N . GLN B 1 150 ? -5 -7.527 9.109 1 95.88 150 GLN B N 1
ATOM 3093 C CA . GLN B 1 150 ? -5.852 -8.641 8.711 1 95.88 150 GLN B CA 1
ATOM 3094 C C . GLN B 1 150 ? -5.227 -9.422 7.559 1 95.88 150 GLN B C 1
ATOM 3096 O O . GLN B 1 150 ? -5.902 -10.219 6.898 1 95.88 150 GLN B O 1
ATOM 3101 N N . ASN B 1 151 ? -4.035 -9.078 7.16 1 97.38 151 ASN B N 1
ATOM 3102 C CA . ASN B 1 151 ? -3.229 -9.742 6.141 1 97.38 151 ASN B CA 1
ATOM 3103 C C . ASN B 1 151 ? -3.744 -9.445 4.734 1 97.38 151 ASN B C 1
ATOM 3105 O O . ASN B 1 151 ? -3.682 -10.305 3.852 1 97.38 151 ASN B O 1
ATOM 3109 N N . PHE B 1 152 ? -4.344 -8.328 4.625 1 98.06 152 PHE B N 1
ATOM 3110 C CA . PHE B 1 152 ? -4.574 -7.812 3.279 1 98.06 152 PHE B CA 1
ATOM 3111 C C . PHE B 1 152 ? -3.361 -7.039 2.779 1 98.06 152 PHE B C 1
ATOM 3113 O O . PHE B 1 152 ? -2.742 -6.289 3.537 1 98.06 152 PHE B O 1
ATOM 3120 N N . ALA B 1 153 ? -3.037 -7.27 1.558 1 98.56 153 ALA B N 1
ATOM 3121 C CA . ALA B 1 153 ? -1.879 -6.582 0.992 1 98.56 153 ALA B CA 1
ATOM 3122 C C . ALA B 1 153 ? -2.109 -5.074 0.937 1 98.56 153 ALA B C 1
ATOM 3124 O O . ALA B 1 153 ? -3.162 -4.617 0.487 1 98.56 153 ALA B O 1
ATOM 3125 N N . LEU B 1 154 ? -1.146 -4.359 1.386 1 98.44 154 LEU B N 1
ATOM 3126 C CA . LEU B 1 154 ? -1.144 -2.908 1.233 1 98.44 154 LEU B CA 1
ATOM 3127 C C . LEU B 1 154 ? -0.408 -2.496 -0.038 1 98.44 154 LEU B C 1
ATOM 3129 O O . LEU B 1 154 ? -0.847 -1.589 -0.749 1 98.44 154 LEU B O 1
ATOM 3133 N N . TYR B 1 155 ? 0.672 -3.176 -0.217 1 98.44 155 TYR B N 1
ATOM 3134 C CA . TYR B 1 155 ? 1.436 -2.873 -1.422 1 98.44 155 TYR B CA 1
ATOM 3135 C C . TYR B 1 155 ? 2.486 -3.943 -1.687 1 98.44 155 TYR B C 1
ATOM 3137 O O . TYR B 1 155 ? 2.824 -4.727 -0.793 1 98.44 155 TYR B O 1
ATOM 3145 N N . PHE B 1 156 ? 2.939 -4.016 -2.889 1 98.44 156 PHE B N 1
ATOM 3146 C CA . PHE B 1 156 ? 4.066 -4.812 -3.352 1 98.44 156 PHE B CA 1
ATOM 3147 C C . PHE B 1 156 ? 5.16 -3.922 -3.928 1 98.44 156 PHE B C 1
ATOM 3149 O O . PHE B 1 156 ? 4.871 -2.945 -4.621 1 98.44 156 PHE B O 1
ATOM 3156 N N . SER B 1 157 ? 6.379 -4.328 -3.711 1 98.38 157 SER B N 1
ATOM 3157 C CA . SER B 1 157 ? 7.434 -3.506 -4.293 1 98.38 157 SER B CA 1
ATOM 3158 C C . SER B 1 157 ? 8.742 -4.285 -4.414 1 98.38 157 SER B C 1
ATOM 3160 O O . SER B 1 157 ? 8.984 -5.215 -3.648 1 98.38 157 SER B O 1
ATOM 3162 N N . ARG B 1 158 ? 9.469 -3.912 -5.32 1 96.75 158 ARG B N 1
ATOM 3163 C CA . ARG B 1 158 ? 10.844 -4.387 -5.445 1 96.75 158 ARG B CA 1
ATOM 3164 C C . ARG B 1 158 ? 11.766 -3.658 -4.473 1 96.75 158 ARG B C 1
ATOM 3166 O O . ARG B 1 158 ? 12.875 -4.117 -4.199 1 96.75 158 ARG B O 1
ATOM 3173 N N . ALA B 1 159 ? 11.391 -2.48 -3.959 1 95.75 159 ALA B N 1
ATOM 3174 C CA . ALA B 1 159 ? 12.117 -1.771 -2.908 1 95.75 159 ALA B CA 1
ATOM 3175 C C . ALA B 1 159 ? 11.984 -2.486 -1.568 1 95.75 159 ALA B C 1
ATOM 3177 O O . ALA B 1 159 ? 11.031 -3.242 -1.354 1 95.75 159 ALA B O 1
ATOM 3178 N N . PRO B 1 160 ? 12.977 -2.326 -0.743 1 94.62 160 PRO B N 1
ATOM 3179 C CA . PRO B 1 160 ? 12.852 -2.912 0.593 1 94.62 160 PRO B CA 1
ATOM 3180 C C . PRO B 1 160 ? 11.836 -2.18 1.466 1 94.62 160 PRO B C 1
ATOM 3182 O O . PRO B 1 160 ? 12.172 -1.189 2.119 1 94.62 160 PRO B O 1
ATOM 3185 N N . ILE B 1 161 ? 10.648 -2.643 1.461 1 96.12 161 ILE B N 1
ATOM 3186 C CA . ILE B 1 161 ? 9.594 -2.109 2.314 1 96.12 161 ILE B CA 1
ATOM 3187 C C . ILE B 1 161 ? 9.164 -3.168 3.33 1 96.12 161 ILE B C 1
ATOM 3189 O O . ILE B 1 161 ? 9.109 -4.359 3.012 1 96.12 161 ILE B O 1
ATOM 3193 N N . PRO B 1 162 ? 8.938 -2.699 4.559 1 96.75 162 PRO B N 1
ATOM 3194 C CA . PRO B 1 162 ? 9.016 -1.334 5.082 1 96.75 162 PRO B CA 1
ATOM 3195 C C . PRO B 1 162 ? 10.445 -0.818 5.188 1 96.75 162 PRO B C 1
ATOM 3197 O O . PRO B 1 162 ? 11.391 -1.611 5.266 1 96.75 162 PRO B O 1
ATOM 3200 N N . TYR B 1 163 ? 10.555 0.506 5.082 1 96.06 163 TYR B N 1
ATOM 3201 C CA . TYR B 1 163 ? 11.867 1.123 5.254 1 96.06 163 TYR B CA 1
ATOM 3202 C C . TYR B 1 163 ? 12.336 1.02 6.703 1 96.06 163 TYR B C 1
ATOM 3204 O O . TYR B 1 163 ? 11.609 1.407 7.621 1 96.06 163 TYR B O 1
ATOM 3212 N N . PRO B 1 164 ? 13.5 0.488 6.887 1 91.69 164 PRO B N 1
ATOM 3213 C CA . PRO B 1 164 ? 13.977 0.229 8.242 1 91.69 164 PRO B CA 1
ATOM 3214 C C . PRO B 1 164 ? 14.555 1.474 8.914 1 91.69 164 PRO B C 1
ATOM 3216 O O . PRO B 1 164 ? 15.742 1.512 9.234 1 91.69 164 PRO B O 1
ATOM 3219 N N . ARG B 1 165 ? 13.758 2.41 9.188 1 86.94 165 ARG B N 1
ATOM 3220 C CA . ARG B 1 165 ? 14.188 3.605 9.906 1 86.94 165 ARG B CA 1
ATOM 3221 C C . ARG B 1 165 ? 14.555 3.277 11.344 1 86.94 165 ARG B C 1
ATOM 3223 O O . ARG B 1 165 ? 15.539 3.793 11.875 1 86.94 165 ARG B O 1
ATOM 3230 N N . SER B 1 166 ? 13.719 2.439 11.875 1 75.62 166 SER B N 1
ATOM 3231 C CA . SER B 1 166 ? 14.016 1.949 13.219 1 75.62 166 SER B CA 1
ATOM 3232 C C . SER B 1 166 ? 14.773 0.624 13.164 1 75.62 166 SER B C 1
ATOM 3234 O O . SER B 1 166 ? 14.234 -0.385 12.711 1 75.62 166 SER B O 1
ATOM 3236 N N . ARG B 1 167 ? 16.078 0.588 13.5 1 66.44 167 ARG B N 1
ATOM 3237 C CA . ARG B 1 167 ? 16.891 -0.622 13.359 1 66.44 167 ARG B CA 1
ATOM 3238 C C . ARG B 1 167 ? 16.766 -1.503 14.602 1 66.44 167 ARG B C 1
ATOM 3240 O O . ARG B 1 167 ? 17.297 -2.615 14.633 1 66.44 167 ARG B O 1
ATOM 3247 N N . GLU B 1 168 ? 16.031 -1.038 15.336 1 69.25 168 GLU B N 1
ATOM 3248 C CA . GLU B 1 168 ? 15.984 -1.771 16.594 1 69.25 168 GLU B CA 1
ATOM 3249 C C . GLU B 1 168 ? 14.875 -2.818 16.594 1 69.25 168 GLU B C 1
ATOM 3251 O O . GLU B 1 168 ? 14.828 -3.688 17.469 1 69.25 168 GLU B O 1
ATOM 3256 N N . LEU B 1 169 ? 14.219 -2.783 15.609 1 69.62 169 LEU B N 1
ATOM 3257 C CA . LEU B 1 169 ? 13.047 -3.656 15.625 1 69.62 169 LEU B CA 1
ATOM 3258 C C . LEU B 1 169 ? 13.273 -4.891 14.758 1 69.62 169 LEU B C 1
ATOM 3260 O O . LEU B 1 169 ? 14.039 -4.84 13.797 1 69.62 169 LEU B O 1
ATOM 3264 N N . ASP B 1 170 ? 12.781 -6 15.273 1 82.19 170 ASP B N 1
ATOM 3265 C CA . ASP B 1 170 ? 12.672 -7.18 14.422 1 82.19 170 ASP B CA 1
ATOM 3266 C C . ASP B 1 170 ? 11.57 -7 13.375 1 82.19 170 ASP B C 1
ATOM 3268 O O . ASP B 1 170 ? 10.422 -7.363 13.617 1 82.19 170 ASP B O 1
ATOM 3272 N N . ILE B 1 171 ? 11.953 -6.43 12.383 1 86.12 171 ILE B N 1
ATOM 3273 C CA . ILE B 1 171 ? 11.008 -6.07 11.336 1 86.12 171 ILE B CA 1
ATOM 3274 C C . ILE B 1 171 ? 10.711 -7.289 10.461 1 86.12 171 ILE B C 1
ATOM 3276 O O . ILE B 1 171 ? 11.633 -7.902 9.914 1 86.12 171 ILE B O 1
ATOM 3280 N N . PRO B 1 172 ? 9.539 -7.656 10.414 1 90.94 172 PRO B N 1
ATOM 3281 C CA . PRO B 1 172 ? 9.234 -8.75 9.484 1 90.94 172 PRO B CA 1
ATOM 3282 C C . PRO B 1 172 ? 9.188 -8.289 8.031 1 90.94 172 PRO B C 1
ATOM 3284 O O . PRO B 1 172 ? 8.461 -7.34 7.699 1 90.94 172 PRO B O 1
ATOM 3287 N N . TYR B 1 173 ? 10.039 -8.883 7.258 1 95.94 173 TYR B N 1
ATOM 3288 C CA . TYR B 1 173 ? 9.953 -8.727 5.812 1 95.94 173 TYR B CA 1
ATOM 3289 C C . TYR B 1 173 ? 9.336 -9.953 5.16 1 95.94 173 TYR B C 1
ATOM 3291 O O . TYR B 1 173 ? 9.625 -11.086 5.551 1 95.94 173 TYR B O 1
ATOM 3299 N N . PHE B 1 174 ? 8.461 -9.711 4.168 1 97.44 174 PHE B N 1
ATOM 3300 C CA . PHE B 1 174 ? 7.805 -10.812 3.471 1 97.44 174 PHE B CA 1
ATOM 3301 C C . PHE B 1 174 ? 8.078 -10.742 1.973 1 97.44 174 PHE B C 1
ATOM 3303 O O . PHE B 1 174 ? 8.039 -9.664 1.378 1 97.44 174 PHE B O 1
ATOM 3310 N N . LYS B 1 175 ? 8.367 -11.859 1.468 1 96.25 175 LYS B N 1
ATOM 3311 C CA . LYS B 1 175 ? 8.492 -12.039 0.024 1 96.25 175 LYS B CA 1
ATOM 3312 C C . LYS B 1 175 ? 7.207 -12.602 -0.572 1 96.25 175 LYS B C 1
ATOM 3314 O O . LYS B 1 175 ? 6.605 -13.523 -0.009 1 96.25 175 LYS B O 1
ATOM 3319 N N . HIS B 1 176 ? 6.777 -12.047 -1.67 1 95.25 176 HIS B N 1
ATOM 3320 C CA . HIS B 1 176 ? 5.617 -12.547 -2.395 1 95.25 176 HIS B CA 1
ATOM 3321 C C . HIS B 1 176 ? 5.953 -13.828 -3.158 1 95.25 176 HIS B C 1
ATOM 3323 O O . HIS B 1 176 ? 6.984 -13.898 -3.834 1 95.25 176 HIS B O 1
ATOM 3329 N N . LYS B 1 177 ? 5.113 -14.82 -3.002 1 88.81 177 LYS B N 1
ATOM 3330 C CA . LYS B 1 177 ? 5.176 -16.031 -3.818 1 88.81 177 LYS B CA 1
ATOM 3331 C C . LYS B 1 177 ? 4.105 -16.016 -4.91 1 88.81 177 LYS B C 1
ATOM 3333 O O . LYS B 1 177 ? 2.922 -15.82 -4.621 1 88.81 177 LYS B O 1
ATOM 3338 N N . GLY B 1 178 ? 4.441 -16.234 -6.086 1 82.5 178 GLY B N 1
ATOM 3339 C CA . GLY B 1 178 ? 3.656 -16 -7.289 1 82.5 178 GLY B CA 1
ATOM 3340 C C . GLY B 1 178 ? 2.527 -17 -7.477 1 82.5 178 GLY B C 1
ATOM 3341 O O . GLY B 1 178 ? 2.289 -17.469 -8.586 1 82.5 178 GLY B O 1
ATOM 3342 N N . ILE B 1 179 ? 1.889 -17.469 -6.496 1 86.94 179 ILE B N 1
ATOM 3343 C CA . ILE B 1 179 ? 0.665 -18.266 -6.574 1 86.94 179 ILE B CA 1
ATOM 3344 C C . ILE B 1 179 ? -0.542 -17.375 -6.285 1 86.94 179 ILE B C 1
ATOM 3346 O O . ILE B 1 179 ? -0.533 -16.594 -5.328 1 86.94 179 ILE B O 1
ATOM 3350 N N . TYR B 1 180 ? -1.567 -17.531 -7.168 1 93.75 180 TYR B N 1
ATOM 3351 C CA . TYR B 1 180 ? -2.773 -16.734 -6.98 1 93.75 180 TYR B CA 1
ATOM 3352 C C . TYR B 1 180 ? -4.016 -17.609 -6.988 1 93.75 180 TYR B C 1
ATOM 3354 O O . TYR B 1 180 ? -4.102 -18.562 -7.758 1 93.75 180 TYR B O 1
ATOM 3362 N N . ALA B 1 181 ? -4.902 -17.297 -6.168 1 96.44 181 ALA B N 1
ATOM 3363 C CA . ALA B 1 181 ? -6.277 -17.781 -6.23 1 96.44 181 ALA B CA 1
ATOM 3364 C C . ALA B 1 181 ? -7.258 -16.625 -6.453 1 96.44 181 ALA B C 1
ATOM 3366 O O . ALA B 1 181 ? -7.363 -15.727 -5.621 1 96.44 181 ALA B O 1
ATOM 3367 N N . PHE B 1 182 ? -8.016 -16.75 -7.504 1 96.5 182 PHE B N 1
ATOM 3368 C CA . PHE B 1 182 ? -8.883 -15.648 -7.898 1 96.5 182 PHE B CA 1
ATOM 3369 C C . PHE B 1 182 ? -10.344 -16.016 -7.695 1 96.5 182 PHE B C 1
ATOM 3371 O O . PHE B 1 182 ? -10.773 -17.109 -8.055 1 96.5 182 PHE B O 1
ATOM 3378 N N . ARG B 1 183 ? -11.055 -15.07 -7.105 1 96.81 183 ARG B N 1
ATOM 3379 C CA . ARG B 1 183 ? -12.477 -15.094 -7.418 1 96.81 183 ARG B CA 1
ATOM 3380 C C . ARG B 1 183 ? -12.719 -14.828 -8.898 1 96.81 183 ARG B C 1
ATOM 3382 O O . ARG B 1 183 ? -12.078 -13.961 -9.492 1 96.81 183 ARG B O 1
ATOM 3389 N N . LYS B 1 184 ? -13.555 -15.531 -9.492 1 95.94 184 LYS B N 1
ATOM 3390 C CA . LYS B 1 184 ? -13.773 -15.422 -10.938 1 95.94 184 LYS B CA 1
ATOM 3391 C C . LYS B 1 184 ? -14.039 -13.977 -11.344 1 95.94 184 LYS B C 1
ATOM 3393 O O . LYS B 1 184 ? -13.469 -13.484 -12.32 1 95.94 184 LYS B O 1
ATOM 3398 N N . SER B 1 185 ? -14.906 -13.289 -10.648 1 95 185 SER B N 1
ATOM 3399 C CA . SER B 1 185 ? -15.25 -11.906 -10.984 1 95 185 SER B CA 1
ATOM 3400 C C . SER B 1 185 ? -14 -11.023 -11.016 1 95 185 SER B C 1
ATOM 3402 O O . SER B 1 185 ? -13.859 -10.172 -11.891 1 95 185 SER B O 1
ATOM 3404 N N . ALA B 1 186 ? -13.117 -11.258 -10.062 1 95 186 ALA B N 1
ATOM 3405 C CA . ALA B 1 186 ? -11.891 -10.469 -10 1 95 186 ALA B CA 1
ATOM 3406 C C . ALA B 1 186 ? -11 -10.75 -11.203 1 95 186 ALA B C 1
ATOM 3408 O O . ALA B 1 186 ? -10.398 -9.836 -11.773 1 95 186 ALA B O 1
ATOM 3409 N N . LEU B 1 187 ? -10.93 -11.953 -11.57 1 94.5 187 LEU B N 1
ATOM 3410 C CA . LEU B 1 187 ? -10.125 -12.336 -12.727 1 94.5 187 LEU B CA 1
ATOM 3411 C C . LEU B 1 187 ? -10.711 -11.742 -14.008 1 94.5 187 LEU B C 1
ATOM 3413 O O . LEU B 1 187 ? -9.969 -11.281 -14.875 1 94.5 187 LEU B O 1
ATOM 3417 N N . MET B 1 188 ? -11.953 -11.75 -14.102 1 94 188 MET B N 1
ATOM 3418 C CA . MET B 1 188 ? -12.602 -11.156 -15.266 1 94 188 MET B CA 1
ATOM 3419 C C . MET B 1 188 ? -12.352 -9.648 -15.32 1 94 188 MET B C 1
ATOM 3421 O O . MET B 1 188 ? -12.148 -9.094 -16.391 1 94 188 MET B O 1
ATOM 3425 N N . ASP B 1 189 ? -12.406 -9.016 -14.164 1 92.31 189 ASP B N 1
ATOM 3426 C CA . ASP B 1 189 ? -12.086 -7.594 -14.094 1 92.31 189 ASP B CA 1
ATOM 3427 C C . ASP B 1 189 ? -10.656 -7.328 -14.57 1 92.31 189 ASP B C 1
ATOM 3429 O O . ASP B 1 189 ? -10.406 -6.355 -15.281 1 92.31 189 ASP B O 1
ATOM 3433 N N . PHE B 1 190 ? -9.812 -8.18 -14.211 1 87.5 190 PHE B N 1
ATOM 3434 C CA . PHE B 1 190 ? -8.398 -8 -14.531 1 87.5 190 PHE B CA 1
ATOM 3435 C C . PHE B 1 190 ? -8.203 -7.852 -16.031 1 87.5 190 PHE B C 1
ATOM 3437 O O . PHE B 1 190 ? -7.43 -7 -16.484 1 87.5 190 PHE B O 1
ATOM 3444 N N . GLN B 1 191 ? -8.812 -8.633 -16.688 1 84.19 191 GLN B N 1
ATOM 3445 C CA . GLN B 1 191 ? -8.695 -8.641 -18.141 1 84.19 191 GLN B CA 1
ATOM 3446 C C . GLN B 1 191 ? -9.188 -7.32 -18.734 1 84.19 191 GLN B C 1
ATOM 3448 O O . GLN B 1 191 ? -8.68 -6.867 -19.766 1 84.19 191 GLN B O 1
ATOM 3453 N N . ARG B 1 192 ? -10.102 -6.723 -18.078 1 89.19 192 ARG B N 1
ATOM 3454 C CA . ARG B 1 192 ? -10.742 -5.523 -18.609 1 89.19 192 ARG B CA 1
ATOM 3455 C C . ARG B 1 192 ? -10.039 -4.262 -18.109 1 89.19 192 ARG B C 1
ATOM 3457 O O . ARG B 1 192 ? -10.172 -3.197 -18.719 1 89.19 192 ARG B O 1
ATOM 3464 N N . LEU B 1 193 ? -9.352 -4.363 -17.078 1 90.81 193 LEU B N 1
ATOM 3465 C CA . LEU B 1 193 ? -8.727 -3.207 -16.438 1 90.81 193 LEU B CA 1
ATOM 3466 C C . LEU B 1 193 ? -7.344 -2.945 -17.031 1 90.81 193 LEU B C 1
ATOM 3468 O O . LEU B 1 193 ? -6.461 -3.801 -16.938 1 90.81 193 LEU B O 1
ATOM 3472 N N . PRO B 1 194 ? -7.18 -1.817 -17.594 1 92.19 194 PRO B N 1
ATOM 3473 C CA . PRO B 1 194 ? -5.875 -1.514 -18.172 1 92.19 194 PRO B CA 1
ATOM 3474 C C . PRO B 1 194 ? -4.77 -1.394 -17.125 1 92.19 194 PRO B C 1
ATOM 3476 O O . PRO B 1 194 ? -5.039 -1.056 -15.977 1 92.19 194 PRO B O 1
ATOM 3479 N N . MET B 1 195 ? -3.594 -1.653 -17.562 1 91 195 MET B N 1
ATOM 3480 C CA . MET B 1 195 ? -2.41 -1.451 -16.734 1 91 195 MET B CA 1
ATOM 3481 C C . MET B 1 195 ? -2.223 0.026 -16.406 1 91 195 MET B C 1
ATOM 3483 O O . MET B 1 195 ? -2.301 0.879 -17.297 1 91 195 MET B O 1
ATOM 3487 N N . LEU B 1 196 ? -1.977 0.338 -15.164 1 93.75 196 LEU B N 1
ATOM 3488 C CA . LEU B 1 196 ? -1.733 1.709 -14.727 1 93.75 196 LEU B CA 1
ATOM 3489 C C . LEU B 1 196 ? -0.264 1.914 -14.375 1 93.75 196 LEU B C 1
ATOM 3491 O O . LEU B 1 196 ? 0.557 1.014 -14.57 1 93.75 196 LEU B O 1
ATOM 3495 N N . ILE B 1 197 ? 0.077 3 -13.938 1 93.44 197 ILE B N 1
ATOM 3496 C CA . ILE B 1 197 ? 1.46 3.461 -13.898 1 93.44 197 ILE B CA 1
ATOM 3497 C C . ILE B 1 197 ? 2.238 2.676 -12.852 1 93.44 197 ILE B C 1
ATOM 3499 O O . ILE B 1 197 ? 3.418 2.369 -13.039 1 93.44 197 ILE B O 1
ATOM 3503 N N . LEU B 1 198 ? 1.648 2.361 -11.711 1 95.62 198 LEU B N 1
ATOM 3504 C CA . LEU B 1 198 ? 2.385 1.657 -10.664 1 95.62 198 LEU B CA 1
ATOM 3505 C C . LEU B 1 198 ? 2.771 0.255 -11.125 1 95.62 198 LEU B C 1
ATOM 3507 O O . LEU B 1 198 ? 3.916 -0.169 -10.938 1 95.62 198 LEU B O 1
ATOM 3511 N N . GLU B 1 199 ? 1.803 -0.524 -11.68 1 94 199 GLU B N 1
ATOM 3512 C CA . GLU B 1 199 ? 2.117 -1.838 -12.234 1 94 199 GLU B CA 1
ATOM 3513 C C . GLU B 1 199 ? 3.172 -1.737 -13.328 1 94 199 GLU B C 1
ATOM 3515 O O . GLU B 1 199 ? 4.121 -2.523 -13.359 1 94 199 GLU B O 1
ATOM 3520 N N . ALA B 1 200 ? 2.99 -0.776 -14.203 1 92.81 200 ALA B N 1
ATOM 3521 C CA . ALA B 1 200 ? 3.92 -0.579 -15.312 1 92.81 200 ALA B CA 1
ATOM 3522 C C . ALA B 1 200 ? 5.328 -0.292 -14.805 1 92.81 200 ALA B C 1
ATOM 3524 O O . ALA B 1 200 ? 6.312 -0.745 -15.391 1 92.81 200 ALA B O 1
ATOM 3525 N N . THR B 1 201 ? 5.426 0.479 -13.742 1 93.88 201 THR B N 1
ATOM 3526 C CA . THR B 1 201 ? 6.707 0.902 -13.188 1 93.88 201 THR B CA 1
ATOM 3527 C C . THR B 1 201 ? 7.398 -0.26 -12.484 1 93.88 201 THR B C 1
ATOM 3529 O O . THR B 1 201 ? 8.57 -0.537 -12.742 1 93.88 201 THR B O 1
ATOM 3532 N N . GLU B 1 202 ? 6.684 -0.942 -11.656 1 95.44 202 GLU B N 1
ATOM 3533 C CA . GLU B 1 202 ? 7.262 -2.006 -10.844 1 95.44 202 GLU B CA 1
ATOM 3534 C C . GLU B 1 202 ? 7.305 -3.326 -11.609 1 95.44 202 GLU B C 1
ATOM 3536 O O . GLU B 1 202 ? 8.055 -4.234 -11.242 1 95.44 202 GLU B O 1
ATOM 3541 N N . LYS B 1 203 ? 6.422 -3.457 -12.617 1 90.69 203 LYS B N 1
ATOM 3542 C CA . LYS B 1 203 ? 6.266 -4.695 -13.375 1 90.69 203 LYS B CA 1
ATOM 3543 C C . LYS B 1 203 ? 5.828 -5.844 -12.469 1 90.69 203 LYS B C 1
ATOM 3545 O O . LYS B 1 203 ? 6.426 -6.918 -12.484 1 90.69 203 LYS B O 1
ATOM 3550 N N . ILE B 1 204 ? 4.844 -5.598 -11.648 1 92.38 204 ILE B N 1
ATOM 3551 C CA . ILE B 1 204 ? 4.215 -6.555 -10.75 1 92.38 204 ILE B CA 1
ATOM 3552 C C . ILE B 1 204 ? 2.709 -6.586 -11 1 92.38 204 ILE B C 1
ATOM 3554 O O . ILE B 1 204 ? 2.01 -5.605 -10.734 1 92.38 204 ILE B O 1
ATOM 3558 N N . GLU B 1 205 ? 2.145 -7.66 -11.352 1 89.25 205 GLU B N 1
ATOM 3559 C CA . GLU B 1 205 ? 0.761 -7.793 -11.797 1 89.25 205 GLU B CA 1
ATOM 3560 C C . GLU B 1 205 ? -0.213 -7.555 -10.641 1 89.25 205 GLU B C 1
ATOM 3562 O O . GLU B 1 205 ? -1.274 -6.957 -10.836 1 89.25 205 GLU B O 1
ATOM 3567 N N . ALA B 1 206 ? 0.179 -7.961 -9.477 1 94 206 ALA B N 1
ATOM 3568 C CA . ALA B 1 206 ? -0.707 -7.863 -8.32 1 94 206 ALA B CA 1
ATOM 3569 C C . ALA B 1 206 ? -1.065 -6.41 -8.031 1 94 206 ALA B C 1
ATOM 3571 O O . ALA B 1 206 ? -2.133 -6.125 -7.484 1 94 206 ALA B O 1
ATOM 3572 N N . ILE B 1 207 ? -0.22 -5.477 -8.469 1 96.44 207 ILE B N 1
ATOM 3573 C CA . ILE B 1 207 ? -0.412 -4.059 -8.18 1 96.44 207 ILE B CA 1
ATOM 3574 C C . ILE B 1 207 ? -1.654 -3.547 -8.906 1 96.44 207 ILE B C 1
ATOM 3576 O O . ILE B 1 207 ? -2.355 -2.666 -8.406 1 96.44 207 ILE B O 1
ATOM 3580 N N . ARG B 1 208 ? -2.008 -4.133 -10.047 1 94.88 208 ARG B N 1
ATOM 3581 C CA . ARG B 1 208 ? -3.197 -3.715 -10.781 1 94.88 208 ARG B CA 1
ATOM 3582 C C . ARG B 1 208 ? -4.445 -3.811 -9.906 1 94.88 208 ARG B C 1
ATOM 3584 O O . ARG B 1 208 ? -5.281 -2.904 -9.914 1 94.88 208 ARG B O 1
ATOM 3591 N N . TYR B 1 209 ? -4.527 -4.934 -9.219 1 95.81 209 TYR B N 1
ATOM 3592 C CA . TYR B 1 209 ? -5.684 -5.141 -8.352 1 95.81 209 TYR B CA 1
ATOM 3593 C C . TYR B 1 209 ? -5.75 -4.074 -7.266 1 95.81 209 TYR B C 1
ATOM 3595 O O . TYR B 1 209 ? -6.816 -3.504 -7.012 1 95.81 209 TYR B O 1
ATOM 3603 N N . LEU B 1 210 ? -4.629 -3.746 -6.688 1 97.69 210 LEU B N 1
ATOM 3604 C CA . LEU B 1 210 ? -4.582 -2.746 -5.625 1 97.69 210 LEU B CA 1
ATOM 3605 C C . LEU B 1 210 ? -4.949 -1.367 -6.164 1 97.69 210 LEU B C 1
ATOM 3607 O O . LEU B 1 210 ? -5.695 -0.624 -5.52 1 97.69 210 LEU B O 1
ATOM 3611 N N . GLU B 1 211 ? -4.461 -1.036 -7.34 1 97.5 211 GLU B N 1
ATOM 3612 C CA . GLU B 1 211 ? -4.723 0.265 -7.945 1 97.5 211 GLU B CA 1
ATOM 3613 C C . GLU B 1 211 ? -6.211 0.464 -8.211 1 97.5 211 GLU B C 1
ATOM 3615 O O . GLU B 1 211 ? -6.695 1.597 -8.242 1 97.5 211 GLU B O 1
ATOM 3620 N N . TYR B 1 212 ? -6.879 -0.616 -8.398 1 97.06 212 TYR B N 1
ATOM 3621 C CA . TYR B 1 212 ? -8.305 -0.523 -8.695 1 97.06 212 TYR B CA 1
ATOM 3622 C C . TYR B 1 212 ? -9.141 -0.856 -7.465 1 97.06 212 TYR B C 1
ATOM 3624 O O . TYR B 1 212 ? -10.328 -1.159 -7.578 1 97.06 212 TYR B O 1
ATOM 3632 N N . GLY B 1 213 ? -8.57 -0.896 -6.352 1 94.94 213 GLY B N 1
ATOM 3633 C CA . GLY B 1 213 ? -9.289 -0.966 -5.09 1 94.94 213 GLY B CA 1
ATOM 3634 C C . GLY B 1 213 ? -9.703 -2.375 -4.719 1 94.94 213 GLY B C 1
ATOM 3635 O O . GLY B 1 213 ? -10.578 -2.566 -3.871 1 94.94 213 GLY B O 1
ATOM 3636 N N . LYS B 1 214 ? -9.102 -3.396 -5.352 1 96.62 214 LYS B N 1
ATOM 3637 C CA . LYS B 1 214 ? -9.406 -4.785 -5.016 1 96.62 214 LYS B CA 1
ATOM 3638 C C . LYS B 1 214 ? -8.625 -5.23 -3.779 1 96.62 214 LYS B C 1
ATOM 3640 O O . LYS B 1 214 ? -7.625 -4.613 -3.416 1 96.62 214 LYS B O 1
ATOM 3645 N N . LYS B 1 215 ? -9.141 -6.301 -3.15 1 97.31 215 LYS B N 1
ATOM 3646 C CA . LYS B 1 215 ? -8.539 -6.785 -1.912 1 97.31 215 LYS B CA 1
ATOM 3647 C C . LYS B 1 215 ? -7.801 -8.102 -2.139 1 97.31 215 LYS B C 1
ATOM 3649 O O . LYS B 1 215 ? -8.383 -9.07 -2.631 1 97.31 215 LYS B O 1
ATOM 3654 N N . ILE B 1 216 ? -6.555 -8.117 -1.765 1 98.19 216 ILE B N 1
ATOM 3655 C CA . ILE B 1 216 ? -5.711 -9.297 -1.884 1 98.19 216 ILE B CA 1
ATOM 3656 C C . ILE B 1 216 ? -5.383 -9.844 -0.495 1 98.19 216 ILE B C 1
ATOM 3658 O O . ILE B 1 216 ? -4.715 -9.18 0.298 1 98.19 216 ILE B O 1
ATOM 3662 N N . LYS B 1 217 ? -5.82 -11.031 -0.188 1 98.38 217 LYS B N 1
ATOM 3663 C CA . LYS B 1 217 ? -5.508 -11.688 1.077 1 98.38 217 LYS B CA 1
ATOM 3664 C C . LYS B 1 217 ? -4.203 -12.477 0.983 1 98.38 217 LYS B C 1
ATOM 3666 O O . LYS B 1 217 ? -4.031 -13.297 0.081 1 98.38 217 LYS B O 1
ATOM 3671 N N . MET B 1 218 ? -3.316 -12.188 1.868 1 98.25 218 MET B N 1
ATOM 3672 C CA . MET B 1 218 ? -2.037 -12.891 1.882 1 98.25 218 MET B CA 1
ATOM 3673 C C . MET B 1 218 ? -2.025 -13.984 2.943 1 98.25 218 MET B C 1
ATOM 3675 O O . MET B 1 218 ? -2.547 -13.789 4.043 1 98.25 218 MET B O 1
ATOM 3679 N N . VAL B 1 219 ? -1.423 -15.055 2.535 1 97.19 219 VAL B N 1
ATOM 3680 C CA . VAL B 1 219 ? -1.248 -16.172 3.461 1 97.19 219 VAL B CA 1
ATOM 3681 C C . VAL B 1 219 ? 0.239 -16.469 3.633 1 97.19 219 VAL B C 1
ATOM 3683 O O . VAL B 1 219 ? 0.969 -16.609 2.648 1 97.19 219 VAL B O 1
ATOM 3686 N N . GLU B 1 220 ? 0.644 -16.516 4.84 1 96.06 220 GLU B N 1
ATOM 3687 C CA . GLU B 1 220 ? 2.045 -16.828 5.113 1 96.06 220 GLU B CA 1
ATOM 3688 C C . GLU B 1 220 ? 2.318 -18.328 4.98 1 96.06 220 GLU B C 1
ATOM 3690 O O . GLU B 1 220 ? 1.514 -19.141 5.418 1 96.06 220 GLU B O 1
ATOM 3695 N N . THR B 1 221 ? 3.391 -18.578 4.309 1 92.56 221 THR B N 1
ATOM 3696 C CA . THR B 1 221 ? 3.826 -19.969 4.172 1 92.56 221 THR B CA 1
ATOM 3697 C C . THR B 1 221 ? 5.328 -20.078 4.422 1 92.56 221 THR B C 1
ATOM 3699 O O . THR B 1 221 ? 6.062 -19.109 4.293 1 92.56 221 THR B O 1
ATOM 3702 N N . SER B 1 222 ? 5.777 -21.188 4.891 1 87 222 SER B N 1
ATOM 3703 C CA . SER B 1 222 ? 7.195 -21.469 5.09 1 87 222 SER B CA 1
ATOM 3704 C C . SER B 1 222 ? 7.727 -22.422 4.031 1 87 222 SER B C 1
ATOM 3706 O O . SER B 1 222 ? 8.922 -22.703 3.986 1 87 222 SER B O 1
ATOM 3708 N N . VAL B 1 223 ? 6.895 -22.797 3.205 1 76.88 223 VAL B N 1
ATOM 3709 C CA . VAL B 1 223 ? 7.266 -23.797 2.217 1 76.88 223 VAL B CA 1
ATOM 3710 C C . VAL B 1 223 ? 8.031 -23.141 1.071 1 76.88 223 VAL B C 1
ATOM 3712 O O . VAL B 1 223 ? 7.621 -22.094 0.558 1 76.88 223 VAL B O 1
ATOM 3715 N N . THR B 1 224 ? 9.266 -23.641 0.948 1 69.25 224 THR B N 1
ATOM 3716 C CA . THR B 1 224 ? 10.07 -23.156 -0.164 1 69.25 224 THR B CA 1
ATOM 3717 C C . THR B 1 224 ? 10.023 -24.125 -1.341 1 69.25 224 THR B C 1
ATOM 3719 O O . THR B 1 224 ? 9.992 -25.344 -1.146 1 69.25 224 THR B O 1
ATOM 3722 N N . GLY B 1 225 ? 9.383 -23.812 -2.453 1 69.75 225 GLY B N 1
ATOM 3723 C CA . GLY B 1 225 ? 9.414 -24.656 -3.635 1 69.75 225 GLY B CA 1
ATOM 3724 C C . GLY B 1 225 ? 10.547 -24.312 -4.582 1 69.75 225 GLY B C 1
ATOM 3725 O O . GLY B 1 225 ? 11.25 -23.312 -4.387 1 69.75 225 GLY B O 1
ATOM 3726 N N . ILE B 1 226 ? 10.906 -25.25 -5.438 1 76.62 226 ILE B N 1
ATOM 3727 C CA . ILE B 1 226 ? 11.938 -25.047 -6.453 1 76.62 226 ILE B CA 1
ATOM 3728 C C . ILE B 1 226 ? 11.281 -24.594 -7.762 1 76.62 226 ILE B C 1
ATOM 3730 O O . ILE B 1 226 ? 10.391 -25.266 -8.273 1 76.62 226 ILE B O 1
ATOM 3734 N N . GLU B 1 227 ? 11.562 -23.453 -8.172 1 82.56 227 GLU B N 1
ATOM 3735 C CA . GLU B 1 227 ? 11.172 -22.953 -9.484 1 82.56 227 GLU B CA 1
ATOM 3736 C C . GLU B 1 227 ? 12.242 -23.219 -10.531 1 82.56 227 GLU B C 1
ATOM 3738 O O . GLU B 1 227 ? 13.438 -23.031 -10.273 1 82.56 227 GLU B O 1
ATOM 3743 N N . ILE B 1 228 ? 11.867 -23.75 -11.695 1 89.25 228 ILE B N 1
ATOM 3744 C CA . ILE B 1 228 ? 12.812 -24.062 -12.758 1 89.25 228 ILE B CA 1
ATOM 3745 C C . ILE B 1 228 ? 12.828 -22.938 -13.789 1 89.25 228 ILE B C 1
ATOM 3747 O O . ILE B 1 228 ? 11.969 -22.875 -14.672 1 89.25 228 ILE B O 1
ATOM 3751 N N . ASP B 1 229 ? 13.797 -22.062 -13.711 1 87.19 229 ASP B N 1
ATOM 3752 C CA . ASP B 1 229 ? 13.891 -20.938 -14.625 1 87.19 229 ASP B CA 1
ATOM 3753 C C . ASP B 1 229 ? 15.141 -21.031 -15.5 1 87.19 229 ASP B C 1
ATOM 3755 O O . ASP B 1 229 ? 15.211 -20.422 -16.562 1 87.19 229 ASP B O 1
ATOM 3759 N N . THR B 1 230 ? 16.125 -21.828 -14.953 1 90.62 230 THR B N 1
ATOM 3760 C CA . THR B 1 230 ? 17.406 -22.016 -15.648 1 90.62 230 THR B CA 1
ATOM 3761 C C . THR B 1 230 ? 17.781 -23.5 -15.695 1 90.62 230 THR B C 1
ATOM 3763 O O . THR B 1 230 ? 17.188 -24.312 -14.984 1 90.62 230 THR B O 1
ATOM 3766 N N . PRO B 1 231 ? 18.812 -23.672 -16.562 1 92.31 231 PRO B N 1
ATOM 3767 C CA . PRO B 1 231 ? 19.297 -25.047 -16.578 1 92.31 231 PRO B CA 1
ATOM 3768 C C . PRO B 1 231 ? 19.828 -25.516 -15.227 1 92.31 231 PRO B C 1
ATOM 3770 O O . PRO B 1 231 ? 19.656 -26.672 -14.852 1 92.31 231 PRO B O 1
ATOM 3773 N N . GLU B 1 232 ? 20.359 -24.609 -14.555 1 92.06 232 GLU B N 1
ATOM 3774 C CA . GLU B 1 232 ? 20.859 -24.922 -13.219 1 92.06 232 GLU B CA 1
ATOM 3775 C C . GLU B 1 232 ? 19.734 -25.297 -12.273 1 92.06 232 GLU B C 1
ATOM 3777 O O . GLU B 1 232 ? 19.875 -26.203 -11.453 1 92.06 232 GLU B O 1
ATOM 3782 N N . ASP B 1 233 ? 18.656 -24.656 -12.352 1 90.94 233 ASP B N 1
ATOM 3783 C CA . ASP B 1 233 ? 17.484 -24.984 -11.539 1 90.94 233 ASP B CA 1
ATOM 3784 C C . ASP B 1 233 ? 17 -26.406 -11.836 1 90.94 233 ASP B C 1
ATOM 3786 O O . ASP B 1 233 ? 16.594 -27.125 -10.922 1 90.94 233 ASP B O 1
ATOM 3790 N N . LEU B 1 234 ? 17 -26.719 -13.086 1 93.06 234 LEU B N 1
ATOM 3791 C CA . LEU B 1 234 ? 16.531 -28.047 -13.5 1 93.06 234 LEU B CA 1
ATOM 3792 C C . LEU B 1 234 ? 17.406 -29.141 -12.883 1 93.06 234 LEU B C 1
ATOM 3794 O O . LEU B 1 234 ? 16.891 -30.141 -12.406 1 93.06 234 LEU B O 1
ATOM 3798 N N . GLU B 1 235 ? 18.656 -28.859 -12.938 1 92.94 235 GLU B N 1
ATOM 3799 C CA . GLU B 1 235 ? 19.578 -29.844 -12.352 1 92.94 235 GLU B CA 1
ATOM 3800 C C . GLU B 1 235 ? 19.344 -29.984 -10.852 1 92.94 235 GLU B C 1
ATOM 3802 O O . GLU B 1 235 ? 19.375 -31.109 -10.32 1 92.94 235 GLU B O 1
ATOM 3807 N N . LYS B 1 236 ? 19.109 -28.922 -10.219 1 90.88 236 LYS B N 1
ATOM 3808 C CA . LYS B 1 236 ? 18.781 -28.984 -8.797 1 90.88 236 LYS B CA 1
ATOM 3809 C C . LYS B 1 236 ? 17.484 -29.75 -8.555 1 90.88 236 LYS B C 1
ATOM 3811 O O . LYS B 1 236 ? 17.391 -30.531 -7.609 1 90.88 236 LYS B O 1
ATOM 3816 N N . ALA B 1 237 ? 16.562 -29.5 -9.367 1 91.38 237 ALA B N 1
ATOM 3817 C CA . ALA B 1 237 ? 15.273 -30.188 -9.273 1 91.38 237 ALA B CA 1
ATOM 3818 C C . ALA B 1 237 ? 15.43 -31.688 -9.445 1 91.38 237 ALA B C 1
ATOM 3820 O O . ALA B 1 237 ? 14.812 -32.469 -8.727 1 91.38 237 ALA B O 1
ATOM 3821 N N . LYS B 1 238 ? 16.234 -32.062 -10.336 1 92.69 238 LYS B N 1
ATOM 3822 C CA . LYS B 1 238 ? 16.484 -33.469 -10.586 1 92.69 238 LYS B CA 1
ATOM 3823 C C . LYS B 1 238 ? 17.078 -34.156 -9.352 1 92.69 238 LYS B C 1
ATOM 3825 O O . LYS B 1 238 ? 16.75 -35.312 -9.047 1 92.69 238 LYS B O 1
ATOM 3830 N N . LYS B 1 239 ? 17.844 -33.375 -8.688 1 91.44 239 LYS B N 1
ATOM 3831 C CA . LYS B 1 239 ? 18.516 -33.906 -7.504 1 91.44 239 LYS B CA 1
ATOM 3832 C C . LYS B 1 239 ? 17.531 -34.125 -6.363 1 91.44 239 LYS B C 1
ATOM 3834 O O . LYS B 1 239 ? 17.672 -35.062 -5.566 1 91.44 239 LYS B O 1
ATOM 3839 N N . VAL B 1 240 ? 16.578 -33.344 -6.348 1 87 240 VAL B N 1
ATOM 3840 C CA . VAL B 1 240 ? 15.633 -33.406 -5.238 1 87 240 VAL B CA 1
ATOM 3841 C C . VAL B 1 240 ? 14.461 -34.312 -5.602 1 87 240 VAL B C 1
ATOM 3843 O O . VAL B 1 240 ? 13.82 -34.906 -4.723 1 87 240 VAL B O 1
ATOM 3846 N N . TRP B 1 241 ? 14.305 -34.375 -6.93 1 83 241 TRP B N 1
ATOM 3847 C CA . TRP B 1 241 ? 13.195 -35.219 -7.387 1 83 241 TRP B CA 1
ATOM 3848 C C . TRP B 1 241 ? 13.406 -36.656 -7 1 83 241 TRP B C 1
ATOM 3850 O O . TRP B 1 241 ? 14.422 -37.281 -7.355 1 83 241 TRP B O 1
ATOM 3860 N N . LYS B 1 242 ? 13.305 -37.156 -5.832 1 66.12 242 LYS B N 1
ATOM 3861 C CA . LYS B 1 242 ? 13.477 -38.562 -5.441 1 66.12 242 LYS B CA 1
ATOM 3862 C C . LYS B 1 242 ? 12.352 -39.438 -6.008 1 66.12 242 LYS B C 1
ATOM 3864 O O . LYS B 1 242 ? 11.227 -38.969 -6.188 1 66.12 242 LYS B O 1
#

Radius of gyration: 26.71 Å; Cα contacts (8 Å, |Δi|>4): 1017; chains: 2; bounding box: 43×80×60 Å